Protein AF-A0A9W8K2S2-F1 (afdb_monomer)

Sequence (444 aa):
MDLVSPSMPPPSILFASLLLISHLTARGQARPVTLTHTATDSDLRRSCTFKLNGNQYDLCPLVGSRRVVEVPSVDADEDNRGEGSSLSASRRLYEVALGGLGLSDDRSVMIANSEATVCDDDTWVCMLDMTYARTETAIGVSETQTRGKLFRELRPIPIARKARGEKVTFGLDIDEDDESPAPRVYPLRLFIGGRGIHDRPQAKIDLLCHESDEVAFLGEERGVHSFVWATPHGCPMRPRRAGRWKVAMIDEEGDDKTEPPPDEDDGDGDLLPSNNRRSRRWIAAIIVISVLSVACGSILYSSERARHFTAEHVASAAHALTPLLSMAAIKLRPVAHLVSSVTTKSISRLATPFRVGDSQLVQWAEEDMALDDSEDTMVNGGGAYDPYELDRWRGDGLDEYIPLTISPKYGRGRRARSYGATPDVETFAERGLASGGVGRFFHK

Solvent-accessible surface area (backbone atoms only — not comparable to full-atom values): 28510 Å² total; per-residue (Å²): 136,85,80,79,74,81,80,75,77,65,73,66,59,60,53,51,51,51,54,49,52,52,48,54,61,59,68,75,58,82,65,64,52,62,51,72,50,77,41,42,60,68,41,49,77,76,49,34,56,50,75,58,95,89,36,39,35,51,42,54,76,48,32,53,37,75,47,78,34,82,43,80,57,77,68,90,55,72,92,74,65,71,94,78,75,81,79,68,71,42,37,38,37,37,39,42,14,79,57,14,56,64,59,43,84,66,72,81,76,53,72,78,88,56,99,62,81,67,56,60,46,53,22,30,28,32,34,35,43,34,45,61,56,76,77,75,72,70,89,82,75,80,98,67,88,68,80,75,78,76,54,71,51,65,46,55,43,70,35,14,56,66,54,93,86,40,59,37,38,38,31,37,64,42,66,84,84,64,86,64,91,63,90,76,82,64,45,41,31,36,43,40,38,62,99,62,97,81,86,62,40,23,34,36,39,34,22,31,61,34,89,52,86,48,64,47,80,75,50,72,57,98,54,33,41,32,32,39,32,34,20,57,51,36,32,65,50,71,76,72,67,75,70,82,72,72,68,86,68,72,93,73,92,74,92,78,91,79,85,81,86,85,91,84,83,93,78,94,74,86,94,70,89,78,79,65,73,67,57,56,55,51,51,53,51,51,52,53,51,52,53,50,52,50,52,51,50,52,52,47,70,74,28,75,72,51,43,60,63,40,56,67,56,44,52,59,50,46,64,67,42,48,63,57,51,52,51,47,51,64,69,43,45,71,57,54,58,57,52,59,66,60,56,61,77,65,49,76,81,74,72,75,80,80,63,94,59,56,68,57,56,51,48,52,54,50,57,61,61,70,58,70,85,56,84,82,73,70,90,86,69,91,77,86,81,63,93,85,59,86,81,72,83,76,84,86,73,90,77,76,74,78,81,80,76,79,68,87,86,67,77,86,89,74,84,83,74,59,96,83,67,70,74,82,72,77,62,78,80,75,72,70,84,81,88,80,88,82,91,74,89,85,90,133

Structure (mmCIF, N/CA/C/O backbone):
data_AF-A0A9W8K2S2-F1
#
_entry.id   AF-A0A9W8K2S2-F1
#
loop_
_atom_site.group_PDB
_atom_site.id
_atom_site.type_symbol
_atom_site.label_atom_id
_atom_site.label_alt_id
_atom_site.label_comp_id
_atom_site.label_asym_id
_atom_site.label_entity_id
_atom_site.label_seq_id
_atom_site.pdbx_PDB_ins_code
_atom_site.Cartn_x
_atom_site.Cartn_y
_atom_site.Cartn_z
_atom_site.occupancy
_atom_site.B_iso_or_equiv
_atom_site.auth_seq_id
_atom_site.auth_comp_id
_atom_site.auth_asym_id
_atom_site.auth_atom_id
_atom_site.pdbx_PDB_model_num
ATOM 1 N N . MET A 1 1 ? 39.294 36.107 53.113 1.00 42.28 1 MET A N 1
ATOM 2 C CA . MET A 1 1 ? 38.898 35.083 52.124 1.00 42.28 1 MET A CA 1
ATOM 3 C C . MET A 1 1 ? 37.410 34.894 52.301 1.00 42.28 1 MET A C 1
ATOM 5 O O . MET A 1 1 ? 36.997 34.133 53.166 1.00 42.28 1 MET A O 1
ATOM 9 N N . ASP A 1 2 ? 36.629 35.686 51.575 1.00 40.19 2 ASP A N 1
ATOM 10 C CA . ASP A 1 2 ? 35.177 35.709 51.718 1.00 40.19 2 ASP A CA 1
ATOM 11 C C . ASP A 1 2 ? 34.582 34.529 50.953 1.00 40.19 2 ASP A C 1
ATOM 13 O O . ASP A 1 2 ? 34.620 34.461 49.725 1.00 40.19 2 ASP A O 1
ATOM 17 N N . LEU A 1 3 ? 34.090 33.555 51.717 1.00 45.69 3 LEU A N 1
ATOM 18 C CA . LEU A 1 3 ? 33.340 32.408 51.222 1.00 45.69 3 LEU A CA 1
ATOM 19 C C . LEU A 1 3 ? 31.968 32.901 50.752 1.00 45.69 3 LEU A C 1
ATOM 21 O O . LEU A 1 3 ? 31.019 33.003 51.529 1.00 45.69 3 LEU A O 1
ATOM 25 N N . VAL A 1 4 ? 31.885 33.232 49.464 1.00 49.22 4 VAL A N 1
ATOM 26 C CA . VAL A 1 4 ? 30.629 33.511 48.765 1.00 49.22 4 VAL A CA 1
ATOM 27 C C . VAL A 1 4 ? 29.757 32.260 48.855 1.00 49.22 4 VAL A C 1
ATOM 29 O O . VAL A 1 4 ? 30.035 31.238 48.229 1.00 49.22 4 VAL A O 1
ATOM 32 N N . SER A 1 5 ? 28.716 32.330 49.684 1.00 46.66 5 SER A N 1
ATOM 33 C CA . SER A 1 5 ? 27.704 31.281 49.783 1.00 46.66 5 SER A CA 1
ATOM 34 C C . SER A 1 5 ? 26.912 31.239 48.473 1.00 46.66 5 SER A C 1
ATOM 36 O O . SER A 1 5 ? 26.360 32.270 48.082 1.00 46.66 5 SER A O 1
ATOM 38 N N . PRO A 1 6 ? 26.844 30.094 47.774 1.00 55.88 6 PRO A N 1
ATOM 39 C CA . PRO A 1 6 ? 26.055 29.990 46.557 1.00 55.88 6 PRO A CA 1
ATOM 40 C C . PRO A 1 6 ? 24.576 30.134 46.920 1.00 55.88 6 PRO A C 1
ATOM 42 O O . PRO A 1 6 ? 24.028 29.324 47.672 1.00 55.88 6 PRO A O 1
ATOM 45 N N . SER A 1 7 ? 23.931 31.186 46.413 1.00 54.62 7 SER A N 1
ATOM 46 C CA . SER A 1 7 ? 22.490 31.359 46.554 1.00 54.62 7 SER A CA 1
ATOM 47 C C . SER A 1 7 ? 21.796 30.222 45.807 1.00 54.62 7 SER A C 1
ATOM 49 O O . SER A 1 7 ? 21.911 30.078 44.590 1.00 54.62 7 SER A O 1
ATOM 51 N N . MET A 1 8 ? 21.103 29.358 46.551 1.00 49.03 8 MET A N 1
ATOM 52 C CA . MET A 1 8 ? 20.246 28.360 45.928 1.00 49.03 8 MET A CA 1
ATOM 53 C C . MET A 1 8 ? 19.128 29.088 45.170 1.00 49.03 8 MET A C 1
ATOM 55 O O . MET A 1 8 ? 18.502 29.988 45.740 1.00 49.03 8 MET A O 1
ATOM 59 N N . PRO A 1 9 ? 18.858 28.724 43.904 1.00 53.16 9 PRO A N 1
ATOM 60 C CA . PRO A 1 9 ? 17.729 29.281 43.182 1.00 53.16 9 PRO A CA 1
ATOM 61 C C . PRO A 1 9 ? 16.429 28.941 43.929 1.00 53.16 9 PRO A C 1
ATOM 63 O O . PRO A 1 9 ? 16.317 27.856 44.510 1.00 53.16 9 PRO A O 1
ATOM 66 N N . PRO A 1 10 ? 15.441 29.850 43.939 1.00 61.69 10 PRO A N 1
ATOM 67 C CA . PRO A 1 10 ? 14.187 29.621 44.636 1.00 61.69 10 PRO A CA 1
ATOM 68 C C . PRO A 1 10 ? 13.505 28.346 44.102 1.00 61.69 10 PRO A C 1
ATOM 70 O O . PRO A 1 10 ? 13.494 28.113 42.887 1.00 61.69 10 PRO A O 1
ATOM 73 N N . PRO A 1 11 ? 12.906 27.522 44.983 1.00 63.19 11 PRO A N 1
ATOM 74 C CA . PRO A 1 11 ? 12.348 26.208 44.636 1.00 63.19 11 PRO A CA 1
ATOM 75 C C . PRO A 1 11 ? 11.259 26.255 43.547 1.00 63.19 11 PRO A C 1
ATOM 77 O O . PRO A 1 11 ? 10.963 25.237 42.923 1.00 63.19 11 PRO A O 1
ATOM 80 N N . SER A 1 12 ? 10.699 27.434 43.264 1.00 65.31 12 SER A N 1
ATOM 81 C CA . SER A 1 12 ? 9.701 27.661 42.217 1.00 65.31 12 SER A CA 1
ATOM 82 C C . SER A 1 12 ? 10.226 27.434 40.794 1.00 65.31 12 SER A C 1
ATOM 84 O O . SER A 1 12 ? 9.484 26.933 39.951 1.00 65.31 12 SER A O 1
ATOM 86 N N . ILE A 1 13 ? 11.500 27.735 40.512 1.00 67.31 13 ILE A N 1
ATOM 87 C CA . ILE A 1 13 ? 12.063 27.635 39.150 1.00 67.31 13 ILE A CA 1
ATOM 88 C C . ILE A 1 13 ? 12.315 26.170 38.763 1.00 67.31 13 ILE A C 1
ATOM 90 O O . ILE A 1 13 ? 12.068 25.770 37.622 1.00 67.31 13 ILE A O 1
ATOM 94 N N . LEU A 1 14 ? 12.737 25.341 39.721 1.00 65.38 14 LEU A N 1
ATOM 95 C CA . LEU A 1 14 ? 12.942 23.904 39.503 1.00 65.38 14 LEU A CA 1
ATOM 96 C C . LEU A 1 14 ? 11.614 23.173 39.279 1.00 65.38 14 LEU A C 1
ATOM 98 O O . LEU A 1 14 ? 11.521 22.299 38.421 1.00 65.38 14 LEU A O 1
ATOM 102 N N . PHE A 1 15 ? 10.563 23.574 39.995 1.00 70.56 15 PHE A N 1
ATOM 103 C CA . PHE A 1 15 ? 9.236 22.989 39.820 1.00 70.56 15 PHE A CA 1
ATOM 104 C C . PHE A 1 15 ? 8.613 23.379 38.470 1.00 70.56 15 PHE A C 1
ATOM 106 O O . PHE A 1 15 ? 8.064 22.529 37.771 1.00 70.56 15 PHE A O 1
ATOM 113 N N . ALA A 1 16 ? 8.763 24.644 38.060 1.00 71.56 16 ALA A N 1
ATOM 114 C CA . ALA A 1 16 ? 8.286 25.123 36.765 1.00 71.56 16 ALA A CA 1
ATOM 115 C C . ALA A 1 16 ? 9.005 24.442 35.589 1.00 71.56 16 ALA A C 1
ATOM 117 O O . ALA A 1 16 ? 8.358 24.027 34.633 1.00 71.56 16 ALA A O 1
ATOM 118 N N . SER A 1 17 ? 10.327 24.270 35.669 1.00 68.31 17 SER A N 1
ATOM 119 C CA . SER A 1 17 ? 11.101 23.595 34.617 1.00 68.31 17 SER A CA 1
ATOM 120 C C . SER A 1 17 ? 10.789 22.097 34.522 1.00 68.31 17 SER A C 1
ATOM 122 O O . SER A 1 17 ? 10.653 21.585 33.412 1.00 68.31 17 SER A O 1
ATOM 124 N N . LEU A 1 18 ? 10.558 21.403 35.644 1.00 72.69 18 LEU A N 1
ATOM 125 C CA . LEU A 1 18 ? 10.078 20.012 35.641 1.00 72.69 18 LEU A CA 1
ATOM 126 C C . LEU A 1 18 ? 8.676 19.870 35.030 1.00 72.69 18 LEU A C 1
ATOM 128 O O . LEU A 1 18 ? 8.441 18.941 34.253 1.00 72.69 18 LEU A O 1
ATOM 132 N N . LEU A 1 19 ? 7.754 20.791 35.328 1.00 73.00 19 LEU A N 1
ATOM 133 C CA . LEU A 1 19 ? 6.422 20.813 34.711 1.00 73.00 19 LEU A CA 1
ATOM 134 C C . LEU A 1 19 ? 6.489 21.093 33.205 1.00 73.00 19 LEU A C 1
ATOM 136 O O . LEU A 1 19 ? 5.756 20.489 32.429 1.00 73.00 19 LEU A O 1
ATOM 140 N N . LEU A 1 20 ? 7.401 21.962 32.771 1.00 69.94 20 LEU A N 1
ATOM 141 C CA . LEU A 1 20 ? 7.560 22.302 31.360 1.00 69.94 20 LEU A CA 1
ATOM 142 C C . LEU A 1 20 ? 8.198 21.151 30.568 1.00 69.94 20 LEU A C 1
ATOM 144 O O . LEU A 1 20 ? 7.728 20.827 29.482 1.00 69.94 20 LEU A O 1
ATOM 148 N N . ILE A 1 21 ? 9.201 20.468 31.136 1.00 72.25 21 ILE A N 1
ATOM 149 C CA . ILE A 1 21 ? 9.806 19.269 30.533 1.00 72.25 21 ILE A CA 1
ATOM 150 C C . ILE A 1 21 ? 8.789 18.126 30.464 1.00 72.25 21 ILE A C 1
ATOM 152 O O . ILE A 1 21 ? 8.698 17.466 29.435 1.00 72.25 21 ILE A O 1
ATOM 156 N N . SER A 1 22 ? 7.992 17.907 31.515 1.00 68.25 22 SER A N 1
ATOM 157 C CA . SER A 1 22 ? 6.938 16.880 31.498 1.00 68.25 22 SER A CA 1
ATOM 158 C C . SER A 1 22 ? 5.799 17.208 30.527 1.00 68.25 22 SER A C 1
ATOM 160 O O . SER A 1 22 ? 5.282 16.303 29.880 1.00 68.25 22 SER A O 1
ATOM 162 N N . HIS A 1 23 ? 5.455 18.485 30.332 1.00 62.25 23 HIS A N 1
ATOM 163 C CA . HIS A 1 23 ? 4.505 18.888 29.291 1.00 62.25 23 HIS A CA 1
ATOM 164 C C . HIS A 1 23 ? 5.065 18.738 27.872 1.00 62.25 23 HIS A C 1
ATOM 166 O O . HIS A 1 23 ? 4.338 18.295 26.983 1.00 62.25 23 HIS A O 1
ATOM 172 N N . LEU A 1 24 ? 6.339 19.074 27.649 1.00 60.94 24 LEU A N 1
ATOM 173 C CA . LEU A 1 24 ? 6.990 18.907 26.346 1.00 60.94 24 LEU A CA 1
ATOM 174 C C . LEU A 1 24 ? 7.160 17.427 25.980 1.00 60.94 24 LEU A C 1
ATOM 176 O O . LEU A 1 24 ? 6.975 17.064 24.820 1.00 60.94 24 LEU A O 1
ATOM 180 N N . THR A 1 25 ? 7.434 16.553 26.953 1.00 63.69 25 THR A N 1
ATOM 181 C CA . THR A 1 25 ? 7.480 15.104 26.706 1.00 63.69 25 THR A CA 1
ATOM 182 C C . THR A 1 25 ? 6.092 14.483 26.551 1.00 63.69 25 THR A C 1
ATOM 184 O O . THR A 1 25 ? 5.959 13.526 25.794 1.00 63.69 25 THR A O 1
ATOM 187 N N . ALA A 1 26 ? 5.054 15.035 27.194 1.00 59.72 26 ALA A N 1
ATOM 188 C CA . ALA A 1 26 ? 3.679 14.549 27.060 1.00 59.72 26 ALA A CA 1
ATOM 189 C C . ALA A 1 26 ? 3.007 14.962 25.738 1.00 59.72 26 ALA A C 1
ATOM 191 O O . ALA A 1 26 ? 2.289 14.154 25.158 1.00 59.72 26 ALA A O 1
ATOM 192 N N . ARG A 1 27 ? 3.244 16.184 25.233 1.00 56.25 27 ARG A N 1
ATOM 193 C CA . ARG A 1 27 ? 2.675 16.641 23.946 1.00 56.25 27 ARG A CA 1
ATOM 194 C C . ARG A 1 27 ? 3.404 16.095 22.719 1.00 56.25 27 ARG A C 1
ATOM 196 O O . ARG A 1 27 ? 2.791 15.959 21.673 1.00 56.25 27 ARG A O 1
ATOM 203 N N . GLY A 1 28 ? 4.685 15.749 22.830 1.00 54.75 28 GLY A N 1
ATOM 204 C CA . GLY A 1 28 ? 5.471 15.256 21.692 1.00 54.75 28 GLY A CA 1
ATOM 205 C C . GLY A 1 28 ? 5.221 13.795 21.294 1.00 54.75 28 GLY A C 1
ATOM 206 O O . GLY A 1 28 ? 5.956 13.277 20.457 1.00 54.75 28 GLY A O 1
ATOM 207 N N . GLN A 1 29 ? 4.269 13.090 21.919 1.00 56.00 29 GLN A N 1
ATOM 208 C CA . GLN A 1 29 ? 4.049 11.655 21.689 1.00 56.00 29 GLN A CA 1
ATOM 209 C C . GLN A 1 29 ? 2.573 11.252 21.620 1.00 56.00 29 GLN A C 1
ATOM 211 O O . GLN A 1 29 ? 2.235 10.126 21.998 1.00 56.00 29 GLN A O 1
ATOM 216 N N . ALA A 1 30 ? 1.696 12.115 21.107 1.00 58.62 30 ALA A N 1
ATOM 217 C CA . ALA A 1 30 ? 0.456 11.613 20.531 1.00 58.62 30 ALA A CA 1
ATOM 218 C C . ALA A 1 30 ? 0.845 10.769 19.307 1.00 58.62 30 ALA A C 1
ATOM 220 O O . ALA A 1 30 ? 1.134 11.263 18.221 1.00 58.62 30 ALA A O 1
ATOM 221 N N . ARG A 1 31 ? 1.065 9.473 19.542 1.00 65.19 31 ARG A N 1
ATOM 222 C CA . ARG A 1 31 ? 1.361 8.529 18.472 1.00 65.19 31 ARG A CA 1
ATOM 223 C C . ARG A 1 31 ? 0.034 8.238 17.788 1.00 65.19 31 ARG A C 1
ATOM 225 O O . ARG A 1 31 ? -0.889 7.866 18.516 1.00 65.19 31 ARG A O 1
ATOM 232 N N . PRO A 1 32 ? -0.047 8.335 16.451 1.00 73.38 32 PRO A N 1
ATOM 233 C CA . PRO A 1 32 ? -1.249 7.946 15.733 1.00 73.38 32 PRO A CA 1
ATOM 234 C C . PRO A 1 32 ? -1.650 6.543 16.183 1.00 73.38 32 PRO A C 1
ATOM 236 O O . PRO A 1 32 ? -0.813 5.631 16.274 1.00 73.38 32 PRO A O 1
ATOM 239 N N . VAL A 1 33 ? -2.918 6.387 16.555 1.00 81.31 33 VAL A N 1
ATOM 240 C CA . VAL A 1 33 ? -3.432 5.103 17.013 1.00 81.31 33 VAL A CA 1
ATOM 241 C C . VAL A 1 33 ? -3.707 4.278 15.767 1.00 81.31 33 VAL A C 1
ATOM 243 O O . VAL A 1 33 ? -4.760 4.373 15.141 1.00 81.31 33 VAL A O 1
ATOM 246 N N . THR A 1 34 ? -2.732 3.456 15.382 1.00 84.56 34 THR A N 1
ATOM 247 C CA . THR A 1 34 ? -2.929 2.505 14.290 1.00 84.56 34 THR A CA 1
ATOM 248 C C . THR A 1 34 ? -3.750 1.320 14.793 1.00 84.56 34 THR A C 1
ATOM 250 O O . THR A 1 34 ? -3.248 0.450 15.517 1.00 84.56 34 THR A O 1
ATOM 253 N N . LEU A 1 35 ? -5.016 1.246 14.389 1.00 87.81 35 LEU A N 1
ATOM 254 C CA . LEU A 1 35 ? -5.827 0.048 14.571 1.00 87.81 35 LEU A CA 1
ATOM 255 C C . LEU A 1 35 ? -5.412 -0.978 13.524 1.00 87.81 35 LEU A C 1
ATOM 257 O O . LEU A 1 35 ? -5.583 -0.758 12.327 1.00 87.81 35 LEU A O 1
ATOM 261 N N . THR A 1 36 ? -4.869 -2.106 13.974 1.00 90.06 36 THR A N 1
ATOM 262 C CA . THR A 1 36 ? -4.405 -3.170 13.079 1.00 90.06 36 THR A CA 1
ATOM 263 C C . THR A 1 36 ? -5.329 -4.380 13.129 1.00 90.06 36 THR A C 1
ATOM 265 O O . THR A 1 36 ? -5.743 -4.828 14.198 1.00 90.06 36 THR A O 1
ATOM 268 N N . HIS A 1 37 ? -5.634 -4.932 11.960 1.00 89.06 37 HIS A N 1
ATOM 269 C CA . HIS A 1 37 ? -6.253 -6.236 11.785 1.00 89.06 37 HIS A CA 1
ATOM 270 C C . HIS A 1 37 ? -5.326 -7.105 10.944 1.00 89.06 37 HIS A C 1
ATOM 272 O O . HIS A 1 37 ? -4.847 -6.695 9.893 1.00 89.06 37 HIS A O 1
ATOM 278 N N . THR A 1 38 ? -5.040 -8.313 11.410 1.00 89.56 38 THR A N 1
ATOM 279 C CA . THR A 1 38 ? -4.181 -9.248 10.680 1.00 89.56 38 THR A CA 1
ATOM 280 C C . THR A 1 38 ? -5.026 -10.375 10.130 1.00 89.56 38 THR A C 1
ATOM 282 O O . THR A 1 38 ? -5.659 -11.077 10.918 1.00 89.56 38 THR A O 1
ATOM 285 N N . ALA A 1 39 ? -4.979 -10.580 8.820 1.00 88.31 39 ALA A N 1
ATOM 286 C CA . ALA A 1 39 ? -5.602 -11.720 8.165 1.00 88.31 39 ALA A CA 1
ATOM 287 C C . ALA A 1 39 ? -4.516 -12.604 7.548 1.00 88.31 39 ALA A C 1
ATOM 289 O O . ALA A 1 39 ? -3.452 -12.128 7.143 1.00 88.31 39 ALA A O 1
ATOM 290 N N . THR A 1 40 ? -4.750 -13.908 7.490 1.00 88.44 40 THR A N 1
ATOM 291 C CA . THR A 1 40 ? -3.913 -14.770 6.654 1.00 88.44 40 THR A CA 1
ATOM 292 C C . THR A 1 40 ? -4.340 -14.637 5.197 1.00 88.44 40 THR A C 1
ATOM 294 O O . THR A 1 40 ? -5.476 -14.269 4.901 1.00 88.44 40 THR A O 1
ATOM 297 N N . ASP A 1 41 ? -3.456 -14.974 4.262 1.00 85.38 41 ASP A N 1
ATOM 298 C CA . ASP A 1 41 ? -3.843 -15.063 2.850 1.00 85.38 41 ASP A CA 1
ATOM 299 C C . ASP A 1 41 ? -5.067 -15.983 2.628 1.00 85.38 41 ASP A C 1
ATOM 301 O O . ASP A 1 41 ? -5.961 -15.662 1.843 1.00 85.38 41 ASP A O 1
ATOM 305 N N . SER A 1 42 ? -5.147 -17.108 3.349 1.00 85.81 42 SER A N 1
ATOM 306 C CA . SER A 1 42 ? -6.299 -18.006 3.245 1.00 85.81 42 SER A CA 1
ATOM 307 C C . SER A 1 42 ? -7.592 -17.351 3.714 1.00 85.81 42 SER A C 1
ATOM 309 O O . SER A 1 42 ? -8.649 -17.655 3.160 1.00 85.81 42 SER A O 1
ATOM 311 N N . ASP A 1 43 ? -7.508 -16.450 4.694 1.00 87.12 43 ASP A N 1
ATOM 312 C CA . ASP A 1 43 ? -8.659 -15.676 5.147 1.00 87.12 43 ASP A CA 1
ATOM 313 C C . ASP A 1 43 ? -9.058 -14.672 4.073 1.00 87.12 43 ASP A C 1
ATOM 315 O O . ASP A 1 43 ? -10.235 -14.569 3.780 1.00 87.12 43 ASP A O 1
ATOM 319 N N . LEU A 1 44 ? -8.114 -14.016 3.392 1.00 87.69 44 LEU A N 1
ATOM 320 C CA . LEU A 1 44 ? -8.449 -13.103 2.294 1.00 87.69 44 LEU A CA 1
ATOM 321 C C . LEU A 1 44 ? -9.136 -13.803 1.121 1.00 87.69 44 LEU A C 1
ATOM 323 O O . LEU A 1 44 ? -10.067 -13.252 0.541 1.00 87.69 44 LEU A O 1
ATOM 327 N N . ARG A 1 45 ? -8.725 -15.032 0.795 1.00 87.50 45 ARG A N 1
ATOM 328 C CA . ARG A 1 45 ? -9.350 -15.820 -0.280 1.00 87.50 45 ARG A CA 1
ATOM 329 C C . ARG A 1 45 ? -10.720 -16.388 0.096 1.00 87.50 45 ARG A C 1
ATOM 331 O O . ARG A 1 45 ? -11.555 -16.572 -0.782 1.00 87.50 45 ARG A O 1
ATOM 338 N N . ARG A 1 46 ? -10.948 -16.723 1.372 1.00 91.31 46 ARG A N 1
ATOM 339 C CA . ARG A 1 46 ? -12.209 -17.336 1.844 1.00 91.31 46 ARG A CA 1
ATOM 340 C C . ARG A 1 46 ? -13.217 -16.315 2.365 1.00 91.31 46 ARG A C 1
ATOM 342 O O . ARG A 1 46 ? -14.417 -16.501 2.209 1.00 91.31 46 ARG A O 1
ATOM 349 N N . SER A 1 47 ? -12.719 -15.280 3.023 1.00 92.06 47 SER A N 1
ATOM 350 C CA . SER A 1 47 ? -13.451 -14.240 3.736 1.00 92.06 47 SER A CA 1
ATOM 351 C C . SER A 1 47 ? -12.720 -12.904 3.576 1.00 92.06 47 SER A C 1
ATOM 353 O O . SER A 1 47 ? -12.024 -12.420 4.465 1.00 92.06 47 SER A O 1
ATOM 355 N N . CYS A 1 48 ? -12.902 -12.288 2.418 1.00 93.88 48 CYS A N 1
ATOM 356 C CA . CYS A 1 48 ? -12.388 -10.963 2.066 1.00 93.88 48 CYS A CA 1
ATOM 357 C C . CYS A 1 48 ? -13.165 -9.805 2.724 1.00 93.88 48 CYS A C 1
ATOM 359 O O . CYS A 1 48 ? -12.909 -8.634 2.442 1.00 93.88 48 CYS A O 1
ATOM 361 N N . THR A 1 49 ? -14.087 -10.132 3.634 1.00 95.38 49 THR A N 1
ATOM 362 C CA . THR A 1 49 ? -14.824 -9.180 4.462 1.00 95.38 49 THR A CA 1
ATOM 363 C C . THR A 1 49 ? -14.300 -9.185 5.891 1.00 95.38 49 THR A C 1
ATOM 365 O O . THR A 1 49 ? -14.209 -10.248 6.508 1.00 95.38 49 THR A O 1
ATOM 368 N N . PHE A 1 50 ? -14.051 -8.014 6.467 1.00 94.62 50 PHE A N 1
ATOM 369 C CA . PHE A 1 50 ? -13.609 -7.888 7.858 1.00 94.62 50 PHE A CA 1
ATOM 370 C C . PHE A 1 50 ? -14.192 -6.640 8.521 1.00 94.62 50 PHE A C 1
ATOM 372 O O . PHE A 1 50 ? -14.775 -5.778 7.863 1.00 94.62 50 PHE A O 1
ATOM 379 N N . LYS A 1 51 ? -14.070 -6.558 9.850 1.00 93.44 51 LYS A N 1
ATOM 380 C CA . LYS A 1 51 ? -14.485 -5.386 10.628 1.00 93.44 51 LYS A CA 1
ATOM 381 C C . LYS A 1 51 ? -13.268 -4.684 11.211 1.00 93.44 51 LYS A C 1
ATOM 383 O O . LYS A 1 51 ? -12.449 -5.327 11.863 1.00 93.44 51 LYS A O 1
ATOM 388 N N . LEU A 1 52 ? -13.183 -3.373 11.019 1.00 92.25 52 LEU A N 1
ATOM 389 C CA . LEU A 1 52 ? -12.129 -2.526 11.566 1.00 92.25 52 LEU A CA 1
ATOM 390 C C . LEU A 1 52 ? -12.763 -1.239 12.100 1.00 92.25 52 LEU A C 1
ATOM 392 O O . LEU A 1 52 ? -13.537 -0.588 11.406 1.00 92.25 52 LEU A O 1
ATOM 396 N N . ASN A 1 53 ? -12.491 -0.913 13.365 1.00 90.94 53 ASN A N 1
ATOM 397 C CA . ASN A 1 53 ? -13.119 0.208 14.076 1.00 90.94 53 ASN A CA 1
ATOM 398 C C . ASN A 1 53 ? -14.667 0.216 14.020 1.00 90.94 53 ASN A C 1
ATOM 400 O O . ASN A 1 53 ? -15.291 1.243 13.774 1.00 90.94 53 ASN A O 1
ATOM 404 N N . GLY A 1 54 ? -15.305 -0.953 14.155 1.00 90.38 54 GLY A N 1
ATOM 405 C CA . GLY A 1 54 ? -16.769 -1.089 14.071 1.00 90.38 54 GLY A CA 1
ATOM 406 C C . GLY A 1 54 ? -17.356 -1.014 12.654 1.00 90.38 54 GLY A C 1
ATOM 407 O O . GLY A 1 54 ? -18.496 -1.433 12.453 1.00 90.38 54 GLY A O 1
ATOM 408 N N . ASN A 1 55 ? -16.575 -0.581 11.665 1.00 92.50 55 ASN A N 1
ATOM 409 C CA . ASN A 1 55 ? -16.974 -0.537 10.264 1.00 92.50 55 ASN A CA 1
ATOM 410 C C . ASN A 1 55 ? -16.662 -1.861 9.564 1.00 92.50 55 ASN A C 1
ATOM 412 O O . ASN A 1 55 ? -15.640 -2.490 9.837 1.00 92.50 55 ASN A O 1
ATOM 416 N N . GLN A 1 56 ? -17.541 -2.291 8.661 1.00 94.94 56 GLN A N 1
ATOM 417 C CA . GLN A 1 56 ? -17.334 -3.480 7.837 1.00 94.94 56 GLN A CA 1
ATOM 418 C C . GLN A 1 56 ? -16.730 -3.075 6.491 1.00 94.94 56 GLN A C 1
ATOM 420 O O . GLN A 1 56 ? -17.200 -2.124 5.879 1.00 94.94 56 GLN A O 1
ATOM 425 N N . TYR A 1 57 ? -15.721 -3.803 6.031 1.00 95.75 57 TYR A N 1
ATOM 426 C CA . TYR A 1 57 ? -15.079 -3.619 4.731 1.00 95.75 57 TYR A CA 1
ATOM 427 C C . TYR A 1 57 ? -15.228 -4.899 3.911 1.00 95.75 57 TYR A C 1
ATOM 429 O O . TYR A 1 57 ? -15.236 -5.993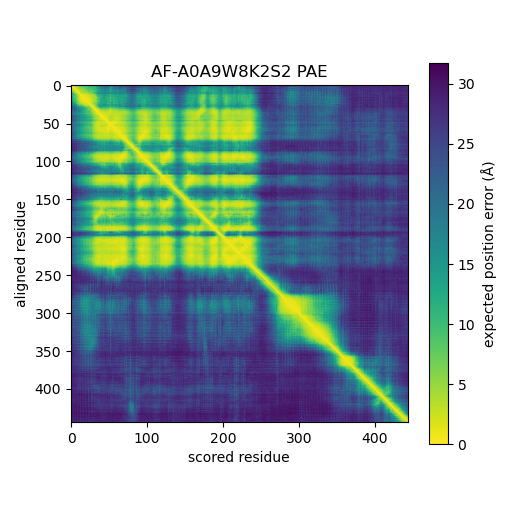 4.482 1.00 95.75 57 TYR A O 1
ATOM 437 N N . ASP A 1 58 ? -15.347 -4.755 2.593 1.00 96.12 58 ASP A N 1
ATOM 438 C CA . ASP A 1 58 ? -15.435 -5.861 1.640 1.00 96.12 58 ASP A CA 1
ATOM 439 C C . ASP A 1 58 ? -14.443 -5.638 0.499 1.00 96.12 58 ASP A C 1
ATOM 441 O O . ASP A 1 58 ? -14.651 -4.790 -0.370 1.00 96.12 58 ASP A O 1
ATOM 445 N N . LEU A 1 59 ? -13.354 -6.408 0.531 1.00 96.31 59 LEU A N 1
ATOM 446 C CA . LEU A 1 59 ? -12.305 -6.385 -0.484 1.00 96.31 59 LEU A CA 1
ATOM 447 C C . LEU A 1 59 ? -12.463 -7.515 -1.507 1.00 96.31 59 LEU A C 1
ATOM 449 O O . LEU A 1 59 ? -11.571 -7.703 -2.332 1.00 96.31 59 LEU A O 1
ATOM 453 N N . CYS A 1 60 ? -13.554 -8.288 -1.473 1.00 95.81 60 CYS A N 1
ATOM 454 C CA . CYS A 1 60 ? -13.732 -9.443 -2.354 1.00 95.81 60 CYS A CA 1
ATOM 455 C C . CYS A 1 60 ? -13.589 -9.108 -3.841 1.00 95.81 60 CYS A C 1
ATOM 457 O O . CYS A 1 60 ? -12.907 -9.858 -4.544 1.00 95.81 60 CYS A O 1
ATOM 459 N N . PRO A 1 61 ? -14.127 -7.976 -4.330 1.00 95.62 61 PRO A N 1
ATOM 460 C CA . PRO A 1 61 ? -13.967 -7.610 -5.735 1.00 95.62 61 PRO A CA 1
ATOM 461 C C . PRO A 1 61 ? -12.511 -7.318 -6.116 1.00 95.62 61 PRO A C 1
ATOM 463 O O . PRO A 1 61 ? -12.112 -7.562 -7.251 1.00 95.62 61 PRO A O 1
ATOM 466 N N . LEU A 1 62 ? -11.687 -6.879 -5.158 1.00 95.12 62 LEU A N 1
ATOM 467 C CA . LEU A 1 62 ? -10.276 -6.589 -5.401 1.00 95.12 62 LEU A CA 1
ATOM 468 C C . LEU A 1 62 ? -9.399 -7.844 -5.446 1.00 95.12 62 LEU A C 1
ATOM 470 O O . LEU A 1 62 ? -8.367 -7.840 -6.115 1.00 95.12 62 LEU A O 1
ATOM 474 N N . VAL A 1 63 ? -9.795 -8.927 -4.769 1.00 93.62 63 VAL A N 1
ATOM 475 C CA . VAL A 1 63 ? -9.023 -10.184 -4.725 1.00 93.62 63 VAL A CA 1
ATOM 476 C C . VAL A 1 63 ? -8.864 -10.798 -6.121 1.00 93.62 63 VAL A C 1
ATOM 478 O O . VAL A 1 63 ? -7.794 -11.317 -6.428 1.00 93.62 63 VAL A O 1
ATOM 481 N N . GLY A 1 64 ? -9.892 -10.710 -6.971 1.00 90.62 64 GLY A N 1
ATOM 482 C CA . GLY A 1 64 ? -9.840 -11.179 -8.363 1.00 90.62 64 GLY A CA 1
ATOM 483 C C . GLY A 1 64 ? -9.311 -10.144 -9.361 1.00 90.62 64 GLY A C 1
ATOM 484 O O . GLY A 1 64 ? -9.049 -10.479 -10.517 1.00 90.62 64 GLY A O 1
ATOM 485 N N . SER A 1 65 ? -9.156 -8.890 -8.932 1.00 91.62 65 SER A N 1
ATOM 486 C CA . SER A 1 65 ? -8.708 -7.805 -9.801 1.00 91.62 65 SER A CA 1
ATOM 487 C C . SER A 1 65 ? -7.186 -7.810 -9.961 1.00 91.62 65 SER A C 1
ATOM 489 O O . SER A 1 65 ? -6.437 -8.012 -9.001 1.00 91.62 65 SER A O 1
ATOM 491 N N . ARG A 1 66 ? -6.732 -7.564 -11.192 1.00 92.69 66 ARG A N 1
ATOM 492 C CA . ARG A 1 66 ? -5.324 -7.350 -11.536 1.00 92.69 66 ARG A CA 1
ATOM 493 C C . ARG A 1 66 ? -5.183 -5.960 -12.133 1.00 92.69 66 ARG A C 1
ATOM 495 O O . ARG A 1 66 ? -5.932 -5.591 -13.037 1.00 92.69 66 ARG A O 1
ATOM 502 N N . ARG A 1 67 ? -4.225 -5.188 -11.631 1.00 93.94 67 ARG A N 1
ATOM 503 C CA . ARG A 1 67 ? -3.956 -3.818 -12.078 1.00 93.94 67 ARG A CA 1
ATOM 504 C C . ARG A 1 67 ? -2.512 -3.700 -12.537 1.00 93.94 67 ARG A C 1
ATOM 506 O O . ARG A 1 67 ? -1.615 -4.233 -11.889 1.00 93.94 67 ARG A O 1
ATOM 513 N N . VAL A 1 68 ? -2.304 -3.024 -13.664 1.00 93.19 68 VAL A N 1
ATOM 514 C CA . VAL A 1 68 ? -0.975 -2.736 -14.214 1.00 93.19 68 VAL A CA 1
ATOM 515 C C . VAL A 1 68 ? -0.728 -1.240 -14.091 1.00 93.19 68 VAL A C 1
ATOM 517 O O . VAL A 1 68 ? -1.567 -0.446 -14.505 1.00 93.19 68 VAL A O 1
ATOM 520 N N . VAL A 1 69 ? 0.409 -0.868 -13.517 1.00 95.12 69 VAL A N 1
ATOM 521 C CA . VAL A 1 69 ? 0.830 0.519 -13.314 1.00 95.12 69 VAL A CA 1
ATOM 522 C C . VAL A 1 69 ? 2.124 0.736 -14.084 1.00 95.12 69 VAL A C 1
ATOM 524 O O . VAL A 1 69 ? 3.131 0.091 -13.792 1.00 95.12 69 VAL A O 1
ATOM 527 N N . GLU A 1 70 ? 2.108 1.629 -15.071 1.00 93.88 70 GLU A N 1
ATOM 528 C CA . GLU A 1 70 ? 3.322 2.053 -15.770 1.00 93.88 70 GLU A CA 1
ATOM 529 C C . GLU A 1 70 ? 3.953 3.229 -15.033 1.00 93.88 70 GLU A C 1
ATOM 531 O O . GLU A 1 70 ? 3.300 4.235 -14.760 1.00 93.88 70 GLU A O 1
ATOM 536 N N . VAL A 1 71 ? 5.231 3.082 -14.697 1.00 93.50 71 VAL A N 1
ATOM 537 C CA . VAL A 1 71 ? 6.019 4.110 -14.030 1.00 93.50 71 VAL A CA 1
ATOM 538 C C . VAL A 1 71 ? 7.134 4.526 -14.985 1.00 93.50 71 VAL A C 1
ATOM 540 O O . VAL A 1 71 ? 8.010 3.704 -15.294 1.00 93.50 71 VAL A O 1
ATOM 543 N N . PRO A 1 72 ? 7.120 5.776 -15.482 1.00 86.38 72 PRO A N 1
ATOM 544 C CA . PRO A 1 72 ? 8.258 6.298 -16.222 1.00 86.38 72 PRO A CA 1
ATOM 545 C C . PRO A 1 72 ? 9.469 6.324 -15.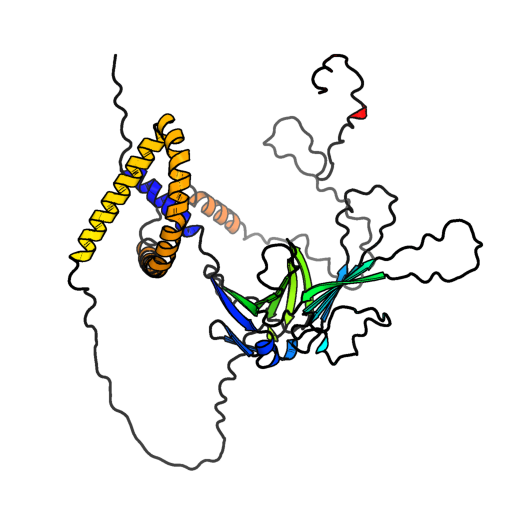283 1.00 86.38 72 PRO A C 1
ATOM 547 O O . PRO A 1 72 ? 9.343 6.765 -14.137 1.00 86.38 72 PRO A O 1
ATOM 550 N N . SER A 1 73 ? 10.635 5.832 -15.723 1.00 81.12 73 SER A N 1
ATOM 551 C CA . SER A 1 73 ? 11.845 6.071 -14.938 1.00 81.12 73 SER A CA 1
ATOM 552 C C . SER A 1 73 ? 12.157 7.556 -15.023 1.00 81.12 73 SER A C 1
ATOM 554 O O . SER A 1 73 ? 12.455 8.086 -16.090 1.00 81.12 73 SER A O 1
ATOM 556 N N . VAL A 1 74 ? 12.017 8.249 -13.898 1.00 73.62 74 VAL A N 1
ATOM 557 C CA . VAL A 1 74 ? 12.639 9.557 -13.743 1.00 73.62 74 VAL A CA 1
ATOM 558 C C . VAL A 1 74 ? 14.098 9.245 -13.474 1.00 73.62 74 VAL A C 1
ATOM 560 O O . VAL A 1 74 ? 14.455 8.814 -12.375 1.00 73.62 74 VAL A O 1
ATOM 563 N N . ASP A 1 75 ? 14.919 9.333 -14.515 1.00 65.75 75 ASP A N 1
ATOM 564 C CA . ASP A 1 75 ? 16.357 9.166 -14.378 1.00 65.75 75 ASP A CA 1
ATOM 565 C C . ASP A 1 75 ? 16.845 10.317 -13.491 1.00 65.75 75 ASP A C 1
ATOM 567 O O . ASP A 1 75 ? 16.965 11.456 -13.929 1.00 65.75 75 ASP A O 1
ATOM 571 N N . ALA A 1 76 ? 17.082 10.024 -12.210 1.00 58.31 76 ALA A N 1
ATOM 572 C CA . ALA A 1 76 ? 17.417 10.996 -11.164 1.00 58.31 76 ALA A CA 1
ATOM 573 C C . ALA A 1 76 ? 18.753 11.747 -11.385 1.00 58.31 76 ALA A C 1
ATOM 575 O O . ALA A 1 76 ? 19.197 12.480 -10.507 1.00 58.31 76 ALA A O 1
ATOM 576 N N . ASP A 1 77 ? 19.380 11.575 -12.551 1.00 58.50 77 ASP A N 1
ATOM 577 C CA . ASP A 1 77 ? 20.663 12.156 -12.940 1.00 58.50 77 ASP A CA 1
ATOM 578 C C . ASP A 1 77 ? 20.535 13.239 -14.034 1.00 58.50 77 ASP A C 1
ATOM 580 O O . ASP A 1 77 ? 21.557 13.635 -14.604 1.00 58.50 77 ASP A O 1
ATOM 584 N N . GLU A 1 78 ? 19.329 13.730 -14.358 1.00 57.03 78 GLU A N 1
ATOM 585 C CA . GLU A 1 78 ? 19.165 14.806 -15.361 1.00 57.03 78 GLU A CA 1
ATOM 586 C C . GLU A 1 78 ? 19.960 16.080 -15.020 1.00 57.03 78 GLU A C 1
ATOM 588 O O . GLU A 1 78 ? 20.419 16.766 -15.931 1.00 57.03 78 GLU A O 1
ATOM 593 N N . ASP A 1 79 ? 20.258 16.338 -13.744 1.00 61.53 79 ASP A N 1
ATOM 594 C CA . ASP A 1 79 ? 21.013 17.530 -13.338 1.00 61.53 79 ASP A CA 1
ATOM 595 C C . ASP A 1 79 ? 22.535 17.442 -13.583 1.00 61.53 79 ASP A C 1
ATOM 597 O O . ASP A 1 79 ? 23.238 18.434 -13.396 1.00 61.53 79 ASP A O 1
ATOM 601 N N . ASN A 1 80 ? 23.084 16.287 -13.993 1.00 57.97 80 ASN A N 1
ATOM 602 C CA . ASN A 1 80 ? 24.544 16.084 -14.022 1.00 57.97 80 ASN A CA 1
ATOM 603 C C . ASN A 1 80 ? 25.136 15.531 -15.327 1.00 57.97 80 ASN A C 1
ATOM 605 O O . ASN A 1 80 ? 26.333 15.224 -15.370 1.00 57.97 80 ASN A O 1
ATOM 609 N N . ARG A 1 81 ? 24.364 15.399 -16.411 1.00 51.78 81 ARG A N 1
ATOM 610 C CA . ARG A 1 81 ? 24.890 14.855 -17.674 1.00 51.78 81 ARG A CA 1
ATOM 611 C C . ARG A 1 81 ? 25.024 15.914 -18.758 1.00 51.78 81 ARG A C 1
ATOM 613 O O . ARG A 1 81 ? 24.061 16.293 -19.412 1.00 51.78 81 ARG A O 1
ATOM 620 N N . GLY A 1 82 ? 26.277 16.302 -18.995 1.00 61.69 82 GLY A N 1
ATOM 621 C CA . GLY A 1 82 ? 26.690 16.960 -20.227 1.00 61.69 82 GLY A CA 1
ATOM 622 C C . GLY A 1 82 ? 26.193 16.208 -21.467 1.00 61.69 82 GLY A C 1
ATOM 623 O O . GLY A 1 82 ? 26.104 14.976 -21.482 1.00 61.69 82 GLY A O 1
ATOM 624 N N . GLU A 1 83 ? 25.849 16.987 -22.488 1.00 58.66 83 GLU A N 1
ATOM 625 C CA . GLU A 1 83 ? 25.342 16.568 -23.793 1.00 58.66 83 GLU A CA 1
ATOM 626 C C . GLU A 1 83 ? 26.114 15.348 -24.337 1.00 58.66 83 GLU A C 1
ATOM 628 O O . GLU A 1 83 ? 27.273 15.461 -24.729 1.00 58.66 83 GLU A O 1
ATOM 633 N N . GLY A 1 84 ? 25.499 14.158 -24.370 1.00 57.34 84 GLY A N 1
ATOM 634 C CA . GLY A 1 84 ? 26.049 13.049 -25.165 1.00 57.34 84 GLY A CA 1
ATOM 635 C C . GLY A 1 84 ? 25.824 11.619 -24.676 1.00 57.34 84 GLY A C 1
ATOM 636 O O . GLY A 1 84 ? 26.056 10.691 -25.448 1.00 57.34 84 GLY A O 1
ATOM 637 N N . SER A 1 85 ? 25.355 11.383 -23.449 1.00 55.12 85 SER A N 1
ATOM 638 C CA . SER A 1 85 ? 25.014 10.014 -23.026 1.00 55.12 85 SER A CA 1
ATOM 639 C C . SER A 1 85 ? 23.583 9.673 -23.428 1.00 55.12 85 SER A C 1
ATOM 641 O O . SER A 1 85 ? 22.632 10.126 -22.801 1.00 55.12 85 SER A O 1
ATOM 643 N N . SER A 1 86 ? 23.445 8.877 -24.490 1.00 56.78 86 SER A N 1
ATOM 644 C CA . SER A 1 86 ? 22.176 8.323 -24.972 1.00 56.78 86 SER A CA 1
ATOM 645 C C . SER A 1 86 ? 21.381 7.699 -23.817 1.00 56.78 86 SER A C 1
ATOM 647 O O . SER A 1 86 ? 21.744 6.636 -23.313 1.00 56.78 86 SER A O 1
ATOM 649 N N . LEU A 1 87 ? 20.311 8.378 -23.404 1.00 57.47 87 LEU A N 1
ATOM 650 C CA . LEU A 1 87 ? 19.395 7.965 -22.343 1.00 57.47 87 LEU A CA 1
ATOM 651 C C . LEU A 1 87 ? 18.823 6.581 -22.666 1.00 57.47 87 LEU A C 1
ATOM 653 O O . LEU A 1 87 ? 18.008 6.415 -23.577 1.00 57.47 87 LEU A O 1
ATOM 657 N N . SER A 1 88 ? 19.272 5.571 -21.928 1.00 63.69 88 SER A N 1
ATOM 658 C CA . SER A 1 88 ? 18.604 4.275 -21.903 1.00 63.69 88 SER A CA 1
ATOM 659 C C . SER A 1 88 ? 17.370 4.441 -21.031 1.00 63.69 88 SER A C 1
ATOM 661 O O . SER A 1 88 ? 17.433 4.171 -19.840 1.00 63.69 88 SER A O 1
ATOM 663 N N . ALA A 1 89 ? 16.278 4.942 -21.616 1.00 72.12 89 ALA A N 1
ATOM 664 C CA . ALA A 1 89 ? 15.024 5.149 -20.903 1.00 72.12 89 ALA A CA 1
ATOM 665 C C . ALA A 1 89 ? 14.529 3.802 -20.362 1.00 72.12 89 ALA A C 1
ATOM 667 O O . ALA A 1 89 ? 13.972 2.995 -21.109 1.00 72.12 89 ALA A O 1
ATOM 668 N N . SER A 1 90 ? 14.782 3.525 -19.086 1.00 82.44 90 SER A N 1
ATOM 669 C CA . SER A 1 90 ? 14.221 2.347 -18.440 1.00 82.44 90 SER A CA 1
ATOM 670 C C . SER A 1 90 ? 12.732 2.588 -18.206 1.00 82.44 90 SER A C 1
ATOM 672 O O . SER A 1 90 ? 12.266 3.712 -18.037 1.00 82.44 90 SER A O 1
ATOM 674 N N . ARG A 1 91 ? 11.922 1.542 -18.259 1.00 89.25 91 ARG A N 1
ATOM 675 C CA . ARG A 1 91 ? 10.509 1.659 -17.895 1.00 89.25 91 ARG A CA 1
ATOM 676 C C . ARG A 1 91 ? 10.198 0.569 -16.901 1.00 89.25 91 ARG A C 1
ATOM 678 O O . ARG A 1 91 ? 10.593 -0.573 -17.109 1.00 89.25 91 ARG A O 1
ATOM 685 N N . ARG A 1 92 ? 9.480 0.914 -15.837 1.00 92.56 92 ARG A N 1
ATOM 686 C CA . ARG A 1 92 ? 9.049 -0.056 -14.833 1.00 92.56 92 ARG A CA 1
ATOM 687 C C . ARG A 1 92 ? 7.551 -0.249 -14.964 1.00 92.56 92 ARG A C 1
ATOM 689 O O . ARG A 1 92 ? 6.794 0.717 -14.970 1.00 92.56 92 ARG A O 1
ATOM 696 N N . LEU A 1 93 ? 7.124 -1.498 -15.077 1.00 93.56 93 LEU A N 1
ATOM 697 C CA . LEU A 1 93 ? 5.714 -1.861 -14.977 1.00 93.56 93 LEU A CA 1
ATOM 698 C C . LEU A 1 93 ? 5.511 -2.589 -13.658 1.00 93.56 93 LEU A C 1
ATOM 700 O O . LEU A 1 93 ? 6.277 -3.488 -13.329 1.00 93.56 93 LEU A O 1
ATOM 704 N N . TYR A 1 94 ? 4.477 -2.228 -12.916 1.00 95.19 94 TYR A N 1
ATOM 705 C CA . TYR A 1 94 ? 4.058 -2.968 -11.736 1.00 95.19 94 TYR A CA 1
ATOM 706 C C . TYR A 1 94 ? 2.748 -3.675 -12.021 1.00 95.19 94 TYR A C 1
ATOM 708 O O . TYR A 1 94 ? 1.814 -3.074 -12.537 1.00 95.19 94 TYR A O 1
ATOM 716 N N . GLU A 1 95 ? 2.663 -4.937 -11.639 1.00 94.19 95 GLU A N 1
ATOM 717 C CA . GLU A 1 95 ? 1.430 -5.703 -11.639 1.00 94.19 95 GLU A CA 1
ATOM 718 C C . GLU A 1 95 ? 1.022 -5.969 -10.194 1.00 94.19 95 GLU A C 1
ATOM 720 O O . GLU A 1 95 ? 1.779 -6.569 -9.430 1.00 94.19 95 GLU A O 1
ATOM 725 N N . VAL A 1 96 ? -0.169 -5.508 -9.820 1.00 95.00 96 VAL A N 1
ATOM 726 C CA . VAL A 1 96 ? -0.714 -5.581 -8.462 1.00 95.00 96 VAL A CA 1
ATOM 727 C C . VAL A 1 96 ? -1.978 -6.440 -8.483 1.00 95.00 96 VAL A C 1
ATOM 729 O O . VAL A 1 96 ? -2.910 -6.159 -9.238 1.00 95.00 96 VAL A O 1
ATOM 732 N N . ALA A 1 97 ? -2.017 -7.484 -7.654 1.00 94.38 97 ALA A N 1
ATOM 733 C CA . ALA A 1 97 ? -3.165 -8.376 -7.491 1.00 94.38 97 ALA A CA 1
ATOM 734 C C . ALA A 1 97 ? -3.274 -8.867 -6.036 1.00 94.38 97 ALA A C 1
ATOM 736 O O . ALA A 1 97 ? -2.426 -9.624 -5.560 1.00 94.38 97 ALA A O 1
ATOM 737 N N . LEU A 1 98 ? -4.338 -8.484 -5.317 1.00 92.75 98 LEU A N 1
ATOM 738 C CA . LEU A 1 98 ? -4.484 -8.819 -3.887 1.00 92.75 98 LEU A CA 1
ATOM 739 C C . LEU A 1 98 ? -4.694 -10.321 -3.633 1.00 92.75 98 LEU A C 1
ATOM 741 O O . LEU A 1 98 ? -4.281 -10.831 -2.593 1.00 92.75 98 LEU A O 1
ATOM 745 N N . GLY A 1 99 ? -5.302 -11.048 -4.575 1.00 90.06 99 GLY A N 1
ATOM 746 C CA . GLY A 1 99 ? -5.451 -12.507 -4.502 1.00 90.06 99 GLY A CA 1
ATOM 747 C C . GLY A 1 99 ? -4.221 -13.303 -4.945 1.00 90.06 99 GLY A C 1
ATOM 748 O O . GLY A 1 99 ? -4.176 -14.522 -4.741 1.00 90.06 99 GLY A O 1
ATOM 749 N N . GLY A 1 100 ? -3.221 -12.625 -5.509 1.00 90.12 100 GLY A N 1
ATOM 750 C CA . GLY A 1 100 ? -2.101 -13.220 -6.235 1.00 90.12 100 GLY A CA 1
ATOM 751 C C . GLY A 1 100 ? -2.344 -13.238 -7.747 1.00 90.12 100 GLY A C 1
ATOM 752 O O . GLY A 1 100 ? -3.488 -13.300 -8.201 1.00 90.12 100 GLY A O 1
ATOM 753 N N . LEU A 1 101 ? -1.263 -13.181 -8.527 1.00 88.31 101 LEU A N 1
ATOM 754 C CA . LEU A 1 101 ? -1.318 -13.080 -9.990 1.00 88.31 101 LEU A CA 1
ATOM 755 C C . LEU A 1 101 ? -1.975 -14.290 -10.673 1.00 88.31 101 LEU A C 1
ATOM 757 O O . LEU A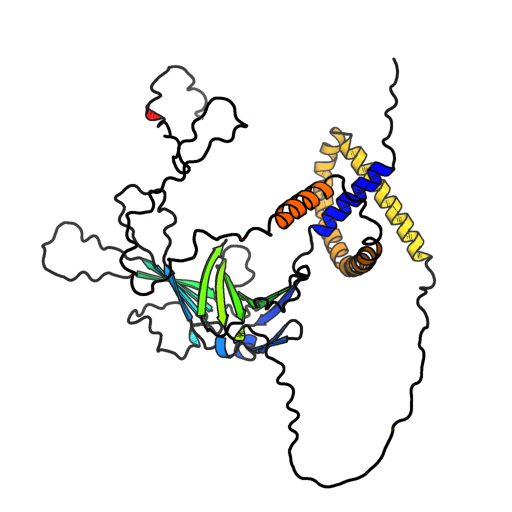 1 101 ? -2.596 -14.119 -11.720 1.00 88.31 101 LEU A O 1
ATOM 761 N N . GLY A 1 102 ? -1.915 -15.482 -10.071 1.00 84.62 102 GLY A N 1
ATOM 762 C CA . GLY A 1 102 ? -2.483 -16.702 -10.662 1.00 84.62 102 GLY A CA 1
ATOM 763 C C . GLY A 1 102 ?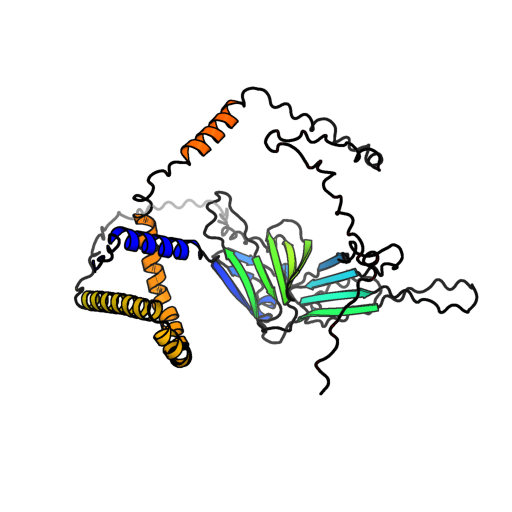 -4.001 -16.860 -10.534 1.00 84.62 102 GLY A C 1
ATOM 764 O O . GLY A 1 102 ? -4.558 -17.798 -11.093 1.00 84.62 102 GLY A O 1
ATOM 765 N N . LEU A 1 103 ? -4.688 -15.990 -9.778 1.00 80.31 103 LEU A N 1
ATOM 766 C CA . LEU A 1 103 ? -6.150 -16.056 -9.612 1.00 80.31 103 LEU A CA 1
ATOM 767 C C . LEU A 1 103 ? -6.931 -15.228 -10.636 1.00 80.31 103 LEU A C 1
ATOM 769 O O . LEU A 1 103 ? -8.157 -15.312 -10.672 1.00 80.31 103 LEU A O 1
ATOM 773 N N . SER A 1 104 ? -6.256 -14.402 -11.434 1.00 70.69 104 SER A N 1
ATOM 774 C CA . SER A 1 104 ? -6.944 -13.566 -12.410 1.00 70.69 104 SER A CA 1
ATOM 775 C C . SER A 1 104 ? -7.281 -14.401 -13.647 1.00 70.69 104 SER A C 1
ATOM 777 O O . SER A 1 104 ? -6.417 -14.677 -14.476 1.00 70.69 104 SER A O 1
ATOM 779 N N . ASP A 1 105 ? -8.552 -14.793 -13.777 1.00 68.19 105 ASP A N 1
ATOM 780 C CA . ASP A 1 105 ? -9.088 -15.440 -14.988 1.00 68.19 105 ASP A CA 1
ATOM 781 C C . ASP A 1 105 ? -9.036 -14.515 -16.215 1.00 68.19 105 ASP A C 1
ATOM 783 O O . ASP A 1 105 ? -9.196 -14.958 -17.359 1.00 68.19 105 ASP A O 1
ATOM 787 N N . ASP A 1 106 ? -8.788 -13.223 -15.991 1.00 65.06 106 ASP A N 1
ATOM 788 C CA . ASP A 1 106 ? -8.798 -12.205 -17.020 1.00 65.06 106 ASP A CA 1
ATOM 789 C C . ASP A 1 106 ? -7.492 -12.228 -17.831 1.00 65.06 106 ASP A C 1
ATOM 791 O O . ASP A 1 106 ? -6.593 -11.395 -17.707 1.00 65.06 106 ASP A O 1
ATOM 795 N N . ARG A 1 107 ? -7.400 -13.219 -18.725 1.00 58.91 107 ARG A N 1
ATOM 796 C CA . ARG A 1 107 ? -6.372 -13.316 -19.776 1.00 58.91 107 ARG A CA 1
ATOM 797 C C . ARG A 1 107 ? -6.386 -12.127 -20.748 1.00 58.91 107 ARG A C 1
ATOM 799 O O . ARG A 1 107 ? -5.556 -12.091 -21.652 1.00 58.91 107 ARG A O 1
ATOM 806 N N . SER A 1 108 ? -7.327 -11.190 -20.612 1.00 52.03 108 SER A N 1
ATOM 807 C CA . SER A 1 108 ? -7.509 -10.060 -21.525 1.00 52.03 108 SER A CA 1
ATOM 808 C C . SER A 1 108 ? -6.454 -8.963 -21.354 1.00 52.03 108 SER A C 1
ATOM 810 O O . SER A 1 108 ? -6.125 -8.294 -22.332 1.00 52.03 108 SER A O 1
ATOM 812 N N . VAL A 1 109 ? -5.823 -8.845 -20.178 1.00 55.56 109 VAL A N 1
ATOM 813 C CA . VAL A 1 109 ? -4.644 -7.984 -19.981 1.00 55.56 109 VAL A CA 1
ATOM 814 C C . VAL A 1 109 ? -3.384 -8.777 -20.329 1.00 55.56 109 VAL A C 1
ATOM 816 O O . VAL A 1 109 ? -2.463 -8.946 -19.533 1.00 55.56 109 VAL A O 1
ATOM 819 N N . MET A 1 110 ? -3.339 -9.311 -21.553 1.00 51.66 110 MET A N 1
ATOM 820 C CA . MET A 1 110 ? -2.058 -9.658 -22.145 1.00 51.66 110 MET A CA 1
ATOM 821 C C . MET A 1 110 ? -1.335 -8.338 -22.369 1.00 51.66 110 MET A C 1
ATOM 823 O O . MET A 1 110 ? -1.688 -7.587 -23.278 1.00 51.66 110 MET A O 1
ATOM 827 N N . ILE A 1 111 ? -0.318 -8.052 -21.555 1.00 57.12 111 ILE A N 1
ATOM 828 C CA . ILE A 1 111 ? 0.779 -7.182 -21.978 1.00 57.12 111 ILE A CA 1
ATOM 829 C C . ILE A 1 111 ? 1.273 -7.803 -23.287 1.00 57.12 111 ILE A C 1
ATOM 831 O O . ILE A 1 111 ? 1.922 -8.850 -23.302 1.00 57.12 111 ILE A O 1
ATOM 835 N N . ALA A 1 112 ? 0.762 -7.252 -24.385 1.00 46.88 112 ALA A N 1
ATOM 836 C CA . ALA A 1 112 ? 0.533 -8.002 -25.602 1.00 46.88 112 ALA A CA 1
ATOM 837 C C . ALA A 1 112 ? 1.858 -8.536 -26.153 1.00 46.88 112 ALA A C 1
ATOM 839 O O . ALA A 1 112 ? 2.759 -7.771 -26.495 1.00 46.88 112 ALA A O 1
ATOM 840 N N . ASN A 1 113 ? 1.934 -9.862 -26.270 1.00 52.88 113 ASN A N 1
ATOM 841 C CA . ASN A 1 113 ? 2.926 -10.621 -27.037 1.00 52.88 113 ASN A CA 1
ATOM 842 C C . ASN A 1 113 ? 4.303 -10.886 -26.408 1.00 52.88 113 ASN A C 1
ATOM 844 O O . ASN A 1 113 ? 5.168 -11.404 -27.113 1.00 52.88 113 ASN A O 1
ATOM 848 N N . SER A 1 114 ? 4.538 -10.612 -25.123 1.00 54.38 114 SER A N 1
ATOM 849 C CA . SER A 1 114 ? 5.743 -11.130 -24.457 1.00 54.38 114 SER A CA 1
ATOM 850 C C . SER A 1 114 ? 5.393 -12.336 -23.591 1.00 54.38 114 SER A C 1
ATOM 852 O O . SER A 1 114 ? 4.762 -12.175 -22.550 1.00 54.38 114 SER A O 1
ATOM 854 N N . GLU A 1 115 ? 5.869 -13.525 -23.968 1.00 60.75 115 GLU A N 1
ATOM 855 C CA . GLU A 1 115 ? 5.837 -14.781 -23.185 1.00 60.75 115 GLU A CA 1
ATOM 856 C C . GLU A 1 115 ? 6.551 -14.683 -21.809 1.00 60.75 115 GLU A C 1
ATOM 858 O O . GLU A 1 115 ? 6.786 -15.686 -21.146 1.00 60.75 115 GLU A O 1
ATOM 863 N N . ALA A 1 116 ? 6.915 -13.476 -21.368 1.00 56.38 116 ALA A N 1
ATOM 864 C CA . ALA A 1 116 ? 7.839 -13.196 -20.280 1.00 56.38 116 ALA A CA 1
ATOM 865 C C . ALA A 1 116 ? 7.193 -12.453 -19.093 1.00 56.38 116 ALA A C 1
ATOM 867 O O . ALA A 1 116 ? 7.852 -11.649 -18.436 1.00 56.38 116 ALA A O 1
ATOM 868 N N . THR A 1 117 ? 5.923 -12.713 -18.772 1.00 58.22 117 THR A N 1
ATOM 869 C CA . THR A 1 117 ? 5.391 -12.357 -17.442 1.00 58.22 117 THR A CA 1
ATOM 870 C C . THR A 1 117 ? 5.719 -13.494 -16.467 1.00 58.22 117 THR A C 1
ATOM 872 O O . THR A 1 117 ? 4.918 -14.389 -16.235 1.00 58.22 117 THR A O 1
ATOM 875 N N . VAL A 1 118 ? 6.957 -13.506 -15.952 1.00 71.31 118 VAL A N 1
ATOM 876 C CA . VAL A 1 118 ? 7.515 -14.592 -15.111 1.00 71.31 118 VAL A CA 1
ATOM 877 C C . VAL A 1 118 ? 7.603 -14.168 -13.641 1.00 71.31 118 VAL A C 1
ATOM 879 O O . VAL A 1 118 ? 8.659 -14.231 -13.017 1.00 71.31 118 VAL A O 1
ATOM 882 N N . CYS A 1 119 ? 6.505 -13.677 -13.075 1.00 87.62 119 CYS A N 1
ATOM 883 C CA . CYS A 1 119 ? 6.343 -13.721 -11.624 1.00 87.62 119 CYS A CA 1
ATOM 884 C C . CYS A 1 119 ? 5.459 -14.916 -11.283 1.00 87.62 119 CYS A C 1
ATOM 886 O O . CYS A 1 119 ? 4.501 -15.198 -11.996 1.00 87.62 119 CYS A O 1
ATOM 888 N N . ASP A 1 120 ? 5.798 -15.621 -10.205 1.00 89.81 120 ASP A N 1
ATOM 889 C CA . ASP A 1 120 ? 5.043 -16.794 -9.769 1.00 89.81 120 ASP A CA 1
ATOM 890 C C . ASP A 1 120 ? 3.588 -16.408 -9.454 1.00 89.81 120 ASP A C 1
ATOM 892 O O . ASP A 1 120 ? 3.337 -15.310 -8.949 1.00 89.81 120 ASP A O 1
ATOM 896 N N . ASP A 1 121 ? 2.649 -17.333 -9.664 1.00 89.62 121 ASP A N 1
ATOM 897 C CA . ASP A 1 121 ? 1.210 -17.166 -9.392 1.00 89.62 121 ASP A CA 1
ATOM 898 C C . ASP A 1 121 ? 0.899 -16.698 -7.957 1.00 89.62 121 ASP A C 1
ATOM 900 O O . ASP A 1 121 ? -0.113 -16.039 -7.698 1.00 89.62 121 ASP A O 1
ATOM 904 N N . ASP A 1 122 ? 1.799 -17.013 -7.026 1.00 89.56 122 ASP A N 1
ATOM 905 C CA . ASP A 1 122 ? 1.759 -16.630 -5.615 1.00 89.56 122 ASP A CA 1
ATOM 906 C C . ASP A 1 122 ? 2.405 -15.253 -5.343 1.00 89.56 122 ASP A C 1
ATOM 908 O O . ASP A 1 122 ? 2.757 -14.922 -4.212 1.00 89.56 122 ASP A O 1
ATOM 912 N N . THR A 1 123 ? 2.588 -14.418 -6.360 1.00 92.19 123 THR A N 1
ATOM 913 C CA . THR A 1 123 ? 3.092 -13.047 -6.200 1.00 92.19 123 THR A CA 1
ATOM 914 C C . THR A 1 123 ? 1.916 -12.074 -6.125 1.00 92.19 123 THR A C 1
ATOM 916 O O . THR A 1 123 ? 1.011 -12.133 -6.949 1.00 92.19 123 THR A O 1
ATOM 919 N N . TRP A 1 124 ? 1.913 -11.180 -5.137 1.00 93.50 124 TRP A N 1
ATOM 920 C CA . TRP A 1 124 ? 0.921 -10.108 -4.992 1.00 93.50 124 TRP A CA 1
ATOM 921 C C . TRP A 1 124 ? 1.297 -8.857 -5.781 1.00 93.50 124 TRP A C 1
ATOM 923 O O . TRP A 1 124 ? 0.437 -8.216 -6.378 1.00 93.50 124 TRP A O 1
ATOM 933 N N . VAL A 1 125 ? 2.585 -8.506 -5.766 1.00 95.06 125 VAL A N 1
ATOM 934 C CA . VAL A 1 125 ? 3.130 -7.373 -6.519 1.00 95.06 125 VAL A CA 1
ATOM 935 C C . VAL A 1 125 ? 4.362 -7.831 -7.281 1.00 95.06 125 VAL A C 1
ATOM 937 O O . VAL A 1 125 ? 5.343 -8.268 -6.672 1.00 95.06 125 VAL A O 1
ATOM 940 N N . CYS A 1 126 ? 4.309 -7.733 -8.603 1.00 94.88 126 CYS A N 1
ATOM 941 C CA . CYS A 1 126 ? 5.421 -8.019 -9.500 1.00 94.88 126 CYS A CA 1
ATOM 942 C C . CYS A 1 126 ? 5.885 -6.725 -10.157 1.00 94.88 126 CYS A C 1
ATOM 944 O O . CYS A 1 126 ? 5.068 -5.969 -10.671 1.00 94.88 126 CYS A O 1
ATOM 946 N N . MET A 1 127 ? 7.188 -6.473 -10.156 1.00 94.50 127 MET A N 1
ATOM 947 C CA . MET A 1 127 ? 7.794 -5.405 -10.938 1.00 94.50 127 MET A CA 1
ATOM 948 C C . MET A 1 127 ? 8.450 -6.016 -12.174 1.00 94.50 127 MET A C 1
ATOM 950 O O . MET A 1 127 ? 9.198 -6.981 -12.066 1.00 94.50 127 MET A O 1
ATOM 954 N N . LEU A 1 128 ? 8.195 -5.453 -13.345 1.00 91.81 128 LEU A N 1
ATOM 955 C CA . LEU A 1 128 ? 8.862 -5.782 -14.596 1.00 91.81 128 LEU A CA 1
ATOM 956 C C . LEU A 1 128 ? 9.763 -4.604 -14.942 1.00 91.81 128 LEU A C 1
ATOM 958 O O . LEU A 1 128 ? 9.279 -3.525 -15.295 1.00 91.81 128 LEU A O 1
ATOM 962 N N . ASP A 1 129 ? 11.068 -4.813 -14.810 1.00 90.44 129 ASP A N 1
ATOM 963 C CA . ASP A 1 129 ? 12.057 -3.836 -15.245 1.00 90.44 129 ASP A CA 1
ATOM 964 C C . ASP A 1 129 ? 12.348 -4.044 -16.732 1.00 90.44 129 ASP A C 1
ATOM 966 O O . ASP A 1 129 ? 12.591 -5.173 -17.178 1.00 90.44 129 ASP A O 1
ATOM 970 N N . MET A 1 130 ? 12.251 -2.966 -17.504 1.00 86.50 130 MET A N 1
ATOM 971 C CA . MET A 1 130 ? 12.357 -2.991 -18.956 1.00 86.50 130 MET A CA 1
ATOM 972 C C . MET A 1 130 ? 13.544 -2.155 -19.376 1.00 86.50 130 MET A C 1
ATOM 974 O O . MET A 1 130 ? 13.507 -0.922 -19.346 1.00 86.50 130 MET A O 1
ATOM 978 N N . THR A 1 131 ? 14.589 -2.845 -19.809 1.00 82.88 131 THR A N 1
ATOM 979 C CA . THR A 1 131 ? 15.791 -2.222 -20.342 1.00 82.88 131 THR A CA 1
ATOM 980 C C . THR A 1 131 ? 15.759 -2.325 -21.862 1.00 82.88 131 THR A C 1
ATOM 982 O O . THR A 1 131 ? 15.700 -3.406 -22.454 1.00 82.88 131 THR A O 1
ATOM 985 N N . TYR A 1 132 ? 15.772 -1.173 -22.530 1.00 79.69 132 TYR A N 1
ATOM 986 C CA . TYR A 1 132 ? 15.957 -1.130 -23.975 1.00 79.69 132 TYR A CA 1
ATOM 987 C C . TYR A 1 132 ? 17.452 -1.225 -24.255 1.00 79.69 132 TYR A C 1
ATOM 989 O O . TYR A 1 132 ? 18.147 -0.216 -24.356 1.00 79.69 132 TYR A O 1
ATOM 997 N N . ALA A 1 133 ? 17.960 -2.453 -24.366 1.00 68.31 133 ALA A N 1
ATOM 998 C CA . ALA A 1 133 ? 19.305 -2.664 -24.868 1.00 68.31 133 ALA A CA 1
ATOM 999 C C . ALA A 1 133 ? 19.325 -2.245 -26.342 1.00 68.31 133 ALA A C 1
ATOM 1001 O O . ALA A 1 133 ? 18.823 -2.948 -27.225 1.00 68.31 133 ALA A O 1
ATOM 1002 N N . ARG A 1 134 ? 19.897 -1.072 -26.629 1.00 64.94 134 ARG A N 1
ATOM 1003 C CA . ARG A 1 134 ? 20.276 -0.737 -27.996 1.00 64.94 134 ARG A CA 1
ATOM 1004 C C . ARG A 1 134 ? 21.390 -1.711 -28.347 1.00 64.94 134 ARG A C 1
ATOM 1006 O O . ARG A 1 134 ? 22.508 -1.567 -27.866 1.00 64.94 134 ARG A O 1
ATOM 1013 N N . THR A 1 135 ? 21.083 -2.735 -29.139 1.00 60.88 135 THR A N 1
ATOM 1014 C CA . THR A 1 135 ? 22.128 -3.531 -29.777 1.00 60.88 135 THR A CA 1
ATOM 1015 C C . THR A 1 135 ? 22.894 -2.569 -30.669 1.00 60.88 135 THR A C 1
ATOM 1017 O O . THR A 1 135 ? 22.453 -2.265 -31.779 1.00 60.88 135 THR A O 1
ATOM 1020 N N . GLU A 1 136 ? 23.994 -2.025 -30.155 1.00 61.75 136 GLU A N 1
ATOM 1021 C CA . GLU A 1 136 ? 25.028 -1.414 -30.968 1.00 61.75 136 GLU A CA 1
ATOM 1022 C C . GLU A 1 136 ? 25.535 -2.535 -31.863 1.00 61.75 136 GLU A C 1
ATOM 1024 O O . GLU A 1 136 ? 26.373 -3.350 -31.482 1.00 61.75 136 GLU A O 1
ATOM 1029 N N . THR A 1 137 ? 24.916 -2.668 -33.035 1.00 56.81 137 THR A N 1
ATOM 1030 C CA . THR A 1 137 ? 25.427 -3.521 -34.094 1.00 56.81 137 THR A CA 1
ATOM 1031 C C . THR A 1 137 ? 26.841 -3.046 -34.345 1.00 56.81 137 THR A C 1
ATOM 1033 O O . THR A 1 137 ? 27.037 -1.945 -34.863 1.00 56.81 137 THR A O 1
ATOM 1036 N N . ALA A 1 138 ? 27.798 -3.852 -33.885 1.00 54.16 138 ALA A N 1
ATOM 1037 C CA . ALA A 1 138 ? 29.214 -3.610 -34.033 1.00 54.16 138 ALA A CA 1
ATOM 1038 C C . ALA A 1 138 ? 29.482 -3.160 -35.470 1.00 54.16 138 ALA A C 1
ATOM 1040 O O . ALA A 1 138 ? 29.115 -3.830 -36.438 1.00 54.16 138 ALA A O 1
ATOM 1041 N N . ILE A 1 139 ? 30.052 -1.965 -35.563 1.00 59.34 139 ILE A N 1
ATOM 1042 C CA . ILE A 1 139 ? 30.461 -1.277 -36.779 1.00 59.34 139 ILE A CA 1
ATOM 1043 C C . ILE A 1 139 ? 31.193 -2.285 -37.673 1.00 59.34 139 ILE A C 1
ATOM 1045 O O . ILE A 1 139 ? 32.291 -2.721 -37.330 1.00 59.34 139 ILE A O 1
ATOM 1049 N N . GLY A 1 140 ? 30.590 -2.684 -38.798 1.00 58.91 140 GLY A N 1
ATOM 1050 C CA . GLY A 1 140 ? 31.319 -3.507 -39.765 1.00 58.91 140 GLY A CA 1
ATOM 1051 C C . GLY A 1 140 ? 30.562 -4.274 -40.844 1.00 58.91 140 GLY A C 1
ATOM 1052 O O . GLY A 1 140 ? 31.238 -4.786 -41.730 1.00 58.91 140 GLY A O 1
ATOM 1053 N N . VAL A 1 141 ? 29.225 -4.387 -40.846 1.00 53.12 141 VAL A N 1
ATOM 1054 C CA . VAL A 1 141 ? 28.545 -5.191 -41.888 1.00 53.12 141 VAL A CA 1
ATOM 1055 C C . VAL A 1 141 ? 27.316 -4.490 -42.470 1.00 53.12 141 VAL A C 1
ATOM 1057 O O . VAL A 1 141 ? 26.253 -4.442 -41.865 1.00 53.12 141 VAL A O 1
ATOM 1060 N N . SER A 1 142 ? 27.538 -3.946 -43.671 1.00 52.28 142 SER A N 1
ATOM 1061 C CA . SER A 1 142 ? 26.615 -3.673 -44.782 1.00 52.28 142 SER A CA 1
ATOM 1062 C C . SER A 1 142 ? 25.124 -3.481 -44.457 1.00 52.28 142 SER A C 1
ATOM 1064 O O . SER A 1 142 ? 24.349 -4.429 -44.356 1.00 52.28 142 SER A O 1
ATOM 1066 N N . GLU A 1 143 ? 24.767 -2.198 -44.378 1.00 55.75 143 GLU A N 1
ATOM 1067 C CA . GLU A 1 143 ? 23.565 -1.470 -44.825 1.00 55.75 143 GLU A CA 1
ATOM 1068 C C . GLU A 1 143 ? 22.514 -2.229 -45.674 1.00 55.75 143 GLU A C 1
ATOM 1070 O O . GLU A 1 143 ? 22.109 -1.794 -46.747 1.00 55.75 143 GLU A O 1
ATOM 1075 N N . THR A 1 144 ? 22.012 -3.366 -45.196 1.00 57.62 144 THR A N 1
ATOM 1076 C CA . THR A 1 144 ? 20.869 -4.065 -45.799 1.00 57.62 144 THR A CA 1
ATOM 1077 C C . THR A 1 144 ? 19.799 -4.326 -44.747 1.00 57.62 144 THR A C 1
ATOM 1079 O O . THR A 1 144 ? 19.628 -5.422 -44.238 1.00 57.62 144 THR A O 1
ATOM 1082 N N . GLN A 1 145 ? 19.076 -3.255 -44.414 1.00 53.41 145 GLN A N 1
ATOM 1083 C CA . GLN A 1 145 ? 17.624 -3.228 -44.187 1.00 53.41 145 GLN A CA 1
ATOM 1084 C C . GLN A 1 145 ? 16.971 -4.325 -43.313 1.00 53.41 145 GLN A C 1
ATOM 1086 O O . GLN A 1 145 ? 15.775 -4.583 -43.439 1.00 53.41 145 GLN A O 1
ATOM 1091 N N . THR A 1 146 ? 17.672 -4.938 -42.363 1.00 54.75 146 THR A N 1
ATOM 1092 C CA . THR A 1 146 ? 17.011 -5.687 -41.291 1.00 54.75 146 THR A CA 1
ATOM 1093 C C . THR A 1 146 ? 16.521 -4.691 -40.257 1.00 54.75 146 THR A C 1
ATOM 1095 O O . THR A 1 146 ? 17.295 -4.193 -39.443 1.00 54.75 146 THR A O 1
ATOM 1098 N N . ARG A 1 147 ? 15.223 -4.379 -40.328 1.00 54.19 147 ARG A N 1
ATOM 1099 C CA . ARG A 1 147 ? 14.441 -3.649 -39.322 1.00 54.19 147 ARG A CA 1
ATOM 1100 C C . ARG A 1 147 ? 14.787 -4.223 -37.943 1.00 54.19 147 ARG A C 1
ATOM 1102 O O . ARG A 1 147 ? 14.307 -5.298 -37.587 1.00 54.19 147 ARG A O 1
ATOM 1109 N N . GLY A 1 148 ? 15.708 -3.560 -37.242 1.00 53.28 148 GLY A N 1
ATOM 1110 C CA . GLY A 1 148 ? 16.329 -4.071 -36.026 1.00 53.28 148 GLY A CA 1
ATOM 1111 C C . GLY A 1 148 ? 15.256 -4.442 -35.017 1.00 53.28 148 GLY A C 1
ATOM 1112 O O . GLY A 1 148 ? 14.476 -3.592 -34.587 1.00 53.28 148 GLY A O 1
ATOM 1113 N N . LYS A 1 149 ? 15.179 -5.729 -34.684 1.00 58.75 149 LYS A N 1
ATOM 1114 C CA . LYS A 1 149 ? 14.309 -6.230 -33.627 1.00 58.75 149 LYS A CA 1
ATOM 1115 C C . LYS A 1 149 ? 14.900 -5.694 -32.323 1.00 58.75 149 LYS A C 1
ATOM 1117 O O . LYS A 1 149 ? 15.910 -6.205 -31.857 1.00 58.75 149 LYS A O 1
ATOM 1122 N N . LEU A 1 150 ? 14.330 -4.612 -31.795 1.00 61.41 150 LEU A N 1
ATOM 1123 C CA . LEU A 1 150 ? 14.632 -4.134 -30.448 1.00 61.41 150 LEU A CA 1
ATOM 1124 C C . LEU A 1 150 ? 14.333 -5.288 -29.488 1.00 61.41 150 LEU A C 1
ATOM 1126 O O . LEU A 1 150 ? 13.173 -5.657 -29.297 1.00 61.41 150 LEU A O 1
ATOM 1130 N N . PHE A 1 151 ? 15.383 -5.904 -28.951 1.00 56.84 151 PHE A N 1
ATOM 1131 C CA . PHE A 1 151 ? 15.232 -6.909 -27.913 1.00 56.84 151 PHE A CA 1
ATOM 1132 C C . PHE A 1 151 ? 14.884 -6.174 -26.622 1.00 56.84 151 PHE A C 1
ATOM 1134 O O . PHE A 1 151 ? 15.688 -5.424 -26.076 1.00 56.84 151 PHE A O 1
ATOM 1141 N N . ARG A 1 152 ? 13.640 -6.350 -26.181 1.00 71.00 152 ARG A N 1
ATOM 1142 C CA . ARG A 1 152 ? 13.163 -5.901 -24.876 1.00 71.00 152 ARG A CA 1
ATOM 1143 C C . ARG A 1 152 ? 13.473 -7.018 -23.896 1.00 71.00 152 ARG A C 1
ATOM 1145 O O . ARG A 1 152 ? 12.800 -8.047 -23.916 1.00 71.00 152 ARG A O 1
ATOM 1152 N N . GLU A 1 153 ? 14.514 -6.841 -23.094 1.00 82.06 153 GLU A N 1
ATOM 1153 C CA . GLU A 1 153 ? 14.739 -7.728 -21.960 1.00 82.06 153 GLU A CA 1
ATOM 1154 C C . GLU A 1 153 ? 13.773 -7.306 -20.848 1.00 82.06 153 GLU A C 1
ATOM 1156 O O . GLU A 1 153 ? 13.726 -6.141 -20.450 1.00 82.06 153 GLU A O 1
ATOM 1161 N N . LEU A 1 154 ? 12.927 -8.242 -20.424 1.00 85.25 154 LEU A N 1
ATOM 1162 C CA . LEU A 1 154 ? 12.002 -8.060 -19.312 1.00 85.25 154 LEU A CA 1
ATOM 1163 C C . LEU A 1 154 ? 12.554 -8.834 -18.128 1.00 85.25 154 LEU A C 1
ATOM 1165 O O . LEU A 1 154 ? 12.685 -10.057 -18.200 1.00 85.25 154 LEU A O 1
ATOM 1169 N N . ARG A 1 155 ? 12.854 -8.132 -17.036 1.00 89.88 155 ARG A N 1
ATOM 1170 C CA . ARG A 1 155 ? 13.303 -8.763 -15.797 1.00 89.88 155 ARG A CA 1
ATOM 1171 C C . ARG A 1 155 ? 12.187 -8.701 -14.750 1.00 89.88 155 ARG A C 1
ATOM 1173 O O . ARG A 1 155 ? 11.972 -7.636 -14.170 1.00 89.88 155 ARG A O 1
ATOM 1180 N N . PRO A 1 156 ? 11.483 -9.817 -14.487 1.00 92.00 156 PRO A N 1
ATOM 1181 C CA . PRO A 1 156 ? 10.499 -9.878 -13.418 1.00 92.00 156 PRO A CA 1
ATOM 1182 C C . PRO A 1 156 ? 11.193 -9.927 -12.060 1.00 92.00 156 PRO A C 1
ATOM 1184 O O . PRO A 1 156 ? 12.110 -10.716 -11.824 1.00 92.00 156 PRO A O 1
ATOM 1187 N N . ILE A 1 157 ? 10.745 -9.061 -11.162 1.00 92.88 157 ILE A N 1
ATOM 1188 C CA . ILE A 1 157 ? 11.243 -8.896 -9.805 1.00 92.88 157 ILE A CA 1
ATOM 1189 C C . ILE A 1 157 ? 10.024 -8.971 -8.876 1.00 92.88 157 ILE A C 1
ATOM 1191 O O . ILE A 1 157 ? 9.196 -8.057 -8.853 1.00 92.88 157 ILE A O 1
ATOM 1195 N N . PRO A 1 158 ? 9.869 -10.063 -8.114 1.00 93.44 158 PRO A N 1
ATOM 1196 C CA . PRO A 1 158 ? 8.738 -10.226 -7.217 1.00 93.44 158 PRO A CA 1
ATOM 1197 C C . PRO A 1 158 ? 8.943 -9.352 -5.975 1.00 93.44 158 PRO A C 1
ATOM 1199 O O . PRO A 1 158 ? 9.845 -9.596 -5.174 1.00 93.44 158 PRO A O 1
ATOM 1202 N N . ILE A 1 159 ? 8.096 -8.337 -5.821 1.00 93.62 159 ILE A N 1
ATOM 1203 C CA . ILE A 1 159 ? 8.160 -7.374 -4.717 1.00 93.62 159 ILE A CA 1
ATOM 1204 C C . ILE A 1 159 ? 7.500 -7.948 -3.473 1.00 93.62 159 ILE A C 1
ATOM 1206 O O . ILE A 1 159 ? 8.058 -7.887 -2.389 1.00 93.62 159 ILE A O 1
ATOM 1210 N N . ALA A 1 160 ? 6.323 -8.544 -3.623 1.00 92.38 160 ALA A N 1
ATOM 1211 C CA . ALA A 1 160 ? 5.593 -9.130 -2.512 1.00 92.38 160 ALA A CA 1
ATOM 1212 C C . ALA A 1 160 ? 5.151 -10.537 -2.895 1.00 92.38 160 ALA A C 1
ATOM 1214 O O . ALA A 1 160 ? 4.249 -10.710 -3.713 1.00 92.38 160 ALA A O 1
ATOM 1215 N N . ARG A 1 161 ? 5.807 -11.547 -2.320 1.00 90.12 161 ARG A N 1
ATOM 1216 C CA . ARG A 1 161 ? 5.436 -12.956 -2.492 1.00 90.12 161 ARG A CA 1
ATOM 1217 C C . ARG A 1 161 ? 4.572 -13.408 -1.335 1.00 90.12 161 ARG A C 1
ATOM 1219 O O . ARG A 1 161 ? 4.786 -12.999 -0.203 1.00 90.12 161 ARG A O 1
ATOM 1226 N N . LYS A 1 162 ? 3.663 -14.319 -1.626 1.00 85.69 162 LYS A N 1
ATOM 1227 C CA . LYS A 1 162 ? 2.873 -15.032 -0.643 1.00 85.69 162 LYS A CA 1
ATOM 1228 C C . LYS A 1 162 ? 3.676 -16.223 -0.131 1.00 85.69 162 LYS A C 1
ATOM 1230 O O . LYS A 1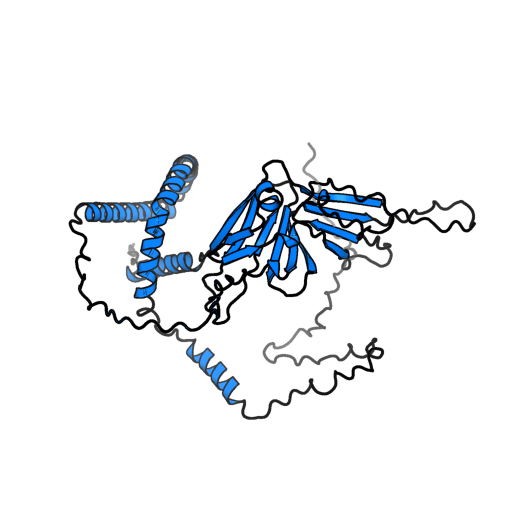 162 ? 3.726 -17.281 -0.757 1.00 85.69 162 LYS A O 1
ATOM 1235 N N . ALA A 1 163 ? 4.314 -16.088 1.023 1.00 81.75 163 ALA A N 1
ATOM 1236 C CA . ALA A 1 163 ? 4.815 -17.256 1.728 1.00 81.75 163 ALA A CA 1
ATOM 1237 C C . ALA A 1 163 ? 3.650 -18.011 2.385 1.00 81.75 163 ALA A C 1
ATOM 1239 O O . ALA A 1 163 ? 2.648 -17.444 2.832 1.00 81.75 163 ALA A O 1
ATOM 1240 N N . ARG A 1 164 ? 3.770 -19.337 2.467 1.00 79.50 164 ARG A N 1
ATOM 1241 C CA . ARG A 1 164 ? 2.761 -20.174 3.121 1.00 79.50 164 ARG A CA 1
ATOM 1242 C C . ARG A 1 164 ? 2.632 -19.773 4.597 1.00 79.50 164 ARG A C 1
ATOM 1244 O O . ARG A 1 164 ? 3.588 -19.898 5.355 1.00 79.50 164 ARG A O 1
ATOM 1251 N N . GLY A 1 165 ? 1.444 -19.317 4.998 1.00 76.62 165 GLY A N 1
ATOM 1252 C CA . GLY A 1 165 ? 1.177 -18.833 6.360 1.00 76.62 165 GLY A CA 1
ATOM 1253 C C . GLY A 1 165 ? 1.598 -17.383 6.615 1.00 76.62 165 GLY A C 1
ATOM 1254 O O . GLY A 1 165 ? 1.592 -16.942 7.766 1.00 76.62 165 GLY A O 1
ATOM 1255 N N . GLU A 1 166 ? 1.959 -16.639 5.570 1.00 79.88 166 GLU A N 1
ATOM 1256 C CA . GLU A 1 166 ? 2.238 -15.215 5.682 1.00 79.88 166 GLU A CA 1
ATOM 1257 C C . GLU A 1 166 ? 0.979 -14.437 6.066 1.00 79.88 166 GLU A C 1
ATOM 1259 O O . GLU A 1 166 ? -0.136 -14.721 5.617 1.00 79.88 166 GLU A O 1
ATOM 1264 N N . LYS A 1 167 ? 1.171 -13.473 6.966 1.00 83.06 167 LYS A N 1
ATOM 1265 C CA . LYS A 1 167 ? 0.100 -12.631 7.483 1.00 83.06 167 LYS A CA 1
ATOM 1266 C C . LYS A 1 167 ? 0.100 -11.322 6.723 1.00 83.06 167 LYS A C 1
ATOM 1268 O O . LYS A 1 167 ? 1.116 -10.632 6.679 1.00 83.06 167 LYS A O 1
ATOM 1273 N N . VAL A 1 168 ? -1.059 -10.973 6.199 1.00 81.56 168 VAL A N 1
ATOM 1274 C CA . VAL A 1 168 ? -1.339 -9.665 5.630 1.00 81.56 168 VAL A CA 1
ATOM 1275 C C . VAL A 1 168 ? -1.865 -8.777 6.754 1.00 81.56 168 VAL A C 1
ATOM 1277 O O . VAL A 1 168 ? -2.745 -9.179 7.521 1.00 81.56 168 VAL A O 1
ATOM 1280 N N . THR A 1 169 ? -1.283 -7.588 6.910 1.00 83.38 169 THR A N 1
ATOM 1281 C CA . THR A 1 169 ? -1.678 -6.657 7.977 1.00 83.38 169 THR A CA 1
ATOM 1282 C C . THR A 1 169 ? -2.430 -5.485 7.365 1.00 83.38 169 THR A C 1
ATOM 1284 O O . THR A 1 169 ? -1.877 -4.741 6.558 1.00 83.38 169 THR A O 1
ATOM 1287 N N . PHE A 1 170 ? -3.679 -5.326 7.784 1.00 83.06 170 PHE A N 1
ATOM 1288 C CA . PHE A 1 170 ? -4.530 -4.174 7.532 1.00 83.06 170 PHE A CA 1
ATOM 1289 C C . PHE A 1 170 ? -4.356 -3.191 8.685 1.00 83.06 170 PHE A C 1
ATOM 1291 O O . PHE A 1 170 ? -4.391 -3.589 9.850 1.00 83.06 170 PHE A O 1
ATOM 1298 N N . GLY A 1 171 ? -4.157 -1.918 8.380 1.00 81.75 171 GLY A N 1
ATOM 1299 C CA . GLY A 1 171 ? -4.041 -0.839 9.349 1.00 81.75 171 GLY A CA 1
ATOM 1300 C C . GLY A 1 171 ? -4.959 0.316 8.976 1.00 81.75 171 GLY A C 1
ATOM 1301 O O . GLY A 1 171 ? -5.035 0.696 7.813 1.00 81.75 171 GLY A O 1
ATOM 1302 N N . LEU A 1 172 ? -5.636 0.885 9.966 1.00 83.56 172 LEU A N 1
ATOM 1303 C CA . LEU A 1 172 ? -6.193 2.232 9.890 1.00 83.56 172 LEU A CA 1
ATOM 1304 C C . LEU A 1 172 ? -5.348 3.109 10.803 1.00 83.56 172 LEU A C 1
ATOM 1306 O O . LEU A 1 172 ? -5.313 2.871 12.011 1.00 83.56 172 LEU A O 1
ATOM 1310 N N . ASP A 1 173 ? -4.670 4.094 10.226 1.00 81.56 173 ASP A N 1
ATOM 1311 C CA . ASP A 1 173 ? -4.043 5.157 11.004 1.00 81.56 173 ASP A CA 1
ATOM 1312 C C . ASP A 1 173 ? -5.126 6.174 11.345 1.00 81.56 173 ASP A C 1
ATOM 1314 O O . ASP A 1 173 ? -5.563 6.934 10.481 1.00 81.56 173 ASP A O 1
ATOM 1318 N N . ILE A 1 174 ? -5.596 6.138 12.590 1.00 78.75 174 ILE A N 1
ATOM 1319 C CA . ILE A 1 174 ? -6.510 7.147 13.110 1.00 78.75 174 ILE A CA 1
ATOM 1320 C C . ILE A 1 174 ? -5.648 8.217 13.762 1.00 78.75 174 ILE A C 1
ATOM 1322 O O . ILE A 1 174 ? -4.944 7.958 14.743 1.00 78.75 174 ILE A O 1
ATOM 1326 N N . ASP A 1 175 ? -5.687 9.406 13.175 1.00 73.75 175 ASP A N 1
ATOM 1327 C CA . ASP A 1 175 ? -5.133 10.596 13.799 1.00 73.75 175 ASP A CA 1
ATOM 1328 C C . ASP A 1 175 ? -6.171 11.130 14.792 1.00 73.75 175 ASP A C 1
ATOM 1330 O O . ASP A 1 175 ? -7.240 11.586 14.379 1.00 73.75 175 ASP A O 1
ATOM 1334 N N . GLU A 1 176 ? -5.912 10.960 16.092 1.00 69.81 176 GLU A N 1
ATOM 1335 C CA . GLU A 1 176 ? -6.829 11.381 17.163 1.00 69.81 176 GLU A CA 1
ATOM 1336 C C . GLU A 1 176 ? -6.810 12.902 17.378 1.00 69.81 176 GLU A C 1
ATOM 1338 O O . GLU A 1 176 ? -7.757 13.438 17.950 1.00 69.81 176 GLU A O 1
ATOM 1343 N N . ASP A 1 177 ? -5.765 13.595 16.912 1.00 68.06 177 ASP A N 1
ATOM 1344 C CA . ASP A 1 177 ? -5.543 15.017 17.202 1.00 68.06 177 ASP A CA 1
ATOM 1345 C C . ASP A 1 177 ? -6.216 15.964 16.198 1.00 68.06 177 ASP A C 1
ATOM 1347 O O . ASP A 1 177 ? -6.176 17.186 16.367 1.00 68.06 177 ASP A O 1
ATOM 1351 N N . ASP A 1 178 ? -6.852 15.431 15.155 1.00 65.19 178 ASP A N 1
ATOM 1352 C CA . ASP A 1 178 ? -7.465 16.257 14.124 1.00 65.19 178 ASP A CA 1
ATOM 1353 C C . ASP A 1 178 ? -8.939 16.552 14.448 1.00 65.19 178 ASP A C 1
ATOM 1355 O O . ASP A 1 178 ? -9.851 15.835 14.039 1.00 65.19 178 ASP A O 1
ATOM 1359 N N . GLU A 1 179 ? -9.182 17.644 15.183 1.00 75.62 179 GLU A N 1
ATOM 1360 C CA . GLU A 1 179 ? -10.520 18.181 15.516 1.00 75.62 179 GLU A CA 1
ATOM 1361 C C . GLU A 1 179 ? -11.309 18.708 14.293 1.00 75.62 179 GLU A C 1
ATOM 1363 O O . GLU A 1 179 ? -12.285 19.449 14.432 1.00 75.62 179 GLU A O 1
ATOM 1368 N N . SER A 1 180 ? -10.916 18.353 13.068 1.00 76.06 180 SER A N 1
ATOM 1369 C CA . SER A 1 180 ? -11.610 18.800 11.867 1.00 76.06 180 SER A CA 1
ATOM 1370 C C . SER A 1 180 ? -13.068 18.304 11.852 1.00 76.06 180 SER A C 1
ATOM 1372 O O . SER A 1 180 ? -13.316 17.100 11.938 1.00 76.06 180 SER A O 1
ATOM 1374 N N . PRO A 1 181 ? -14.061 19.199 11.686 1.00 77.31 181 PRO A N 1
ATOM 1375 C CA . PRO A 1 181 ? -15.483 18.846 11.742 1.00 77.31 181 PRO A CA 1
ATOM 1376 C C . PRO A 1 181 ? -15.981 18.048 10.524 1.00 77.31 181 PRO A C 1
ATOM 1378 O O . PRO A 1 181 ? -17.137 17.621 10.500 1.00 77.31 181 PRO A O 1
ATOM 1381 N N . ALA A 1 182 ? -15.149 17.850 9.496 1.00 77.38 182 ALA A N 1
ATOM 1382 C CA . ALA A 1 182 ? -15.512 17.069 8.321 1.00 77.38 182 ALA A CA 1
ATOM 1383 C C . ALA A 1 182 ? -15.255 15.568 8.561 1.00 77.38 182 ALA A C 1
ATOM 1385 O O . ALA A 1 182 ? -14.192 15.210 9.071 1.00 77.38 182 ALA A O 1
ATOM 1386 N N . PRO A 1 183 ? -16.171 14.665 8.159 1.00 72.12 183 PRO A N 1
ATOM 1387 C CA . PRO A 1 183 ? -15.936 13.228 8.234 1.00 72.12 183 PRO A CA 1
ATOM 1388 C C . PRO A 1 183 ? -14.779 12.855 7.302 1.00 72.12 183 PRO A C 1
ATOM 1390 O O . PRO A 1 183 ? -14.954 12.717 6.092 1.00 72.12 183 PRO A O 1
ATOM 1393 N N . ARG A 1 184 ? -13.576 12.716 7.861 1.00 73.94 184 ARG A N 1
ATOM 1394 C CA . ARG A 1 184 ? -12.401 12.293 7.104 1.00 73.94 184 ARG A CA 1
ATOM 1395 C C . ARG A 1 184 ? -12.483 10.806 6.818 1.00 73.94 184 ARG A C 1
ATOM 1397 O O . ARG A 1 184 ? -12.734 9.993 7.708 1.00 73.94 184 ARG A O 1
ATOM 1404 N N . VAL A 1 185 ? -12.250 10.450 5.562 1.00 79.75 185 VAL A N 1
ATOM 1405 C CA . VAL A 1 185 ? -12.094 9.054 5.175 1.00 79.75 185 VAL A CA 1
ATOM 1406 C C . VAL A 1 185 ? -10.616 8.713 5.266 1.00 79.75 185 VAL A C 1
ATOM 1408 O O . VAL A 1 185 ? -9.815 9.161 4.450 1.00 79.75 185 VAL A O 1
ATOM 1411 N N . TYR A 1 186 ? -10.250 7.955 6.295 1.00 89.06 186 TYR A N 1
ATOM 1412 C CA . TYR A 1 186 ? -8.879 7.485 6.464 1.00 89.06 186 TYR A CA 1
ATOM 1413 C C . TYR A 1 186 ? -8.585 6.367 5.452 1.00 89.06 186 TYR A C 1
ATOM 1415 O O . TYR A 1 186 ? -9.415 5.461 5.306 1.00 89.06 186 TYR A O 1
ATOM 1423 N N . PRO A 1 187 ? -7.428 6.397 4.764 1.00 92.50 187 PRO A N 1
ATOM 1424 C CA . PRO A 1 187 ? -7.030 5.315 3.876 1.00 92.50 187 PRO A CA 1
ATOM 1425 C C . PRO A 1 187 ? -6.894 4.011 4.658 1.00 92.50 187 PRO A C 1
ATOM 1427 O O . PRO A 1 187 ? -6.271 3.967 5.723 1.00 92.50 187 PRO A O 1
ATOM 1430 N N . LEU A 1 188 ? -7.431 2.930 4.101 1.00 94.25 188 LEU A N 1
ATOM 1431 C CA . LEU A 1 188 ? -7.179 1.593 4.616 1.00 94.25 188 LEU A CA 1
ATOM 1432 C C . LEU A 1 188 ? -5.803 1.147 4.114 1.00 94.25 188 LEU A C 1
ATOM 1434 O O . LEU A 1 188 ? -5.612 0.880 2.930 1.00 94.25 188 LEU A O 1
ATOM 1438 N N . ARG A 1 189 ? -4.831 1.068 5.018 1.00 95.00 189 ARG A N 1
ATOM 1439 C CA . ARG A 1 189 ? -3.453 0.727 4.680 1.00 95.00 189 ARG A CA 1
ATOM 1440 C C . ARG A 1 189 ? -3.233 -0.773 4.719 1.00 95.00 189 ARG A C 1
ATOM 1442 O O . ARG A 1 189 ? -3.493 -1.432 5.724 1.00 95.00 189 ARG A O 1
ATOM 1449 N N . LEU A 1 190 ? -2.680 -1.298 3.641 1.00 94.06 190 LEU A N 1
ATOM 1450 C CA . LEU A 1 190 ? -2.353 -2.699 3.479 1.00 94.06 190 LEU A CA 1
ATOM 1451 C C . LEU A 1 190 ? -0.840 -2.877 3.403 1.00 94.06 190 LEU A C 1
ATOM 1453 O O . LEU A 1 190 ? -0.188 -2.318 2.526 1.00 94.06 190 LEU A O 1
ATOM 1457 N N . PHE A 1 191 ? -0.284 -3.677 4.309 1.00 92.94 191 PHE A N 1
ATOM 1458 C CA . PHE A 1 191 ? 1.126 -4.061 4.278 1.00 92.94 191 PHE A CA 1
ATOM 1459 C C . PHE A 1 191 ? 1.278 -5.524 3.880 1.00 92.94 191 PHE A C 1
ATOM 1461 O O . PHE A 1 191 ? 0.707 -6.424 4.509 1.00 92.94 191 PHE A O 1
ATOM 1468 N N . ILE A 1 192 ? 2.088 -5.740 2.847 1.00 91.50 192 ILE A N 1
ATOM 1469 C CA . ILE A 1 192 ? 2.282 -7.011 2.163 1.00 91.50 192 ILE A CA 1
ATOM 1470 C C . ILE A 1 192 ? 3.794 -7.289 2.043 1.00 91.50 192 ILE A C 1
ATOM 1472 O O . ILE A 1 192 ? 4.559 -6.382 1.726 1.00 91.50 192 ILE A O 1
ATOM 1476 N N . GLY A 1 193 ? 4.244 -8.531 2.271 1.00 80.50 193 GLY A N 1
ATOM 1477 C CA . GLY A 1 193 ? 5.660 -8.926 2.108 1.00 80.50 193 GLY A CA 1
ATOM 1478 C C . GLY A 1 193 ? 6.432 -9.225 3.402 1.00 80.50 193 GLY A C 1
ATOM 1479 O O . GLY A 1 193 ? 7.656 -9.346 3.382 1.00 80.50 193 GLY A O 1
ATOM 1480 N N . GLY A 1 194 ? 5.723 -9.398 4.519 1.00 63.12 194 GLY A N 1
ATOM 1481 C CA . GLY A 1 194 ? 6.250 -10.103 5.683 1.00 63.12 194 GLY A CA 1
ATOM 1482 C C . GLY A 1 194 ? 7.146 -9.250 6.575 1.00 63.12 194 GLY A C 1
ATOM 1483 O O . GLY A 1 194 ? 7.913 -8.396 6.148 1.00 63.12 194 GLY A O 1
ATOM 1484 N N . ARG A 1 195 ? 7.064 -9.501 7.882 1.00 53.81 195 ARG A N 1
ATOM 1485 C CA . ARG A 1 195 ? 7.801 -8.773 8.927 1.00 53.81 195 ARG A CA 1
ATOM 1486 C C . ARG A 1 195 ? 9.249 -9.285 9.037 1.00 53.81 195 ARG A C 1
ATOM 1488 O O . ARG A 1 195 ? 9.672 -9.755 10.088 1.00 53.81 195 ARG A O 1
ATOM 1495 N N . GLY A 1 196 ? 9.976 -9.287 7.923 1.00 55.12 196 GLY A N 1
ATOM 1496 C CA . GLY A 1 196 ? 11.382 -9.680 7.847 1.00 55.12 196 GLY A CA 1
ATOM 1497 C C . GLY A 1 196 ? 12.285 -8.459 7.950 1.00 55.12 196 GLY A C 1
ATOM 1498 O O . GLY A 1 196 ? 12.215 -7.560 7.120 1.00 55.12 196 GLY A O 1
ATOM 1499 N N . ILE A 1 197 ? 13.117 -8.421 8.984 1.00 54.38 197 ILE A N 1
ATOM 1500 C CA . ILE A 1 197 ? 14.063 -7.342 9.256 1.00 54.38 197 ILE A CA 1
ATOM 1501 C C . ILE A 1 197 ? 15.214 -7.444 8.228 1.00 54.38 197 ILE A C 1
ATOM 1503 O O . ILE A 1 197 ? 16.111 -8.262 8.389 1.00 54.38 197 ILE A O 1
ATOM 1507 N N . HIS A 1 198 ? 15.104 -6.640 7.161 1.00 60.53 198 HIS A N 1
ATOM 1508 C CA . HIS A 1 198 ? 16.160 -6.021 6.330 1.00 60.53 198 HIS A CA 1
ATOM 1509 C C . HIS A 1 198 ? 16.342 -6.344 4.837 1.00 60.53 198 HIS A C 1
ATOM 1511 O O . HIS A 1 198 ? 16.747 -5.417 4.152 1.00 60.53 198 HIS A O 1
ATOM 1517 N N . ASP A 1 199 ? 15.957 -7.493 4.273 1.00 68.81 199 ASP A N 1
ATOM 1518 C CA . ASP A 1 199 ? 16.382 -7.784 2.877 1.00 68.81 199 ASP A CA 1
ATOM 1519 C C . ASP A 1 199 ? 15.273 -8.176 1.894 1.00 68.81 199 ASP A C 1
ATOM 1521 O O . ASP A 1 199 ? 15.560 -8.598 0.773 1.00 68.81 199 ASP A O 1
ATOM 1525 N N . ARG A 1 200 ? 13.997 -8.080 2.282 1.00 81.06 200 ARG A N 1
ATOM 1526 C CA . ARG A 1 200 ? 12.900 -8.403 1.360 1.00 81.06 200 ARG A CA 1
ATOM 1527 C C . ARG A 1 200 ? 12.163 -7.144 0.937 1.00 81.06 200 ARG A C 1
ATOM 1529 O O . ARG A 1 200 ? 11.780 -6.380 1.826 1.00 81.06 200 ARG A O 1
ATOM 1536 N N . PRO A 1 201 ? 11.944 -6.951 -0.376 1.00 87.69 201 PRO A N 1
ATOM 1537 C CA . PRO A 1 201 ? 11.050 -5.906 -0.826 1.00 87.69 201 PRO A CA 1
ATOM 1538 C C . PRO A 1 201 ? 9.672 -6.123 -0.190 1.00 87.69 201 PRO A C 1
ATOM 1540 O O . PRO A 1 201 ? 9.254 -7.253 0.077 1.00 87.69 201 PRO A O 1
ATOM 1543 N N . GLN A 1 202 ? 9.008 -5.024 0.135 1.00 92.50 202 GLN A N 1
ATOM 1544 C CA . GLN A 1 202 ? 7.663 -5.016 0.697 1.00 92.50 202 GLN A CA 1
ATOM 1545 C C . GLN A 1 202 ? 6.786 -4.112 -0.152 1.00 92.50 202 GLN A C 1
ATOM 1547 O O . GLN A 1 202 ? 7.273 -3.195 -0.811 1.00 92.50 202 GLN A O 1
ATOM 1552 N N . ALA A 1 203 ? 5.482 -4.352 -0.109 1.00 95.50 203 ALA A N 1
ATOM 1553 C CA . ALA A 1 203 ? 4.506 -3.475 -0.726 1.00 95.50 203 ALA A CA 1
ATOM 1554 C C . ALA A 1 203 ? 3.598 -2.871 0.346 1.00 95.50 203 ALA A C 1
ATOM 1556 O O . ALA A 1 203 ? 3.055 -3.572 1.206 1.00 95.50 203 ALA A O 1
ATOM 1557 N N . LYS A 1 204 ? 3.430 -1.555 0.270 1.00 95.62 204 LYS A N 1
ATOM 1558 C CA . LYS A 1 204 ? 2.449 -0.792 1.032 1.00 95.62 204 LYS A CA 1
ATOM 1559 C C . LYS A 1 204 ? 1.397 -0.291 0.046 1.00 95.62 204 LYS A C 1
ATOM 1561 O O . LYS A 1 204 ? 1.743 0.414 -0.892 1.00 95.62 204 LYS A O 1
ATOM 1566 N N . ILE A 1 205 ? 0.133 -0.635 0.257 1.00 97.25 205 ILE A N 1
ATOM 1567 C CA . ILE A 1 205 ? -0.980 -0.193 -0.590 1.00 97.25 205 ILE A CA 1
ATOM 1568 C C . ILE A 1 205 ? -1.962 0.588 0.280 1.00 97.25 205 ILE A C 1
ATOM 1570 O O . ILE A 1 205 ? -2.565 0.024 1.190 1.00 97.25 205 ILE A O 1
ATOM 1574 N N . ASP A 1 206 ? -2.115 1.880 0.019 1.00 97.00 206 ASP A N 1
ATOM 1575 C CA . ASP A 1 206 ? -3.112 2.728 0.671 1.00 97.00 206 ASP A CA 1
ATOM 1576 C C . ASP A 1 206 ? -4.407 2.708 -0.165 1.00 97.00 206 ASP A C 1
ATOM 1578 O O . ASP A 1 206 ? -4.453 3.240 -1.275 1.00 97.00 206 ASP A O 1
ATOM 1582 N N . LEU A 1 207 ? -5.458 2.060 0.348 1.00 97.31 207 LEU A N 1
ATOM 1583 C CA . LEU A 1 207 ? -6.776 1.992 -0.290 1.00 97.31 207 LEU A CA 1
ATOM 1584 C C . LEU A 1 207 ? -7.565 3.264 0.046 1.00 97.31 207 LEU A C 1
ATOM 1586 O O . LEU A 1 207 ? -7.974 3.466 1.194 1.00 97.31 207 LEU A O 1
ATOM 1590 N N . LEU A 1 208 ? -7.776 4.118 -0.954 1.00 96.56 208 LEU A N 1
ATOM 1591 C CA . LEU A 1 208 ? -8.560 5.345 -0.831 1.00 96.56 208 LEU A CA 1
ATOM 1592 C C . LEU A 1 208 ? -10.008 5.082 -1.236 1.00 96.56 208 LEU A C 1
ATOM 1594 O O . LEU A 1 208 ? -10.268 4.554 -2.313 1.00 96.56 208 LEU A O 1
ATOM 1598 N N . CYS A 1 209 ? -10.948 5.494 -0.387 1.00 96.69 209 CYS A N 1
ATOM 1599 C CA . CYS A 1 209 ? -12.371 5.482 -0.710 1.00 96.69 209 CYS A CA 1
ATOM 1600 C C . CYS A 1 209 ? -12.654 6.499 -1.822 1.00 96.69 209 CYS A C 1
ATOM 1602 O O . CYS A 1 209 ? -12.672 7.706 -1.581 1.00 96.69 209 CYS A O 1
ATOM 1604 N N . HIS A 1 210 ? -12.846 5.999 -3.037 1.00 97.12 210 HIS A N 1
ATOM 1605 C CA . HIS A 1 210 ? -13.099 6.797 -4.231 1.00 97.12 210 HIS A CA 1
ATOM 1606 C C . HIS A 1 210 ? -13.982 6.003 -5.204 1.00 97.12 210 HIS A C 1
ATOM 1608 O O . HIS A 1 210 ? -14.078 4.788 -5.083 1.00 97.12 210 HIS A O 1
ATOM 1614 N N . GLU A 1 211 ? -14.651 6.659 -6.151 1.00 96.50 211 GLU A N 1
ATOM 1615 C CA . GLU A 1 211 ? -15.522 5.963 -7.116 1.00 96.50 211 GLU A CA 1
ATOM 1616 C C . GLU A 1 211 ? -14.747 5.309 -8.269 1.00 96.50 211 GLU A C 1
ATOM 1618 O O . GLU A 1 211 ? -15.215 4.327 -8.846 1.00 96.50 211 GLU A O 1
ATOM 1623 N N . SER A 1 212 ? -13.564 5.837 -8.600 1.00 96.88 212 SER A N 1
ATOM 1624 C CA . SER A 1 212 ? -12.659 5.224 -9.583 1.00 96.88 212 SER A CA 1
ATOM 1625 C C . SER A 1 212 ? -12.044 3.934 -9.040 1.00 96.88 212 SER A C 1
ATOM 1627 O O . SER A 1 212 ? -12.050 3.712 -7.834 1.00 96.88 212 SER A O 1
ATOM 1629 N N . ASP A 1 213 ? -11.522 3.087 -9.932 1.00 96.31 213 ASP A N 1
ATOM 1630 C CA . ASP A 1 213 ? -10.781 1.871 -9.574 1.00 96.31 213 ASP A CA 1
ATOM 1631 C C . ASP A 1 213 ? -9.384 1.897 -10.214 1.00 96.31 213 ASP A C 1
ATOM 1633 O O . ASP A 1 213 ? -9.067 1.143 -11.139 1.00 96.31 213 ASP A O 1
ATOM 1637 N N . GLU A 1 214 ? -8.576 2.853 -9.757 1.00 96.94 214 GLU A N 1
ATOM 1638 C CA . GLU A 1 214 ? -7.272 3.207 -10.320 1.00 96.94 214 GLU A CA 1
ATOM 1639 C C . GLU A 1 214 ? -6.151 2.988 -9.303 1.00 96.94 214 GLU A C 1
ATOM 1641 O O . GLU A 1 214 ? -6.299 3.264 -8.110 1.00 96.94 214 GLU A O 1
ATOM 1646 N N . VAL A 1 215 ? -5.003 2.509 -9.790 1.00 97.00 215 VAL A N 1
ATOM 1647 C CA . VAL A 1 215 ? -3.805 2.278 -8.976 1.00 97.00 215 VAL A CA 1
ATOM 1648 C C . VAL A 1 215 ? -2.684 3.173 -9.472 1.00 97.00 215 VAL A C 1
ATOM 1650 O O . VAL A 1 215 ? -2.370 3.181 -10.660 1.00 97.00 215 VAL A O 1
ATOM 1653 N N . ALA A 1 216 ? -2.049 3.882 -8.546 1.00 97.12 216 ALA A N 1
ATOM 1654 C CA . ALA A 1 216 ? -0.888 4.717 -8.798 1.00 97.12 216 ALA A CA 1
ATOM 1655 C C . ALA A 1 216 ? 0.293 4.263 -7.935 1.00 97.12 216 ALA A C 1
ATOM 1657 O O . ALA A 1 216 ? 0.133 3.874 -6.775 1.00 97.12 216 ALA A O 1
ATOM 1658 N N . PHE A 1 217 ? 1.496 4.330 -8.499 1.00 96.75 217 PHE A N 1
ATOM 1659 C CA . PHE A 1 217 ? 2.738 4.136 -7.758 1.00 96.75 217 PHE A CA 1
ATOM 1660 C C . PHE A 1 217 ? 3.175 5.471 -7.158 1.00 96.75 217 PHE A C 1
ATOM 1662 O O . PHE A 1 217 ? 3.262 6.467 -7.871 1.00 96.75 217 PHE A O 1
ATOM 1669 N N . LEU A 1 218 ? 3.448 5.490 -5.855 1.00 96.31 218 LEU A N 1
ATOM 1670 C CA . LEU A 1 218 ? 3.900 6.693 -5.155 1.00 96.31 218 LEU A CA 1
ATOM 1671 C C . LEU A 1 218 ? 5.424 6.805 -5.097 1.00 96.31 218 LEU A C 1
ATOM 1673 O O . LEU A 1 218 ? 5.957 7.909 -5.112 1.00 96.31 218 LEU A O 1
ATOM 1677 N N . GLY A 1 219 ? 6.125 5.679 -4.979 1.00 95.19 219 GLY A N 1
ATOM 1678 C CA . GLY A 1 219 ? 7.570 5.677 -4.787 1.00 95.19 219 GLY A CA 1
ATOM 1679 C C . GLY A 1 219 ? 8.073 4.448 -4.045 1.00 95.19 219 GLY A C 1
ATOM 1680 O O . GLY A 1 219 ? 7.305 3.600 -3.585 1.00 95.19 219 GLY A O 1
ATOM 1681 N N . GLU A 1 220 ? 9.391 4.365 -3.927 1.00 94.56 220 GLU A N 1
ATOM 1682 C CA . GLU A 1 220 ? 10.092 3.322 -3.188 1.00 94.56 220 GLU A CA 1
ATOM 1683 C C . GLU A 1 220 ? 10.927 3.973 -2.084 1.00 94.56 220 GLU A C 1
ATOM 1685 O O . GLU A 1 220 ? 11.772 4.823 -2.357 1.00 94.56 220 GLU A O 1
ATOM 1690 N N . GLU A 1 221 ? 10.709 3.565 -0.835 1.00 93.00 221 GLU A N 1
ATOM 1691 C CA . GLU A 1 221 ? 11.511 4.027 0.297 1.00 93.00 221 GLU A CA 1
ATOM 1692 C C . GLU A 1 221 ? 11.997 2.823 1.105 1.00 93.00 221 GLU A C 1
ATOM 1694 O O . GLU A 1 221 ? 11.198 2.041 1.621 1.00 93.00 221 GLU A O 1
ATOM 1699 N N . ARG A 1 222 ? 13.324 2.664 1.231 1.00 90.50 222 ARG A N 1
ATOM 1700 C CA . ARG A 1 222 ? 13.958 1.587 2.022 1.00 90.50 222 ARG A CA 1
ATOM 1701 C C . ARG A 1 222 ? 13.450 0.179 1.650 1.00 90.50 222 ARG A C 1
ATOM 1703 O O . ARG A 1 222 ? 13.242 -0.653 2.530 1.00 90.50 222 ARG A O 1
ATOM 1710 N N . GLY A 1 223 ? 13.231 -0.074 0.356 1.00 90.25 223 GLY A N 1
ATOM 1711 C CA . GLY A 1 223 ? 12.712 -1.345 -0.166 1.00 90.25 223 GLY A CA 1
ATOM 1712 C C . GLY A 1 223 ? 11.199 -1.545 0.005 1.00 90.25 223 GLY A C 1
ATOM 1713 O O . GLY A 1 223 ? 10.690 -2.630 -0.275 1.00 90.25 223 GLY A O 1
ATOM 1714 N N . VAL A 1 224 ? 10.465 -0.528 0.469 1.00 93.81 224 VAL A N 1
ATOM 1715 C CA . VAL A 1 224 ? 9.000 -0.537 0.526 1.00 93.81 224 VAL A CA 1
ATOM 1716 C C . VAL A 1 224 ? 8.449 0.199 -0.691 1.00 93.81 224 VAL A C 1
ATOM 1718 O O . VAL A 1 224 ? 8.556 1.421 -0.794 1.00 93.81 224 VAL A O 1
ATOM 1721 N N . HIS A 1 225 ? 7.822 -0.545 -1.595 1.00 95.69 225 HIS A N 1
ATOM 1722 C CA . HIS A 1 225 ? 7.121 -0.005 -2.755 1.00 95.69 225 HIS A CA 1
ATOM 1723 C C . HIS A 1 225 ? 5.730 0.454 -2.322 1.00 95.69 225 HIS A C 1
ATOM 1725 O O . HIS A 1 225 ? 4.914 -0.349 -1.862 1.00 95.69 225 HIS A O 1
ATOM 1731 N N . SER A 1 226 ? 5.473 1.752 -2.436 1.00 96.94 226 SER A N 1
ATOM 1732 C CA . SER A 1 226 ? 4.230 2.373 -1.990 1.00 96.94 226 SER A CA 1
ATOM 1733 C C . SER A 1 226 ? 3.294 2.619 -3.167 1.00 96.94 226 SER A C 1
ATOM 1735 O O . SER A 1 226 ? 3.684 3.200 -4.179 1.00 96.94 226 SER A O 1
ATOM 1737 N N . PHE A 1 227 ? 2.043 2.206 -3.010 1.00 97.94 227 PHE A N 1
ATOM 1738 C CA . PHE A 1 227 ? 0.972 2.365 -3.983 1.00 97.94 227 PHE A CA 1
ATOM 1739 C C . PHE A 1 227 ? -0.232 3.023 -3.324 1.00 97.94 227 PHE A C 1
ATOM 1741 O O . PHE A 1 227 ? -0.493 2.828 -2.135 1.00 97.94 227 PHE A O 1
ATOM 1748 N N . VAL A 1 228 ? -0.997 3.748 -4.126 1.00 97.56 228 VAL A N 1
ATOM 1749 C CA . VAL A 1 228 ? -2.336 4.216 -3.780 1.00 97.56 228 VAL A CA 1
ATOM 1750 C C . VAL A 1 228 ? -3.315 3.546 -4.718 1.00 97.56 228 VAL A C 1
ATOM 1752 O O . VAL A 1 228 ? -3.103 3.530 -5.927 1.00 97.56 228 VAL A O 1
ATOM 1755 N N . TRP A 1 229 ? -4.379 2.991 -4.156 1.00 98.06 229 TRP A N 1
ATOM 1756 C CA . TRP A 1 229 ? -5.448 2.367 -4.917 1.00 98.06 229 TRP A CA 1
ATOM 1757 C C . TRP A 1 229 ? -6.759 3.064 -4.567 1.00 98.06 229 TRP A C 1
ATOM 1759 O O . TRP A 1 229 ? -7.349 2.831 -3.512 1.00 98.06 229 TRP A O 1
ATOM 1769 N N . ALA A 1 230 ? -7.175 3.969 -5.447 1.00 97.69 230 ALA A N 1
ATOM 1770 C CA . ALA A 1 230 ? -8.471 4.624 -5.386 1.00 97.69 230 ALA A CA 1
ATOM 1771 C C . ALA A 1 230 ? -9.525 3.599 -5.804 1.00 97.69 230 ALA A C 1
ATOM 1773 O O . ALA A 1 230 ? -9.448 3.087 -6.915 1.00 97.69 230 ALA A O 1
ATOM 1774 N N . THR A 1 231 ? -10.420 3.226 -4.888 1.00 97.81 231 THR A N 1
ATOM 1775 C CA . THR A 1 231 ? -11.399 2.155 -5.109 1.00 97.81 231 THR A CA 1
ATOM 1776 C C . THR A 1 231 ? -12.616 2.294 -4.189 1.00 97.81 231 THR A C 1
ATOM 1778 O O . THR A 1 231 ? -12.462 2.642 -3.009 1.00 97.81 231 THR A O 1
ATOM 1781 N N . PRO A 1 232 ? -13.840 1.960 -4.649 1.00 96.88 232 PRO A N 1
ATOM 1782 C CA . PRO A 1 232 ? -15.034 2.030 -3.802 1.00 96.88 232 PRO A CA 1
ATOM 1783 C C . PRO A 1 232 ? -14.974 1.033 -2.638 1.00 96.88 232 PRO A C 1
ATOM 1785 O O . PRO A 1 232 ? -15.635 1.212 -1.615 1.00 96.88 232 PRO A O 1
ATOM 1788 N N . HIS A 1 233 ? -14.137 0.001 -2.757 1.00 96.75 233 HIS A N 1
ATOM 1789 C CA . HIS A 1 233 ? -13.910 -1.017 -1.729 1.00 96.75 233 HIS A CA 1
ATOM 1790 C C . HIS A 1 233 ? -13.028 -0.530 -0.567 1.00 96.75 233 HIS A C 1
ATOM 1792 O O . HIS A 1 233 ? -12.969 -1.181 0.475 1.00 96.75 233 HIS A O 1
ATOM 1798 N N . GLY A 1 234 ? -12.383 0.635 -0.708 1.00 96.00 234 GLY A N 1
ATOM 1799 C CA . GLY A 1 234 ? -11.721 1.334 0.396 1.00 96.00 234 GLY A CA 1
ATOM 1800 C C . GLY A 1 234 ? -12.714 2.016 1.345 1.00 96.00 234 GLY A C 1
ATOM 1801 O O . GLY A 1 234 ? -12.347 2.406 2.453 1.00 96.00 234 GLY A O 1
ATOM 1802 N N . CYS A 1 235 ? -13.980 2.155 0.938 1.00 95.81 235 CYS A N 1
ATOM 1803 C CA . CYS A 1 235 ? -15.029 2.746 1.755 1.00 95.81 235 CYS A CA 1
ATOM 1804 C C . CYS A 1 235 ? -15.601 1.729 2.758 1.00 95.81 235 CYS A C 1
ATOM 1806 O O . CYS A 1 235 ? -15.799 0.560 2.414 1.00 95.81 235 CYS A O 1
ATOM 1808 N N . PRO A 1 236 ? -15.956 2.155 3.985 1.00 94.75 236 PRO A N 1
ATOM 1809 C CA . PRO A 1 236 ? -16.710 1.300 4.887 1.00 94.75 236 PRO A CA 1
ATOM 1810 C C . PRO A 1 236 ? -18.074 0.983 4.262 1.00 94.75 236 PRO A C 1
ATOM 1812 O O . PRO A 1 236 ? -18.807 1.881 3.834 1.00 94.75 236 PRO A O 1
ATOM 1815 N N . MET A 1 237 ? -18.444 -0.296 4.235 1.00 94.75 237 MET A N 1
ATOM 1816 C CA . MET A 1 237 ? -19.783 -0.711 3.849 1.00 94.75 237 MET A CA 1
ATOM 1817 C C . MET A 1 237 ? -20.769 -0.031 4.786 1.00 94.75 237 MET A C 1
ATOM 1819 O O . MET A 1 237 ? -20.733 -0.229 6.005 1.00 94.75 237 MET A O 1
ATOM 1823 N N . ARG A 1 238 ? -21.696 0.744 4.218 1.00 89.50 238 ARG A N 1
ATOM 1824 C CA . ARG A 1 238 ? -22.846 1.202 4.992 1.00 89.50 238 ARG A CA 1
ATOM 1825 C C . ARG A 1 238 ? -23.530 -0.058 5.508 1.00 89.50 238 ARG A C 1
ATOM 1827 O O . ARG A 1 238 ? -23.860 -0.910 4.674 1.00 89.50 238 ARG A O 1
ATOM 1834 N N . PRO A 1 239 ? -23.743 -0.213 6.832 1.00 81.31 239 PRO A N 1
ATOM 1835 C CA . PRO A 1 239 ? -24.568 -1.299 7.320 1.00 81.31 239 PRO A CA 1
ATOM 1836 C C . PRO A 1 239 ? -25.865 -1.155 6.549 1.00 81.31 239 PRO A C 1
ATOM 1838 O O . PRO A 1 239 ? -26.502 -0.099 6.613 1.00 81.31 239 PRO A O 1
ATOM 1841 N N . ARG A 1 240 ? -26.162 -2.145 5.701 1.00 79.94 240 ARG A N 1
ATOM 1842 C CA . ARG A 1 240 ? -27.361 -2.162 4.875 1.00 79.94 240 ARG A CA 1
ATOM 1843 C C . ARG A 1 240 ? -28.473 -2.101 5.896 1.00 79.94 240 ARG A C 1
ATOM 1845 O O . ARG A 1 240 ? -28.722 -3.132 6.510 1.00 79.94 240 ARG A O 1
ATOM 1852 N N . ARG A 1 241 ? -28.979 -0.885 6.190 1.00 73.44 241 ARG A N 1
ATOM 1853 C CA . ARG A 1 241 ? -29.918 -0.609 7.288 1.00 73.44 241 ARG A CA 1
ATOM 1854 C C . ARG A 1 241 ? -30.932 -1.697 7.137 1.00 73.44 241 ARG A C 1
ATOM 1856 O O . ARG A 1 241 ? -31.583 -1.671 6.092 1.00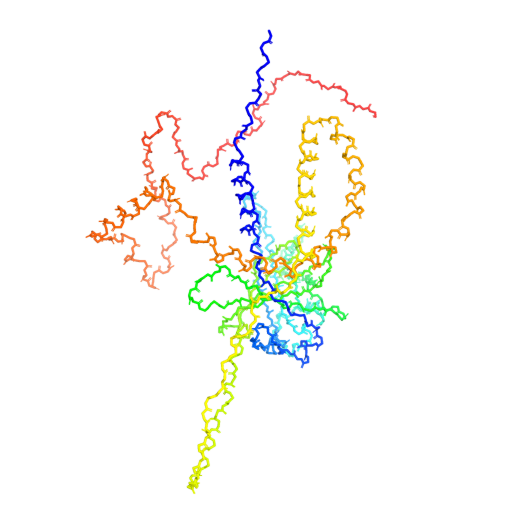 73.44 241 ARG A O 1
ATOM 1863 N N . ALA A 1 242 ? -30.888 -2.685 8.044 1.00 65.56 242 ALA A N 1
ATOM 1864 C CA . ALA A 1 242 ? -31.558 -3.961 7.853 1.00 65.56 242 ALA A CA 1
ATOM 1865 C C . ALA A 1 242 ? -32.950 -3.558 7.460 1.00 65.56 242 ALA A C 1
ATOM 1867 O O . ALA A 1 242 ? -33.604 -2.865 8.246 1.00 65.56 242 ALA A O 1
ATOM 1868 N N . GLY A 1 243 ? -33.244 -3.742 6.168 1.00 57.41 243 GLY A N 1
ATOM 1869 C CA . GLY A 1 243 ? -34.337 -3.025 5.558 1.00 57.41 243 GLY A CA 1
ATOM 1870 C C . GLY A 1 243 ? -35.488 -3.353 6.461 1.00 57.41 243 GLY A C 1
ATOM 1871 O O . GLY A 1 243 ? -35.756 -4.534 6.684 1.00 57.41 243 GLY A O 1
ATOM 1872 N N . ARG A 1 244 ? -36.111 -2.331 7.046 1.00 51.31 244 ARG A N 1
ATOM 1873 C CA . ARG A 1 244 ? -37.474 -2.477 7.503 1.00 51.31 244 ARG A CA 1
ATOM 1874 C C . ARG A 1 244 ? -38.207 -2.759 6.201 1.00 51.31 244 ARG A C 1
ATOM 1876 O O . ARG A 1 244 ? -38.735 -1.851 5.570 1.00 51.31 244 ARG A O 1
ATOM 1883 N N . TRP A 1 245 ? -38.128 -4.004 5.734 1.00 54.66 245 TRP A N 1
ATOM 1884 C CA . TRP A 1 245 ? -39.087 -4.626 4.869 1.00 54.66 245 TRP A CA 1
ATOM 1885 C C . TRP A 1 245 ? -40.330 -4.559 5.741 1.00 54.66 245 TRP A C 1
ATOM 1887 O O . TRP A 1 245 ? -40.677 -5.491 6.457 1.00 54.66 245 TRP A O 1
ATOM 1897 N N . LYS A 1 246 ? -40.963 -3.379 5.746 1.00 49.81 246 LYS A N 1
ATOM 1898 C CA . LYS A 1 246 ? -42.402 -3.292 5.805 1.00 49.81 246 LYS A CA 1
ATOM 1899 C C . LYS A 1 246 ? -42.813 -4.073 4.577 1.00 49.81 246 LYS A C 1
ATOM 1901 O O . LYS A 1 246 ? -42.907 -3.544 3.476 1.00 49.81 246 LYS A O 1
ATOM 1906 N N . VAL A 1 247 ? -42.886 -5.379 4.783 1.00 54.09 247 VAL A N 1
ATOM 1907 C CA . VAL A 1 247 ? -43.777 -6.255 4.077 1.00 54.09 247 VAL A CA 1
ATOM 1908 C C . VAL A 1 247 ? -45.097 -5.502 4.132 1.00 54.09 247 VAL A C 1
ATOM 1910 O O . VAL A 1 247 ? -45.764 -5.467 5.160 1.00 54.09 247 VAL A O 1
ATOM 1913 N N . ALA A 1 248 ? -45.398 -4.773 3.062 1.00 51.53 248 ALA A N 1
ATOM 1914 C CA . ALA A 1 248 ? -46.742 -4.339 2.760 1.00 51.53 248 ALA A CA 1
ATOM 1915 C C . ALA A 1 248 ? -47.502 -5.610 2.363 1.00 51.53 248 ALA A C 1
ATOM 1917 O O . ALA A 1 248 ? -47.822 -5.827 1.203 1.00 51.53 248 ALA A O 1
ATOM 1918 N N . MET A 1 249 ? -47.679 -6.514 3.325 1.00 50.25 249 MET A N 1
ATOM 1919 C CA . MET A 1 249 ? -48.763 -7.472 3.308 1.00 50.25 249 MET A CA 1
ATOM 1920 C C . MET A 1 249 ? -49.785 -6.849 4.239 1.00 50.25 249 MET A C 1
ATOM 1922 O O . MET A 1 249 ? -49.598 -6.857 5.449 1.00 50.25 249 MET A O 1
ATOM 1926 N N . ILE A 1 250 ? -50.753 -6.205 3.593 1.00 52.22 250 ILE A N 1
ATOM 1927 C CA . ILE A 1 250 ? -52.177 -6.363 3.868 1.00 52.22 250 ILE A CA 1
ATOM 1928 C C . ILE A 1 250 ? -52.586 -6.025 5.306 1.00 52.22 250 ILE A C 1
ATOM 1930 O O . ILE A 1 250 ? -52.298 -6.752 6.251 1.00 52.22 250 ILE A O 1
ATOM 1934 N N . ASP A 1 251 ? -53.312 -4.911 5.408 1.00 53.47 251 ASP A N 1
ATOM 1935 C CA . ASP A 1 251 ? -54.245 -4.609 6.488 1.00 53.47 251 ASP A CA 1
ATOM 1936 C C . ASP A 1 251 ? -54.991 -5.868 6.953 1.00 53.47 251 ASP A C 1
ATOM 1938 O O . ASP A 1 251 ? -55.840 -6.383 6.232 1.00 53.47 251 ASP A O 1
ATOM 1942 N N . GLU A 1 252 ? -54.724 -6.309 8.178 1.00 53.03 252 GLU A N 1
ATOM 1943 C CA . GLU A 1 252 ? -55.777 -6.794 9.067 1.00 53.03 252 GLU A CA 1
ATOM 1944 C C . GLU A 1 252 ? -55.577 -6.140 10.437 1.00 53.03 252 GLU A C 1
ATOM 1946 O O . GLU A 1 252 ? -54.753 -6.527 11.264 1.00 53.03 252 GLU A O 1
ATOM 1951 N N . GLU A 1 253 ? -56.292 -5.028 10.571 1.00 57.53 253 GLU A N 1
ATOM 1952 C CA . GLU A 1 253 ? -57.021 -4.565 11.748 1.00 57.53 253 GLU A CA 1
ATOM 1953 C C . GLU A 1 253 ? -57.029 -5.565 12.923 1.00 57.53 253 GLU A C 1
ATOM 1955 O O . GLU A 1 253 ? -57.731 -6.574 12.920 1.00 57.53 253 GLU A O 1
ATOM 1960 N N . GLY A 1 254 ? -56.232 -5.261 13.946 1.00 50.91 254 GLY A N 1
ATOM 1961 C CA . GLY A 1 254 ? -56.118 -6.044 15.173 1.00 50.91 254 GLY A CA 1
ATOM 1962 C C . GLY A 1 254 ? -55.719 -5.142 16.332 1.00 50.91 254 GLY A C 1
ATOM 1963 O O . GLY A 1 254 ? -54.548 -5.044 16.685 1.00 50.91 254 GLY A O 1
ATOM 1964 N N . ASP A 1 255 ? -56.721 -4.438 16.847 1.00 58.38 255 ASP A N 1
ATOM 1965 C CA . ASP A 1 255 ? -56.749 -3.690 18.103 1.00 58.38 255 ASP A CA 1
ATOM 1966 C C . ASP A 1 255 ? -56.304 -4.587 19.273 1.00 58.38 255 ASP A C 1
ATOM 1968 O O . ASP A 1 255 ? -56.990 -5.557 19.586 1.00 58.38 255 ASP A O 1
ATOM 1972 N N . ASP A 1 256 ? -55.179 -4.278 19.927 1.00 53.75 256 ASP A N 1
ATOM 1973 C CA . ASP A 1 256 ? -55.073 -4.536 21.363 1.00 53.75 256 ASP A CA 1
ATOM 1974 C C . ASP A 1 256 ? -54.077 -3.597 22.054 1.00 53.75 256 ASP A C 1
ATOM 1976 O O . ASP A 1 256 ? -52.935 -3.383 21.634 1.00 53.75 256 ASP A O 1
ATOM 1980 N N . LYS A 1 257 ? -54.571 -3.010 23.138 1.00 56.84 257 LYS A N 1
ATOM 1981 C CA . LYS A 1 257 ? -53.908 -2.047 24.005 1.00 56.84 257 LYS A CA 1
ATOM 1982 C C . LYS A 1 257 ? -53.082 -2.809 25.026 1.00 56.84 257 LYS A C 1
ATOM 1984 O O . LYS A 1 257 ? -53.634 -3.563 25.824 1.00 56.84 257 LYS A O 1
ATOM 1989 N N . THR A 1 258 ? -51.788 -2.530 25.128 1.00 53.91 258 THR A N 1
ATOM 1990 C CA . THR A 1 258 ? -51.076 -2.806 26.383 1.00 53.91 258 THR A CA 1
ATOM 1991 C C . THR A 1 258 ? -49.954 -1.797 26.605 1.00 53.91 258 THR A C 1
ATOM 1993 O O . THR A 1 258 ? -48.910 -1.836 25.959 1.00 53.91 258 THR A O 1
ATOM 1996 N N . GLU A 1 259 ? -50.211 -0.867 27.524 1.00 61.94 259 GLU A N 1
ATOM 1997 C CA . GLU A 1 259 ? -49.215 -0.012 28.174 1.00 61.94 259 GLU A CA 1
ATOM 1998 C C . GLU A 1 259 ? -48.282 -0.855 29.062 1.00 61.94 259 GLU A C 1
ATOM 2000 O O . GLU A 1 259 ? -48.764 -1.756 29.755 1.00 61.94 259 GLU A O 1
ATOM 2005 N N . PRO A 1 260 ? -46.978 -0.536 29.140 1.00 68.69 260 PRO A N 1
ATOM 2006 C CA . PRO A 1 260 ? -46.159 -0.892 30.288 1.00 68.69 260 PRO A CA 1
ATOM 2007 C C . PRO A 1 260 ? -45.974 0.305 31.257 1.00 68.69 260 PRO A C 1
ATOM 2009 O O . PRO A 1 260 ? -45.938 1.454 30.811 1.00 68.69 260 PRO A O 1
ATOM 2012 N N . PRO A 1 261 ? -45.873 0.039 32.576 1.00 71.19 261 PRO A N 1
ATOM 2013 C CA . PRO A 1 261 ? -45.851 1.034 33.658 1.00 71.19 261 PRO A CA 1
ATOM 2014 C C . PRO A 1 261 ? -44.432 1.617 33.917 1.00 71.19 261 PRO A C 1
ATOM 2016 O O . PRO A 1 261 ? -43.491 1.226 33.223 1.00 71.19 261 PRO A O 1
ATOM 2019 N N . PRO A 1 262 ? -44.285 2.583 34.856 1.00 63.56 262 PRO A N 1
ATOM 2020 C CA . PRO A 1 262 ? -43.259 3.626 34.827 1.00 63.56 262 PRO A CA 1
ATOM 2021 C C . PRO A 1 262 ? -41.968 3.300 35.596 1.00 63.56 262 PRO A C 1
ATOM 2023 O O . PRO A 1 262 ? -41.852 2.279 36.268 1.00 63.56 262 PRO A O 1
ATOM 2026 N N . ASP A 1 263 ? -41.033 4.240 35.452 1.00 61.91 263 ASP A N 1
ATOM 2027 C CA . ASP A 1 263 ? -39.681 4.348 36.002 1.00 61.91 263 ASP A CA 1
ATOM 2028 C C . ASP A 1 263 ? -39.533 4.041 37.504 1.00 61.91 263 ASP A C 1
ATOM 2030 O O . ASP A 1 263 ? -40.210 4.644 38.335 1.00 61.91 263 ASP A O 1
ATOM 2034 N N . GLU A 1 264 ? -38.535 3.216 37.840 1.00 50.97 264 GLU A N 1
ATOM 2035 C CA . GLU A 1 264 ? -37.828 3.197 39.129 1.00 50.97 264 GLU A CA 1
ATOM 2036 C C . GLU A 1 264 ? -36.356 2.818 38.854 1.00 50.97 264 GLU A C 1
ATOM 2038 O O . GLU A 1 264 ? -36.078 1.764 38.281 1.00 50.97 264 GLU A O 1
ATOM 2043 N N . ASP A 1 265 ? -35.388 3.676 39.176 1.00 47.44 265 ASP A N 1
ATOM 2044 C CA . ASP A 1 265 ? -34.729 3.671 40.493 1.00 47.44 265 ASP A CA 1
ATOM 2045 C C . ASP A 1 265 ? -33.354 4.367 40.421 1.00 47.44 265 ASP A C 1
ATOM 2047 O O . ASP A 1 265 ? -32.495 4.059 39.586 1.00 47.44 265 ASP A O 1
ATOM 2051 N N . ASP A 1 266 ? -33.176 5.330 41.321 1.00 55.16 266 ASP A N 1
ATOM 2052 C CA . ASP A 1 266 ? -31.980 6.138 41.516 1.00 55.16 266 ASP A CA 1
ATOM 2053 C C . ASP A 1 266 ? -30.852 5.283 42.117 1.00 55.16 266 ASP A C 1
ATOM 2055 O O . ASP A 1 266 ? -30.957 4.740 43.216 1.00 55.16 266 ASP A O 1
ATOM 2059 N N . GLY A 1 267 ? -29.728 5.196 41.403 1.00 48.38 267 GLY A N 1
ATOM 2060 C CA . GLY A 1 267 ? -28.556 4.405 41.782 1.00 48.38 267 GLY A CA 1
ATOM 2061 C C . GLY A 1 267 ? -27.295 5.233 42.029 1.00 48.38 267 GLY A C 1
ATOM 2062 O O . GLY A 1 267 ? -26.207 4.805 41.646 1.00 48.38 267 GLY A O 1
ATOM 2063 N N . ASP A 1 268 ? -27.415 6.409 42.647 1.00 56.12 268 ASP A N 1
ATOM 2064 C CA . ASP A 1 268 ? -26.277 7.229 43.081 1.00 56.12 268 ASP A CA 1
ATOM 2065 C C . ASP A 1 268 ? -25.677 6.665 44.382 1.00 56.12 268 ASP A C 1
ATOM 2067 O O . ASP A 1 268 ? -25.894 7.176 45.481 1.00 56.12 268 ASP A O 1
ATOM 2071 N N . GLY A 1 269 ? -24.922 5.571 44.271 1.00 53.97 269 GLY A N 1
ATOM 2072 C CA . GLY A 1 269 ? -24.293 4.902 45.410 1.00 53.97 269 GLY A CA 1
ATOM 2073 C C . GLY A 1 269 ? -22.842 4.512 45.143 1.00 53.97 269 GLY A C 1
ATOM 2074 O O . GLY A 1 269 ? -22.569 3.638 44.329 1.00 53.97 269 GLY A O 1
ATOM 2075 N N . ASP A 1 270 ? -21.932 5.118 45.910 1.00 55.03 270 ASP A N 1
ATOM 2076 C CA . ASP A 1 270 ? -20.552 4.679 46.178 1.00 55.03 270 ASP A CA 1
ATOM 2077 C C . ASP A 1 270 ? -19.436 5.027 45.170 1.00 55.03 270 ASP A C 1
ATOM 2079 O O . ASP A 1 270 ? -18.780 4.172 44.575 1.00 55.03 270 ASP A O 1
ATOM 2083 N N . LEU A 1 271 ? -19.070 6.317 45.130 1.00 49.75 271 LEU A N 1
ATOM 2084 C CA . LEU A 1 271 ? -17.780 6.806 44.606 1.00 49.75 271 LEU A CA 1
ATOM 2085 C C . LEU A 1 271 ? -16.804 7.266 45.706 1.00 49.75 271 LEU A C 1
ATOM 2087 O O . LEU A 1 271 ? -16.133 8.289 45.566 1.00 49.75 271 LEU A O 1
ATOM 2091 N N . LEU A 1 272 ? -16.663 6.513 46.802 1.00 51.88 272 LEU A N 1
ATOM 2092 C CA . LEU A 1 272 ? -15.549 6.721 47.737 1.00 51.88 272 LEU A CA 1
ATOM 2093 C C . LEU A 1 272 ? -14.777 5.415 47.970 1.00 51.88 272 LEU A C 1
ATOM 2095 O O . LEU A 1 272 ? -15.249 4.544 48.702 1.00 51.88 272 LEU A O 1
ATOM 2099 N N . PRO A 1 273 ? -13.566 5.256 47.395 1.00 50.56 273 PRO A N 1
ATOM 2100 C CA . PRO A 1 273 ? -12.756 4.076 47.651 1.00 50.56 273 PRO A CA 1
ATOM 2101 C C . PRO A 1 273 ? -12.321 4.045 49.120 1.00 50.56 273 PRO A C 1
ATOM 2103 O O . PRO A 1 273 ? -11.575 4.899 49.611 1.00 50.56 273 PRO A O 1
ATOM 2106 N N . SER A 1 274 ? -12.798 3.019 49.818 1.00 51.38 274 SER A N 1
ATOM 2107 C CA . SER A 1 274 ? -12.447 2.719 51.196 1.00 51.38 274 SER A CA 1
ATOM 2108 C C . SER A 1 274 ? -10.991 2.230 51.316 1.00 51.38 274 SER A C 1
ATOM 2110 O O . SER A 1 274 ? -10.459 1.497 50.486 1.00 51.38 274 SER A O 1
ATOM 2112 N N . ASN A 1 275 ? -10.342 2.650 52.408 1.00 53.78 275 ASN A N 1
ATOM 2113 C CA . ASN A 1 275 ? -9.093 2.114 52.968 1.00 53.78 275 ASN A CA 1
ATOM 2114 C C . ASN A 1 275 ? -7.779 2.289 52.161 1.00 53.78 275 ASN A C 1
ATOM 2116 O O . ASN A 1 275 ? -7.148 1.349 51.677 1.00 53.78 275 ASN A O 1
ATOM 2120 N N . ASN A 1 276 ? -7.260 3.520 52.182 1.00 54.81 276 ASN A N 1
ATOM 2121 C CA . ASN A 1 276 ? -6.003 3.944 51.550 1.00 54.81 276 ASN A CA 1
ATOM 2122 C C . ASN A 1 276 ? -4.725 3.776 52.420 1.00 54.81 276 ASN A C 1
ATOM 2124 O O . ASN A 1 276 ? -3.755 4.525 52.276 1.00 54.81 276 ASN A O 1
ATOM 2128 N N . ARG A 1 277 ? -4.653 2.802 53.345 1.00 62.78 277 ARG A N 1
ATOM 2129 C CA . ARG A 1 277 ? -3.404 2.577 54.118 1.00 62.78 277 ARG A CA 1
ATOM 2130 C C . ARG A 1 277 ? -2.264 2.005 53.266 1.00 62.78 277 ARG A C 1
ATOM 2132 O O . ARG A 1 277 ? -1.096 2.267 53.553 1.00 62.78 277 ARG A O 1
ATOM 2139 N N . ARG A 1 278 ? -2.586 1.249 52.209 1.00 64.94 278 ARG A N 1
ATOM 2140 C CA . ARG A 1 278 ? -1.589 0.645 51.309 1.00 64.94 278 ARG A CA 1
ATOM 2141 C C . ARG A 1 278 ? -1.033 1.662 50.305 1.00 64.94 278 ARG A C 1
ATOM 2143 O O . ARG A 1 278 ? 0.171 1.665 50.075 1.00 64.94 278 ARG A O 1
ATOM 2150 N N . SER A 1 279 ? -1.862 2.570 49.787 1.00 64.50 279 SER A N 1
ATOM 2151 C CA . SER A 1 279 ? -1.447 3.610 48.829 1.00 64.50 279 SER A CA 1
ATOM 2152 C C . SER A 1 279 ? -0.553 4.682 49.457 1.00 64.50 279 SER A C 1
ATOM 2154 O O . SER A 1 279 ? 0.432 5.078 48.842 1.00 64.50 279 SER A O 1
ATOM 2156 N N . ARG A 1 280 ? -0.791 5.079 50.717 1.00 70.88 280 ARG A N 1
ATOM 2157 C CA . ARG A 1 280 ? 0.087 6.032 51.427 1.00 70.88 280 ARG A CA 1
ATOM 2158 C C . ARG A 1 280 ? 1.530 5.530 51.573 1.00 70.88 280 ARG A C 1
ATOM 2160 O O . ARG A 1 280 ? 2.458 6.329 51.491 1.00 70.88 280 ARG A O 1
ATOM 2167 N N . ARG A 1 281 ? 1.733 4.215 51.736 1.00 76.44 281 ARG A N 1
ATOM 2168 C CA . ARG A 1 281 ? 3.081 3.613 51.785 1.00 76.44 281 ARG A CA 1
ATOM 2169 C C . ARG A 1 281 ? 3.780 3.651 50.424 1.00 76.44 281 ARG A C 1
ATOM 2171 O O . ARG A 1 281 ? 4.976 3.918 50.375 1.00 76.44 281 ARG A O 1
ATOM 2178 N N . TRP A 1 282 ? 3.039 3.446 49.335 1.00 74.94 282 TRP A N 1
ATOM 2179 C CA . TRP A 1 282 ? 3.581 3.558 47.977 1.00 74.94 282 TRP A CA 1
ATOM 2180 C C . TRP A 1 282 ? 3.943 4.998 47.614 1.00 74.94 282 TRP A C 1
ATOM 2182 O O . TRP A 1 282 ? 4.999 5.214 47.033 1.00 74.94 282 TRP A O 1
ATOM 2192 N N . ILE A 1 283 ? 3.141 5.984 48.027 1.00 72.62 283 ILE A N 1
ATOM 2193 C CA . ILE A 1 283 ? 3.448 7.405 47.796 1.00 72.62 283 ILE A CA 1
ATOM 2194 C C . ILE A 1 283 ? 4.759 7.799 48.494 1.00 72.62 283 ILE A C 1
ATOM 2196 O O . ILE A 1 283 ? 5.628 8.395 47.864 1.00 72.62 283 ILE A O 1
ATOM 2200 N N . ALA A 1 284 ? 4.951 7.408 49.759 1.00 76.25 284 ALA A N 1
ATOM 2201 C CA . ALA A 1 284 ? 6.201 7.676 50.474 1.00 76.25 284 ALA A CA 1
ATOM 2202 C C . ALA A 1 284 ? 7.412 6.995 49.807 1.00 76.25 284 ALA A C 1
ATOM 2204 O O . ALA A 1 284 ? 8.459 7.621 49.658 1.00 76.25 284 ALA A O 1
ATOM 2205 N N . ALA A 1 285 ? 7.262 5.746 49.350 1.00 77.25 285 ALA A N 1
ATOM 2206 C CA . ALA A 1 285 ? 8.321 5.036 48.635 1.00 77.25 285 ALA A CA 1
ATOM 2207 C C . ALA A 1 285 ? 8.684 5.720 47.305 1.00 77.25 285 ALA A C 1
ATOM 2209 O O . ALA A 1 285 ? 9.865 5.891 47.016 1.00 77.25 285 ALA A O 1
ATOM 2210 N N . ILE A 1 286 ? 7.689 6.167 46.529 1.00 76.38 286 ILE A N 1
ATOM 2211 C CA . ILE A 1 286 ? 7.908 6.887 45.266 1.00 76.38 286 ILE A CA 1
ATOM 2212 C C . ILE A 1 286 ? 8.654 8.202 45.518 1.00 76.38 286 ILE A C 1
ATOM 2214 O O . ILE A 1 286 ? 9.624 8.481 44.819 1.00 76.38 286 ILE A O 1
ATOM 2218 N N . ILE A 1 287 ? 8.267 8.969 46.546 1.00 79.38 287 ILE A N 1
ATOM 2219 C CA . ILE A 1 287 ? 8.935 10.232 46.899 1.00 79.38 287 ILE A CA 1
ATOM 2220 C C . ILE A 1 287 ? 10.401 9.982 47.278 1.00 79.38 287 ILE A C 1
ATOM 2222 O O . ILE A 1 287 ? 11.291 10.666 46.771 1.00 79.38 287 ILE A O 1
ATOM 2226 N N . VAL A 1 288 ? 10.675 8.969 48.107 1.00 85.88 288 VAL A N 1
ATOM 2227 C CA . VAL A 1 288 ? 12.047 8.608 48.499 1.00 85.88 288 VAL A CA 1
ATOM 2228 C C . VAL A 1 288 ? 12.874 8.192 47.281 1.00 85.88 288 VAL A C 1
ATOM 2230 O O . VAL A 1 288 ? 13.990 8.679 47.123 1.00 85.88 288 VAL A O 1
ATOM 2233 N N . ILE A 1 289 ? 12.324 7.363 46.386 1.00 82.31 289 ILE A N 1
ATOM 2234 C CA . ILE A 1 289 ? 13.006 6.944 45.152 1.00 82.31 289 ILE A CA 1
ATOM 2235 C C . ILE A 1 289 ? 13.282 8.149 44.247 1.00 82.31 289 ILE A C 1
ATOM 2237 O O . ILE A 1 289 ? 14.391 8.273 43.729 1.00 82.31 289 ILE A O 1
ATOM 2241 N N . SER A 1 290 ? 12.325 9.072 44.094 1.00 79.06 290 SER A N 1
ATOM 2242 C CA . SER A 1 290 ? 12.531 10.273 43.281 1.00 79.06 290 SER A CA 1
ATOM 2243 C C . SER A 1 290 ? 13.625 11.175 43.856 1.00 79.06 290 SER A C 1
ATOM 2245 O O . SER A 1 290 ? 14.523 11.573 43.118 1.00 79.06 290 SER A O 1
ATOM 2247 N N . VAL A 1 291 ? 13.636 11.417 45.173 1.00 86.19 291 VAL A N 1
ATOM 2248 C CA . VAL A 1 291 ? 14.670 12.236 45.827 1.00 86.19 291 VAL A CA 1
ATOM 2249 C C . VAL A 1 291 ? 16.041 11.571 45.710 1.00 86.19 291 VAL A C 1
ATOM 2251 O O . VAL A 1 291 ? 17.020 12.245 45.394 1.00 86.19 291 VAL A O 1
ATOM 2254 N N . LEU A 1 292 ? 16.114 10.248 45.888 1.00 87.44 292 LEU A N 1
ATOM 2255 C CA . LEU A 1 292 ? 17.355 9.491 45.734 1.00 87.44 292 LEU A CA 1
ATOM 2256 C C . LEU A 1 292 ? 17.871 9.544 44.289 1.00 87.44 292 LEU A C 1
ATOM 2258 O O . LEU A 1 292 ? 19.062 9.743 44.076 1.00 87.44 292 LEU A O 1
ATOM 2262 N N . SER A 1 293 ? 16.983 9.422 43.295 1.00 80.81 293 SER A N 1
ATOM 2263 C CA . SER A 1 293 ? 17.352 9.482 41.875 1.00 80.81 293 SER A CA 1
ATOM 2264 C C . SER A 1 293 ? 17.901 10.852 41.475 1.00 80.81 293 SER A C 1
ATOM 2266 O O . SER A 1 293 ? 18.908 10.926 40.770 1.00 80.81 293 SER A O 1
ATOM 2268 N N . VAL A 1 294 ? 17.308 11.933 41.996 1.00 85.75 294 VAL A N 1
ATOM 2269 C CA . VAL A 1 294 ? 17.793 13.301 41.781 1.00 85.75 294 VAL A CA 1
ATOM 2270 C C . VAL A 1 294 ? 19.134 13.501 42.480 1.00 85.75 294 VAL A C 1
ATOM 2272 O O . VAL A 1 294 ? 20.067 13.978 41.846 1.00 85.75 294 VAL A O 1
ATOM 2275 N N . ALA A 1 295 ? 19.278 13.072 43.738 1.00 86.00 295 ALA A N 1
ATOM 2276 C CA . ALA A 1 295 ? 20.539 13.181 44.472 1.00 86.00 295 ALA A CA 1
ATOM 2277 C C . ALA A 1 295 ? 21.676 12.402 43.786 1.00 86.00 295 ALA A C 1
ATOM 2279 O O . ALA A 1 295 ? 22.762 12.946 43.584 1.00 86.00 295 ALA A O 1
ATOM 2280 N N . CYS A 1 296 ? 21.422 11.161 43.358 1.00 81.56 296 CYS A N 1
ATOM 2281 C CA . CYS A 1 296 ? 22.375 10.373 42.577 1.00 81.56 296 CYS A CA 1
ATOM 2282 C C . CYS A 1 296 ? 22.710 11.058 41.246 1.00 81.56 296 CYS A C 1
ATOM 2284 O O . CYS A 1 296 ? 23.886 11.177 40.911 1.00 81.56 296 CYS A O 1
ATOM 2286 N N . GLY A 1 297 ? 21.711 11.570 40.520 1.00 82.12 297 GLY A N 1
ATOM 2287 C CA . GLY A 1 297 ? 21.922 12.329 39.287 1.00 82.12 297 GLY A CA 1
ATOM 2288 C C . GLY A 1 297 ? 22.783 13.577 39.500 1.00 82.12 297 GLY A C 1
ATOM 2289 O O . GLY A 1 297 ? 23.701 13.826 38.725 1.00 82.12 297 GLY A O 1
ATOM 2290 N N . SER A 1 298 ? 22.562 14.323 40.585 1.00 80.81 298 SER A N 1
ATOM 2291 C CA . SER A 1 298 ? 23.355 15.506 40.938 1.00 80.81 298 SER A CA 1
ATOM 2292 C C . SER A 1 298 ? 24.802 15.167 41.308 1.00 80.81 298 SER A C 1
ATOM 2294 O O . SER A 1 298 ? 25.710 15.903 40.926 1.00 80.81 298 SER A O 1
ATOM 2296 N N . ILE A 1 299 ? 25.041 14.051 42.005 1.00 80.62 299 ILE A N 1
ATOM 2297 C CA . ILE A 1 299 ? 26.396 13.568 42.331 1.00 80.62 299 ILE A CA 1
ATOM 2298 C C . ILE A 1 299 ? 27.135 13.119 41.060 1.00 80.62 299 ILE A C 1
ATOM 2300 O O . ILE A 1 299 ? 28.311 13.431 40.878 1.00 80.62 299 ILE A O 1
ATOM 2304 N N . LEU A 1 300 ? 26.444 12.428 40.148 1.00 78.00 300 LEU A N 1
ATOM 2305 C CA . LEU A 1 300 ? 27.001 12.023 38.853 1.00 78.00 300 LEU A CA 1
ATOM 2306 C C . LEU A 1 300 ? 27.260 13.221 37.936 1.00 78.00 300 LEU A C 1
ATOM 2308 O O . LEU A 1 300 ? 28.215 13.228 37.158 1.00 78.00 300 LEU A O 1
ATOM 2312 N N . TYR A 1 301 ? 26.430 14.257 38.033 1.00 83.06 301 TYR A N 1
ATOM 2313 C CA . TYR A 1 301 ? 26.626 15.476 37.270 1.00 83.06 301 TYR A CA 1
ATOM 2314 C C . TYR A 1 301 ? 27.825 16.284 37.783 1.00 83.06 301 TYR A C 1
ATOM 2316 O O . TYR A 1 301 ? 28.571 16.815 36.968 1.00 83.06 301 TYR A O 1
ATOM 2324 N N . SER A 1 302 ? 28.052 16.350 39.096 1.00 85.06 302 SER A N 1
ATOM 2325 C CA . SER A 1 302 ? 29.103 17.195 39.679 1.00 85.06 302 SER A CA 1
ATOM 2326 C C . SER A 1 302 ? 30.503 16.568 39.707 1.00 85.06 302 SER A C 1
ATOM 2328 O O . SER A 1 302 ? 31.478 17.303 39.844 1.00 85.06 302 SER A O 1
ATOM 2330 N N . SER A 1 303 ? 30.639 15.244 39.554 1.00 86.56 303 SER A N 1
ATOM 2331 C CA . SER A 1 303 ? 31.932 14.549 39.661 1.00 86.56 303 SER A CA 1
ATOM 2332 C C . SER A 1 303 ? 32.338 13.836 38.370 1.00 86.56 303 SER A C 1
ATOM 2334 O O . SER A 1 303 ? 31.817 12.773 38.035 1.00 86.56 303 SER A O 1
ATOM 2336 N N . GLU A 1 304 ? 33.345 14.367 37.672 1.00 80.62 304 GLU A N 1
ATOM 2337 C CA . GLU A 1 304 ? 33.920 13.727 36.476 1.00 80.62 304 GLU A CA 1
ATOM 2338 C C . GLU A 1 304 ? 34.518 12.341 36.772 1.00 80.62 304 GLU A C 1
ATOM 2340 O O . GLU A 1 304 ? 34.379 11.418 35.970 1.00 80.62 304 GLU A O 1
ATOM 2345 N N . ARG A 1 305 ? 35.109 12.144 37.960 1.00 79.06 305 ARG A N 1
ATOM 2346 C CA . ARG A 1 305 ? 35.630 10.830 38.380 1.00 79.06 305 ARG A CA 1
ATOM 2347 C C . ARG A 1 305 ? 34.517 9.805 38.603 1.00 79.06 305 ARG A C 1
ATOM 2349 O O . ARG A 1 305 ? 34.703 8.633 38.289 1.00 79.06 305 ARG A O 1
ATOM 2356 N N . ALA A 1 306 ? 33.355 10.233 39.104 1.00 72.38 306 ALA A N 1
ATOM 2357 C CA . ALA A 1 306 ? 32.211 9.342 39.287 1.00 72.38 306 ALA A CA 1
ATOM 2358 C C . ALA A 1 306 ? 31.603 8.905 37.944 1.00 72.38 306 ALA A C 1
ATOM 2360 O O . ALA A 1 306 ? 31.146 7.769 37.825 1.00 72.38 306 ALA A O 1
ATOM 2361 N N . ARG A 1 307 ? 31.646 9.760 36.912 1.00 73.81 307 ARG A N 1
ATOM 2362 C CA . ARG A 1 307 ? 31.146 9.428 35.565 1.00 73.81 307 ARG A CA 1
ATOM 2363 C C . ARG A 1 307 ? 31.919 8.278 34.924 1.00 73.81 307 ARG A C 1
ATOM 2365 O O . ARG A 1 307 ? 31.298 7.373 34.379 1.00 73.81 307 ARG A O 1
ATOM 2372 N N . HIS A 1 308 ? 33.247 8.266 35.044 1.00 75.75 308 HIS A N 1
ATOM 2373 C CA . HIS A 1 308 ? 34.057 7.180 34.484 1.00 75.75 308 HIS A CA 1
ATOM 2374 C C . HIS A 1 308 ? 33.826 5.844 35.196 1.00 75.75 308 HIS A C 1
ATOM 2376 O O . HIS A 1 308 ? 33.645 4.829 34.533 1.00 75.75 308 HIS A O 1
ATOM 2382 N N . PHE A 1 309 ? 33.742 5.846 36.530 1.00 76.88 309 PHE A N 1
ATOM 2383 C CA . PHE A 1 309 ? 33.494 4.617 37.294 1.00 76.88 309 PHE A CA 1
ATOM 2384 C C . PHE A 1 309 ? 32.076 4.061 37.074 1.00 76.88 309 PHE A C 1
ATOM 2386 O O . PHE A 1 309 ? 31.853 2.851 37.081 1.00 76.88 309 PHE A O 1
ATOM 2393 N N . THR A 1 310 ? 31.095 4.943 36.862 1.00 67.31 310 THR A N 1
ATOM 2394 C CA . THR A 1 310 ? 29.710 4.529 36.613 1.00 67.31 310 THR A CA 1
ATOM 2395 C C . THR A 1 310 ? 29.452 4.123 35.174 1.00 67.31 310 THR A C 1
ATOM 2397 O O . THR A 1 310 ? 28.686 3.193 34.983 1.00 67.31 310 THR A O 1
ATOM 2400 N N . ALA A 1 311 ? 30.097 4.706 34.164 1.00 75.25 311 ALA A N 1
ATOM 2401 C CA . ALA A 1 311 ? 29.871 4.301 32.774 1.00 75.25 311 ALA A CA 1
ATOM 2402 C C . ALA A 1 311 ? 30.164 2.804 32.539 1.00 75.25 311 ALA A C 1
ATOM 2404 O O . ALA A 1 311 ? 29.397 2.125 31.858 1.00 75.25 311 ALA A O 1
ATOM 2405 N N . GLU A 1 312 ? 31.214 2.269 33.165 1.00 75.94 312 GLU A N 1
ATOM 2406 C CA . GLU A 1 312 ? 31.637 0.876 32.979 1.00 75.94 312 GLU A CA 1
ATOM 2407 C C . GLU A 1 312 ? 30.736 -0.122 33.737 1.00 75.94 312 GLU A C 1
ATOM 2409 O O . GLU A 1 312 ? 30.316 -1.149 33.197 1.00 75.94 312 GLU A O 1
ATOM 2414 N N . HIS A 1 313 ? 30.330 0.209 34.968 1.00 75.44 313 HIS A N 1
ATOM 2415 C CA . HIS A 1 313 ? 29.469 -0.661 35.780 1.00 75.44 313 HIS A CA 1
ATOM 2416 C C . HIS A 1 313 ? 27.964 -0.472 35.527 1.00 75.44 313 HIS A C 1
ATOM 2418 O O . HIS A 1 313 ? 27.194 -1.425 35.635 1.00 75.44 313 HIS A O 1
ATOM 2424 N N . VAL A 1 314 ? 27.519 0.728 35.149 1.00 72.50 314 VAL A N 1
ATOM 2425 C CA . VAL A 1 314 ? 26.108 1.012 34.847 1.00 72.50 314 VAL A CA 1
ATOM 2426 C C . VAL A 1 314 ? 25.728 0.467 33.482 1.00 72.50 314 VAL A C 1
ATOM 2428 O O . VAL A 1 314 ? 24.594 0.035 33.344 1.00 72.50 314 VAL A O 1
ATOM 2431 N N . ALA A 1 315 ? 26.635 0.387 32.503 1.00 74.56 315 ALA A N 1
ATOM 2432 C CA . ALA A 1 315 ? 26.319 -0.262 31.230 1.00 74.56 315 ALA A CA 1
ATOM 2433 C C . ALA A 1 315 ? 25.911 -1.733 31.437 1.00 74.56 315 ALA A C 1
ATOM 2435 O O . ALA A 1 315 ? 24.847 -2.159 30.986 1.00 74.56 315 ALA A O 1
ATOM 2436 N N . SER A 1 316 ? 26.692 -2.494 32.214 1.00 75.12 316 SER A N 1
ATOM 2437 C CA . SER A 1 316 ? 26.372 -3.898 32.519 1.00 75.12 316 SER A CA 1
ATOM 2438 C C . SER A 1 316 ? 25.095 -4.049 33.360 1.00 75.12 316 SER A C 1
ATOM 2440 O O . SER A 1 316 ? 24.248 -4.890 33.049 1.00 75.12 316 SER A O 1
ATOM 2442 N N . ALA A 1 317 ? 24.890 -3.191 34.366 1.00 76.25 317 ALA A N 1
ATOM 2443 C CA . ALA A 1 317 ? 23.669 -3.200 35.173 1.00 76.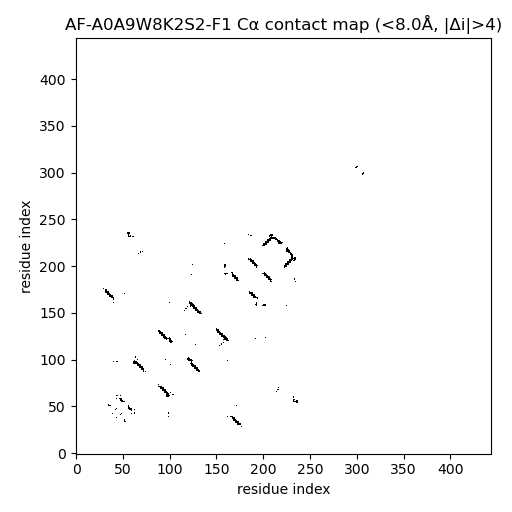25 317 ALA A CA 1
ATOM 2444 C C . ALA A 1 317 ? 22.423 -2.740 34.388 1.00 76.25 317 ALA A C 1
ATOM 2446 O O . ALA A 1 317 ? 21.342 -3.301 34.556 1.00 76.25 317 ALA A O 1
ATOM 2447 N N . ALA A 1 318 ? 22.555 -1.757 33.494 1.00 74.81 318 ALA A N 1
ATOM 2448 C CA . ALA A 1 318 ? 21.471 -1.259 32.653 1.00 74.81 318 ALA A CA 1
ATOM 2449 C C . ALA A 1 318 ? 21.005 -2.336 31.672 1.00 74.81 318 ALA A C 1
ATOM 2451 O O . ALA A 1 318 ? 19.799 -2.537 31.520 1.00 74.81 318 ALA A O 1
ATOM 2452 N N . HIS A 1 319 ? 21.928 -3.103 31.084 1.00 76.62 319 HIS A N 1
ATOM 2453 C CA . HIS A 1 319 ? 21.568 -4.251 30.252 1.00 76.62 319 HIS A CA 1
ATOM 2454 C C . HIS A 1 319 ? 20.822 -5.337 31.043 1.00 76.62 319 HIS A C 1
ATOM 2456 O O . HIS A 1 319 ? 19.858 -5.902 30.527 1.00 76.62 319 HIS A O 1
ATOM 2462 N N . ALA A 1 320 ? 21.173 -5.564 32.314 1.00 79.00 320 ALA A N 1
ATOM 2463 C CA . ALA A 1 320 ? 20.444 -6.491 33.183 1.00 79.00 320 ALA A CA 1
ATOM 2464 C C . ALA A 1 320 ? 19.053 -5.971 33.611 1.00 79.00 320 ALA A C 1
ATOM 2466 O O . ALA A 1 320 ? 18.121 -6.758 33.778 1.00 79.00 320 ALA A O 1
ATOM 2467 N N . LEU A 1 321 ? 18.882 -4.652 33.764 1.00 73.75 321 LEU A N 1
ATOM 2468 C CA . LEU A 1 321 ? 17.618 -4.027 34.183 1.00 73.75 321 LEU A CA 1
ATOM 2469 C C . LEU A 1 321 ? 16.654 -3.733 33.026 1.00 73.75 321 LEU A C 1
ATOM 2471 O O . LEU A 1 321 ? 15.449 -3.622 33.252 1.00 73.75 321 LEU A O 1
ATOM 2475 N N . THR A 1 322 ? 17.148 -3.649 31.790 1.00 74.25 322 THR A N 1
ATOM 2476 C CA . THR A 1 322 ? 16.334 -3.416 30.585 1.00 74.25 322 THR A CA 1
ATOM 2477 C C . THR A 1 322 ? 15.139 -4.382 30.461 1.00 74.25 322 THR A C 1
ATOM 2479 O O . THR A 1 322 ? 14.019 -3.897 30.268 1.00 74.25 322 THR A O 1
ATOM 2482 N N . PRO A 1 323 ? 15.284 -5.716 30.632 1.00 78.31 323 PRO A N 1
ATOM 2483 C CA . PRO A 1 323 ? 14.133 -6.619 30.567 1.00 78.31 323 PRO A CA 1
ATOM 2484 C C . PRO A 1 323 ? 13.121 -6.366 31.694 1.00 78.31 323 PRO A C 1
ATOM 2486 O O . PRO A 1 323 ? 11.916 -6.392 31.442 1.00 78.31 323 PRO A O 1
ATOM 2489 N N . LEU A 1 324 ? 13.574 -6.033 32.907 1.00 72.62 324 LEU A N 1
ATOM 2490 C CA . LEU A 1 324 ? 12.685 -5.727 34.034 1.00 72.62 324 LEU A CA 1
ATOM 2491 C C . LEU A 1 324 ? 11.908 -4.423 33.816 1.00 72.62 324 LEU A C 1
ATOM 2493 O O . LEU A 1 324 ? 10.703 -4.384 34.062 1.00 72.62 324 LEU A O 1
ATOM 2497 N N . LEU A 1 325 ? 12.563 -3.382 33.292 1.00 71.06 325 LEU A N 1
ATOM 2498 C CA . LEU A 1 325 ? 11.911 -2.122 32.926 1.00 71.06 325 LEU A CA 1
ATOM 2499 C C . LEU A 1 325 ? 10.914 -2.316 31.780 1.00 71.06 325 LEU A C 1
ATOM 2501 O O . LEU A 1 325 ? 9.827 -1.746 31.824 1.00 71.06 325 LEU A O 1
ATOM 2505 N N . SER A 1 326 ? 11.228 -3.171 30.802 1.00 72.50 326 SER A N 1
ATOM 2506 C CA . SER A 1 326 ? 10.293 -3.500 29.721 1.00 72.50 326 SER A CA 1
ATOM 2507 C C . SER A 1 326 ? 9.043 -4.225 30.242 1.00 72.50 326 SER A C 1
ATOM 2509 O O . SER A 1 326 ? 7.924 -3.871 29.871 1.00 72.50 326 SER A O 1
ATOM 2511 N N . MET A 1 327 ? 9.199 -5.165 31.185 1.00 77.62 327 MET A N 1
ATOM 2512 C CA . MET A 1 327 ? 8.072 -5.847 31.828 1.00 77.62 327 MET A CA 1
ATOM 2513 C C . MET A 1 327 ? 7.249 -4.899 32.707 1.00 77.62 327 MET A C 1
ATOM 2515 O O . MET A 1 327 ? 6.017 -4.943 32.671 1.00 77.62 327 MET A O 1
ATOM 2519 N N . ALA A 1 328 ? 7.907 -4.018 33.464 1.00 70.94 328 ALA A N 1
ATOM 2520 C CA . ALA A 1 328 ? 7.239 -3.009 34.276 1.00 70.94 328 ALA A CA 1
ATOM 2521 C C . ALA A 1 328 ? 6.459 -2.012 33.405 1.00 70.94 328 ALA A C 1
ATOM 2523 O O . ALA A 1 328 ? 5.310 -1.711 33.715 1.00 70.94 328 ALA A O 1
ATOM 2524 N N . ALA A 1 329 ? 7.028 -1.568 32.280 1.00 72.69 329 ALA A N 1
ATOM 2525 C CA . ALA A 1 329 ? 6.359 -0.685 31.327 1.00 72.69 329 ALA A CA 1
ATOM 2526 C C . ALA A 1 329 ? 5.102 -1.336 30.726 1.00 72.69 329 ALA A C 1
ATOM 2528 O O . ALA A 1 329 ? 4.053 -0.697 30.651 1.00 72.69 329 ALA A O 1
ATOM 2529 N N . ILE A 1 330 ? 5.162 -2.627 30.377 1.00 74.75 330 ILE A N 1
ATOM 2530 C CA . ILE A 1 330 ? 3.993 -3.377 29.887 1.00 74.75 330 ILE A CA 1
ATOM 2531 C C . ILE A 1 330 ? 2.909 -3.477 30.973 1.00 74.75 330 ILE A C 1
ATOM 2533 O O . ILE A 1 330 ? 1.727 -3.309 30.678 1.00 74.75 330 ILE A O 1
ATOM 2537 N N . LYS A 1 331 ? 3.292 -3.714 32.235 1.00 73.94 331 LYS A N 1
ATOM 2538 C CA . LYS A 1 331 ? 2.349 -3.850 33.360 1.00 73.94 331 LYS A CA 1
ATOM 2539 C C . LYS A 1 331 ? 1.769 -2.521 33.850 1.00 73.94 331 LYS A C 1
ATOM 2541 O O . LYS A 1 331 ? 0.648 -2.514 34.349 1.00 73.94 331 LYS A O 1
ATOM 2546 N N . LEU A 1 332 ? 2.497 -1.414 33.702 1.00 71.25 332 LEU A N 1
ATOM 2547 C CA . LEU A 1 332 ? 2.059 -0.071 34.105 1.00 71.25 332 LEU A CA 1
ATOM 2548 C C . LEU A 1 332 ? 1.293 0.675 33.005 1.00 71.25 332 LEU A C 1
ATOM 2550 O O . LEU A 1 332 ? 0.636 1.671 33.302 1.00 71.25 332 LEU A O 1
ATOM 2554 N N . ARG A 1 333 ? 1.303 0.172 31.764 1.00 67.12 333 ARG A N 1
ATOM 2555 C CA . ARG A 1 333 ? 0.538 0.719 30.633 1.00 67.12 333 ARG A CA 1
ATOM 2556 C C . ARG A 1 333 ? -0.937 1.040 30.954 1.00 67.12 333 ARG A C 1
ATOM 2558 O O . ARG A 1 333 ? -1.346 2.157 30.656 1.00 67.12 333 ARG A O 1
ATOM 2565 N N . PRO A 1 334 ? -1.734 0.165 31.605 1.00 68.75 334 PRO A N 1
ATOM 2566 C CA . PRO A 1 334 ? -3.127 0.492 31.935 1.00 68.75 334 PRO A CA 1
ATOM 2567 C C . PRO A 1 334 ? -3.271 1.618 32.972 1.00 68.75 334 PRO A C 1
ATOM 2569 O O . PRO A 1 334 ? -4.245 2.362 32.931 1.00 68.75 334 PRO A O 1
ATOM 2572 N N . VAL A 1 335 ? -2.300 1.793 33.875 1.00 61.50 335 VAL A N 1
ATOM 2573 C CA . VAL A 1 335 ? -2.319 2.881 34.870 1.00 61.50 335 VAL A CA 1
ATOM 2574 C C . VAL A 1 335 ? -1.926 4.211 34.230 1.00 61.50 335 VAL A C 1
ATOM 2576 O O . VAL A 1 335 ? -2.507 5.240 34.559 1.00 61.50 335 VAL A O 1
ATOM 2579 N N . ALA A 1 336 ? -0.997 4.193 33.271 1.00 60.50 336 ALA A N 1
ATOM 2580 C CA . ALA A 1 336 ? -0.636 5.381 32.502 1.00 60.50 336 ALA A CA 1
ATOM 2581 C C . ALA A 1 336 ? -1.848 5.963 31.748 1.00 60.50 336 ALA A C 1
ATOM 2583 O O . ALA A 1 336 ? -2.055 7.173 31.799 1.00 60.50 336 ALA A O 1
ATOM 2584 N N . HIS A 1 337 ? -2.695 5.104 31.162 1.00 62.47 337 HIS A N 1
ATOM 2585 C CA . HIS A 1 337 ? -3.944 5.519 30.506 1.00 62.47 337 HIS A CA 1
ATOM 2586 C C . HIS A 1 337 ? -4.962 6.161 31.470 1.00 62.47 337 HIS A C 1
ATOM 2588 O O . HIS A 1 337 ? -5.689 7.069 31.076 1.00 62.47 337 HIS A O 1
ATOM 2594 N N . LEU A 1 338 ? -4.999 5.730 32.737 1.00 58.75 338 LEU A N 1
ATOM 2595 C CA . LEU A 1 338 ? -5.891 6.298 33.758 1.00 58.75 338 LEU A CA 1
ATOM 2596 C C . LEU A 1 338 ? -5.396 7.648 34.296 1.00 58.75 338 LEU A C 1
ATOM 2598 O O . LEU A 1 338 ? -6.194 8.503 34.669 1.00 58.75 338 LEU A O 1
ATOM 2602 N N . VAL A 1 339 ? -4.079 7.862 34.346 1.00 56.91 339 VAL A N 1
ATOM 2603 C CA . VAL A 1 339 ? -3.506 9.143 34.790 1.00 56.91 339 VAL A CA 1
ATOM 2604 C C . VAL A 1 339 ? -3.623 10.199 33.688 1.00 56.91 339 VAL A C 1
ATOM 2606 O O . VAL A 1 339 ? -3.952 11.346 33.989 1.00 56.91 339 VAL A O 1
ATOM 2609 N N . SER A 1 340 ? -3.443 9.822 32.417 1.00 54.03 340 SER A N 1
ATOM 2610 C CA . SER A 1 340 ? -3.594 10.744 31.282 1.00 54.03 340 SER A CA 1
ATOM 2611 C C . SER A 1 340 ? -5.032 11.242 31.088 1.00 54.03 340 SER A C 1
ATOM 2613 O O . SER A 1 340 ? -5.232 12.365 30.625 1.00 54.03 340 SER A O 1
ATOM 2615 N N . SER A 1 341 ? -6.046 10.460 31.480 1.00 53.25 341 SER A N 1
ATOM 2616 C CA . SER A 1 341 ? -7.452 10.883 31.387 1.00 53.25 341 SER A CA 1
ATOM 2617 C C . SER A 1 341 ? -7.877 11.876 32.477 1.00 53.25 341 SER A C 1
ATOM 2619 O O . SER A 1 341 ? -8.854 12.599 32.295 1.00 53.25 341 SER A O 1
ATOM 2621 N N . VAL A 1 342 ? -7.169 11.929 33.613 1.00 52.19 342 VAL A N 1
ATOM 2622 C CA . VAL A 1 342 ? -7.542 12.771 34.769 1.00 52.19 342 VAL A CA 1
ATOM 2623 C C . VAL A 1 342 ? -6.841 14.138 34.748 1.00 52.19 342 VAL A C 1
ATOM 2625 O O . VAL A 1 342 ? -7.405 15.137 35.200 1.00 52.19 342 VAL A O 1
ATOM 2628 N N . THR A 1 343 ? -5.631 14.225 34.195 1.00 49.06 343 THR A N 1
ATOM 2629 C CA . THR A 1 343 ? -4.832 15.466 34.201 1.00 49.06 343 THR A CA 1
ATOM 2630 C C . THR A 1 343 ? -5.156 16.422 33.050 1.00 49.06 343 THR A C 1
ATOM 2632 O O . THR A 1 343 ? -4.958 17.628 33.181 1.00 49.06 343 THR A O 1
ATOM 2635 N N . THR A 1 344 ? -5.708 15.926 31.942 1.00 50.78 344 THR A N 1
ATOM 2636 C CA . THR A 1 344 ? -5.979 16.723 30.730 1.00 50.78 344 THR A CA 1
ATOM 2637 C C . THR A 1 344 ? -7.196 17.643 30.859 1.00 50.78 344 THR A C 1
ATOM 2639 O O . THR A 1 344 ? -7.167 18.765 30.357 1.00 50.78 344 THR A O 1
ATOM 2642 N N . LYS A 1 345 ? -8.246 17.233 31.586 1.00 46.94 345 LYS A N 1
ATOM 2643 C CA . LYS A 1 345 ? -9.480 18.036 31.733 1.00 46.94 345 LYS A CA 1
ATOM 2644 C C . LYS A 1 345 ? -9.432 19.092 32.844 1.00 46.94 345 LYS A C 1
ATOM 2646 O O . LYS A 1 345 ? -10.238 20.017 32.830 1.00 46.94 345 LYS A O 1
ATOM 2651 N N . SER A 1 346 ? -8.523 18.964 33.810 1.00 44.34 346 SER A N 1
ATOM 2652 C CA . SER A 1 346 ? -8.480 19.836 34.996 1.00 44.34 346 SER A CA 1
ATOM 2653 C C . SER A 1 346 ? -7.478 20.993 34.883 1.00 44.34 346 SER A C 1
ATOM 2655 O O . SER A 1 346 ? -7.682 22.033 35.504 1.00 44.34 346 SER A O 1
ATOM 2657 N N . ILE A 1 347 ? -6.430 20.858 34.063 1.00 50.09 347 ILE A N 1
ATOM 2658 C CA . ILE A 1 347 ? -5.333 21.841 33.982 1.00 50.09 347 ILE A CA 1
ATOM 2659 C C . ILE A 1 347 ? -5.533 22.858 32.843 1.00 50.09 347 ILE A C 1
ATOM 2661 O O . ILE A 1 347 ? -5.041 23.983 32.930 1.00 50.09 347 ILE A O 1
ATOM 2665 N N . SER A 1 348 ? -6.341 22.537 31.827 1.00 52.16 348 SER A N 1
ATOM 2666 C CA . SER A 1 348 ? -6.673 23.444 30.715 1.00 52.16 348 SER A CA 1
ATOM 2667 C C . SER A 1 348 ? -7.455 24.699 31.132 1.00 52.16 348 SER A C 1
ATOM 2669 O O . SER A 1 348 ? -7.489 25.665 30.379 1.00 52.16 348 SER A O 1
ATOM 2671 N N . ARG A 1 349 ? -8.034 24.736 32.342 1.00 50.03 349 ARG A N 1
ATOM 2672 C CA . ARG A 1 349 ? -8.744 25.919 32.870 1.00 50.03 349 ARG A CA 1
ATOM 2673 C C . ARG A 1 349 ? -7.894 26.849 33.741 1.00 50.03 349 ARG A C 1
ATOM 2675 O O . ARG A 1 349 ? -8.379 27.911 34.109 1.00 50.03 349 ARG A O 1
ATOM 2682 N N . LEU A 1 350 ? -6.657 26.481 34.087 1.00 46.62 350 LEU A N 1
ATOM 2683 C CA . LEU A 1 350 ? -5.850 27.231 35.067 1.00 46.62 350 LEU A CA 1
ATOM 2684 C C . LEU A 1 350 ? -4.536 27.805 34.521 1.00 46.62 350 LEU A C 1
ATOM 2686 O O . LEU A 1 350 ? -3.819 28.465 35.269 1.00 46.62 350 LEU A O 1
ATOM 2690 N N . ALA A 1 351 ? -4.202 27.593 33.246 1.00 48.78 351 ALA A N 1
ATOM 2691 C CA . ALA A 1 351 ? -2.881 27.945 32.731 1.00 48.78 351 ALA A CA 1
ATOM 2692 C C . ALA A 1 351 ? -2.893 28.555 31.324 1.00 48.78 351 ALA A C 1
ATOM 2694 O O . ALA A 1 351 ? -2.378 27.946 30.395 1.00 48.78 351 ALA A O 1
ATOM 2695 N N . THR A 1 352 ? -3.362 29.799 31.196 1.00 44.28 352 THR A N 1
ATOM 2696 C CA . THR A 1 352 ? -2.792 30.743 30.216 1.00 44.28 352 THR A CA 1
ATOM 2697 C C . THR A 1 352 ? -2.882 32.185 30.730 1.00 44.28 352 THR A C 1
ATOM 2699 O O . THR A 1 352 ? -3.877 32.865 30.483 1.00 44.28 352 THR A O 1
ATOM 2702 N N . PRO A 1 353 ? -1.856 32.714 31.422 1.00 50.59 353 PRO A N 1
ATOM 2703 C CA . PRO A 1 353 ? -1.569 34.136 31.312 1.00 50.59 353 PRO A CA 1
ATOM 2704 C C . PRO A 1 353 ? -1.076 34.399 29.881 1.00 50.59 353 PRO A C 1
ATOM 2706 O O . PRO A 1 353 ? -0.111 33.777 29.430 1.00 50.59 353 PRO A O 1
ATOM 2709 N N . PHE A 1 354 ? -1.777 35.282 29.167 1.00 49.12 354 PHE A N 1
ATOM 2710 C CA . PHE A 1 354 ? -1.401 35.772 27.841 1.00 49.12 354 PHE A CA 1
ATOM 2711 C C . PHE A 1 354 ? 0.080 36.173 27.821 1.00 49.12 354 PHE A C 1
ATOM 2713 O O . PHE A 1 354 ? 0.531 36.970 28.649 1.00 49.12 354 PHE A O 1
ATOM 2720 N N . ARG A 1 355 ? 0.852 35.606 26.888 1.00 56.81 355 ARG A N 1
ATOM 2721 C CA . ARG A 1 355 ? 2.237 36.021 26.668 1.00 56.81 355 ARG A CA 1
ATOM 2722 C C . ARG A 1 355 ? 2.225 37.386 25.987 1.00 56.81 355 ARG A C 1
ATOM 2724 O O . ARG A 1 355 ? 1.594 37.574 24.952 1.00 56.81 355 ARG A O 1
ATOM 2731 N N . VAL A 1 356 ? 2.940 38.332 26.588 1.00 51.06 356 VAL A N 1
ATOM 2732 C CA . VAL A 1 356 ? 3.237 39.654 26.023 1.00 51.06 356 VAL A CA 1
ATOM 2733 C C . VAL A 1 356 ? 3.950 39.437 24.683 1.00 51.06 356 VAL A C 1
ATOM 2735 O O . VAL A 1 356 ? 5.113 39.041 24.662 1.00 51.06 356 VAL A O 1
ATOM 2738 N N . GLY A 1 357 ? 3.215 39.595 23.582 1.00 55.91 357 GLY A N 1
ATOM 2739 C CA . GLY A 1 357 ? 3.663 39.301 22.216 1.00 55.91 357 GLY A CA 1
ATOM 2740 C C . GLY A 1 357 ? 2.524 38.841 21.303 1.00 55.91 357 GLY A C 1
ATOM 2741 O O . GLY A 1 357 ? 2.447 39.286 20.162 1.00 55.91 357 GLY A O 1
ATOM 2742 N N . ASP A 1 358 ? 1.573 38.058 21.824 1.00 58.25 358 ASP A N 1
ATOM 2743 C CA . ASP A 1 358 ? 0.441 37.569 21.019 1.00 58.25 358 ASP A CA 1
ATOM 2744 C C . ASP A 1 358 ? -0.549 38.693 20.681 1.00 58.25 358 ASP A C 1
ATOM 2746 O O . ASP A 1 358 ? -1.153 38.686 19.615 1.00 58.25 358 ASP A O 1
ATOM 2750 N N . SER A 1 359 ? -0.647 39.729 21.523 1.00 69.62 359 SER A N 1
ATOM 2751 C CA . SER A 1 359 ? -1.447 40.923 21.215 1.00 69.62 359 SER A CA 1
ATOM 2752 C C . SER A 1 359 ? -0.922 41.694 20.001 1.00 69.62 359 SER A C 1
ATOM 2754 O O . SER A 1 359 ? -1.696 42.369 19.340 1.00 69.62 359 SER A O 1
ATOM 2756 N N . GLN A 1 360 ? 0.376 41.590 19.695 1.00 73.75 360 GLN A N 1
ATOM 2757 C CA . GLN A 1 360 ? 0.972 42.234 18.523 1.00 73.75 360 GLN A CA 1
ATOM 2758 C C . GLN A 1 360 ? 0.674 41.453 17.239 1.00 73.75 360 GLN A C 1
ATOM 2760 O O . GLN A 1 360 ? 0.424 42.059 16.206 1.00 73.75 360 GLN A O 1
ATOM 2765 N N . LEU A 1 361 ? 0.638 40.118 17.318 1.00 73.00 361 LEU A N 1
ATOM 2766 C CA . LEU A 1 361 ? 0.224 39.266 16.199 1.00 73.00 361 LEU A CA 1
ATOM 2767 C C . LEU A 1 361 ? -1.271 39.406 15.901 1.00 73.00 361 LEU A C 1
ATOM 2769 O O . LEU A 1 361 ? -1.651 39.469 14.737 1.00 73.00 361 LEU A O 1
ATOM 2773 N N . VAL A 1 362 ? -2.106 39.501 16.942 1.00 79.06 362 VAL A N 1
ATOM 2774 C CA . VAL A 1 362 ? -3.542 39.768 16.779 1.00 79.06 362 VAL A CA 1
ATOM 2775 C C . VAL A 1 362 ? -3.769 41.164 16.198 1.00 79.06 362 VAL A C 1
ATOM 2777 O O . VAL A 1 362 ? -4.567 41.292 15.282 1.00 79.06 362 VAL A O 1
ATOM 2780 N N . GLN A 1 363 ? -3.018 42.180 16.641 1.00 81.25 363 GLN A N 1
ATOM 2781 C CA . GLN A 1 363 ? -3.114 43.525 16.071 1.00 81.25 363 GLN A CA 1
ATOM 2782 C C . GLN A 1 363 ? -2.694 43.568 14.592 1.00 81.25 363 GLN A C 1
ATOM 2784 O O . GLN A 1 363 ? -3.359 44.228 13.806 1.00 81.25 363 GLN A O 1
ATOM 2789 N N . TRP A 1 364 ? -1.639 42.853 14.185 1.00 83.31 364 TRP A N 1
ATOM 2790 C CA . TRP A 1 364 ? -1.259 42.775 12.766 1.00 83.31 364 TRP A CA 1
ATOM 2791 C C . TRP A 1 364 ? -2.304 42.058 11.917 1.00 83.31 364 TRP A C 1
ATOM 2793 O O . TRP A 1 364 ? -2.585 42.506 10.814 1.00 83.31 364 TRP A O 1
ATOM 2803 N N . ALA A 1 365 ? -2.906 40.984 12.432 1.00 80.56 365 ALA A N 1
ATOM 2804 C CA . ALA A 1 365 ? -3.989 40.295 11.734 1.00 80.56 365 ALA A CA 1
ATOM 2805 C C . ALA A 1 365 ? -5.260 41.160 11.638 1.00 80.56 365 ALA A C 1
ATOM 2807 O O . ALA A 1 365 ? -5.976 41.100 10.643 1.00 80.56 365 ALA A O 1
ATOM 2808 N N . GLU A 1 366 ? -5.540 41.971 12.659 1.00 83.75 366 GLU A N 1
ATOM 2809 C CA . GLU A 1 366 ? -6.667 42.906 12.669 1.00 83.75 366 GLU A CA 1
ATOM 2810 C C . GLU A 1 366 ? -6.435 44.090 11.719 1.00 83.75 366 GLU A C 1
ATOM 2812 O O . GLU A 1 366 ? -7.354 44.478 11.005 1.00 83.75 366 GLU A O 1
ATOM 2817 N N . GLU A 1 367 ? -5.209 44.618 11.640 1.00 80.81 367 GLU A N 1
ATOM 2818 C CA . GLU A 1 367 ? -4.832 45.653 10.667 1.00 80.81 367 GLU A CA 1
ATOM 2819 C C . GLU A 1 367 ? -4.898 45.142 9.215 1.00 80.81 367 GLU A C 1
ATOM 2821 O O . GLU A 1 367 ? -5.329 45.897 8.347 1.00 80.81 367 GLU A O 1
ATOM 2826 N N . ASP A 1 368 ? -4.550 43.875 8.951 1.00 74.44 368 ASP A N 1
ATOM 2827 C CA . ASP A 1 368 ? -4.628 43.280 7.603 1.00 74.44 368 ASP A CA 1
ATOM 2828 C C . ASP A 1 368 ? -6.083 43.058 7.155 1.00 74.44 368 ASP A C 1
ATOM 2830 O O . ASP A 1 368 ? -6.435 43.348 6.015 1.00 74.44 368 ASP A O 1
ATOM 2834 N N . MET A 1 369 ? -6.966 42.615 8.059 1.00 71.81 369 MET A N 1
ATOM 2835 C CA . MET A 1 369 ? -8.392 42.438 7.741 1.00 71.81 369 MET A CA 1
ATOM 2836 C C . MET A 1 369 ? -9.178 43.757 7.699 1.00 71.81 369 MET A C 1
ATOM 2838 O O . MET A 1 369 ? -10.224 43.826 7.062 1.00 71.81 369 MET A O 1
ATOM 2842 N N . ALA A 1 370 ? -8.707 44.817 8.364 1.00 76.62 370 ALA A N 1
ATOM 2843 C CA . ALA A 1 370 ? -9.360 46.129 8.334 1.00 76.62 370 ALA A CA 1
ATOM 2844 C C . ALA A 1 370 ? -9.139 46.899 7.015 1.00 76.62 370 ALA A C 1
ATOM 2846 O O . ALA A 1 370 ? -9.767 47.937 6.805 1.00 76.62 370 ALA A O 1
ATOM 2847 N N . LEU A 1 371 ? -8.258 46.415 6.134 1.00 63.69 371 LEU A N 1
ATOM 2848 C CA . LEU A 1 371 ? -8.010 46.995 4.810 1.00 63.69 371 LEU A CA 1
ATOM 2849 C C . LEU A 1 371 ? -8.918 46.412 3.707 1.00 63.69 371 LEU A C 1
ATOM 2851 O O . LEU A 1 371 ? -8.863 46.886 2.575 1.00 63.69 371 LEU A O 1
ATOM 2855 N N . ASP A 1 372 ? -9.794 45.458 4.038 1.00 56.94 372 ASP A N 1
ATOM 2856 C CA . ASP A 1 372 ? -10.599 44.671 3.085 1.00 56.94 372 ASP A CA 1
ATOM 2857 C C . ASP A 1 372 ? -11.854 45.401 2.536 1.00 56.94 372 ASP A C 1
ATOM 2859 O O . ASP A 1 372 ? -12.713 44.803 1.892 1.00 56.94 372 ASP A O 1
ATOM 2863 N N . ASP A 1 373 ? -11.972 46.719 2.753 1.00 58.09 373 ASP A N 1
ATOM 2864 C CA . ASP A 1 373 ? -13.058 47.548 2.193 1.00 58.09 373 ASP A CA 1
ATOM 2865 C C . ASP A 1 373 ? -12.714 48.157 0.814 1.00 58.09 373 ASP A C 1
ATOM 2867 O O . ASP A 1 373 ? -13.546 48.838 0.204 1.00 58.09 373 ASP A O 1
ATOM 2871 N N . SER A 1 374 ? -11.506 47.929 0.285 1.00 60.44 374 SER A N 1
ATOM 2872 C CA . SER A 1 374 ? -11.174 48.259 -1.107 1.00 60.44 374 SER A CA 1
ATOM 2873 C C . SER A 1 374 ? -11.118 46.989 -1.945 1.00 60.44 374 SER A C 1
ATOM 2875 O O . SER A 1 374 ? -10.215 46.189 -1.750 1.00 60.44 374 SER A O 1
ATOM 2877 N N . GLU A 1 375 ? -12.071 46.831 -2.871 1.00 57.97 375 GLU A N 1
ATOM 2878 C CA . GLU A 1 375 ? -12.169 45.724 -3.834 1.00 57.97 375 GLU A CA 1
ATOM 2879 C C . GLU A 1 375 ? -10.791 45.259 -4.335 1.00 57.97 375 GLU A C 1
ATOM 2881 O O . GLU A 1 375 ? -10.180 45.888 -5.208 1.00 57.97 375 GLU A O 1
ATOM 2886 N N . ASP A 1 376 ? -10.325 44.133 -3.793 1.00 56.09 376 ASP A N 1
ATOM 2887 C CA . ASP A 1 376 ? -9.106 43.461 -4.222 1.00 56.09 376 ASP A CA 1
ATOM 2888 C C . ASP A 1 376 ? -9.309 42.974 -5.663 1.00 56.09 376 ASP A C 1
ATOM 2890 O O . ASP A 1 376 ? -9.850 41.906 -5.966 1.00 56.09 376 ASP A O 1
ATOM 2894 N N . THR A 1 377 ? -8.932 43.836 -6.603 1.00 53.62 377 THR A N 1
ATOM 2895 C CA . THR A 1 377 ? -9.005 43.560 -8.031 1.00 53.62 377 THR A CA 1
ATOM 2896 C C . THR A 1 377 ? -7.882 42.580 -8.345 1.00 53.62 377 THR A C 1
ATOM 2898 O O . THR A 1 377 ? -6.743 42.983 -8.567 1.00 53.62 377 THR A O 1
ATOM 2901 N N . MET A 1 378 ? -8.179 41.278 -8.342 1.00 53.28 378 MET A N 1
ATOM 2902 C CA . MET A 1 378 ? -7.225 40.247 -8.755 1.00 53.28 378 MET A CA 1
ATOM 2903 C C . MET A 1 378 ? -6.780 40.495 -10.205 1.00 53.28 378 MET A C 1
ATOM 2905 O O . MET A 1 378 ? -7.469 40.129 -11.157 1.00 53.28 378 MET A O 1
ATOM 2909 N N . VAL A 1 379 ? -5.605 41.103 -10.385 1.00 54.16 379 VAL A N 1
ATOM 2910 C CA . VAL A 1 379 ? -5.108 41.563 -11.698 1.00 54.16 379 VAL A CA 1
ATOM 2911 C C . VAL A 1 379 ? -4.732 40.403 -12.642 1.00 54.16 379 VAL A C 1
ATOM 2913 O O . VAL A 1 379 ? -4.488 40.628 -13.820 1.00 54.16 379 VAL A O 1
ATOM 2916 N N . ASN A 1 380 ? -4.772 39.143 -12.188 1.00 55.62 380 ASN A N 1
ATOM 2917 C CA . ASN A 1 380 ? -4.269 37.988 -12.951 1.00 55.62 380 ASN A CA 1
ATOM 2918 C C . ASN A 1 380 ? -5.298 36.865 -13.208 1.00 55.62 380 ASN A C 1
ATOM 2920 O O . ASN A 1 380 ? -4.906 35.714 -13.381 1.00 55.62 380 ASN A O 1
ATOM 2924 N N . GLY A 1 381 ? -6.607 37.149 -13.223 1.00 51.09 381 GLY A N 1
ATOM 2925 C CA . GLY A 1 381 ? -7.629 36.088 -13.346 1.00 51.09 381 GLY A CA 1
ATOM 2926 C C . GLY A 1 381 ? -8.423 36.005 -14.657 1.00 51.09 381 GLY A C 1
ATOM 2927 O O . GLY A 1 381 ? -9.002 34.963 -14.949 1.00 51.09 381 GLY A O 1
ATOM 2928 N N . GLY A 1 382 ? -8.502 37.080 -15.446 1.00 49.00 382 GLY A N 1
ATOM 2929 C CA . GLY A 1 382 ? -9.602 37.249 -16.412 1.00 49.00 382 GLY A CA 1
ATOM 2930 C C . GLY A 1 382 ? -9.422 36.691 -17.830 1.00 49.00 382 GLY A C 1
ATOM 2931 O O . GLY A 1 382 ? -10.364 36.781 -18.610 1.00 49.00 382 GLY A O 1
ATOM 2932 N N . GLY A 1 383 ? -8.252 36.159 -18.203 1.00 51.66 383 GLY A N 1
ATOM 2933 C CA . GLY A 1 383 ? -7.937 35.879 -19.618 1.00 51.66 383 GLY A CA 1
ATOM 2934 C C . GLY A 1 383 ? -7.408 34.484 -19.959 1.00 51.66 383 GLY A C 1
ATOM 2935 O O . GLY A 1 383 ? -7.104 34.236 -21.118 1.00 51.66 383 GLY A O 1
ATOM 2936 N N . ALA A 1 384 ? -7.263 33.574 -18.992 1.00 51.22 384 ALA A N 1
ATOM 2937 C CA . ALA A 1 384 ? -6.462 32.357 -19.187 1.00 51.22 384 ALA A CA 1
ATOM 2938 C C . ALA A 1 384 ? -7.246 31.092 -19.591 1.00 51.22 384 ALA A C 1
ATOM 2940 O O . ALA A 1 384 ? -6.662 30.013 -19.638 1.00 51.22 384 ALA A O 1
ATOM 2941 N N . TYR A 1 385 ? -8.549 31.186 -19.874 1.00 49.03 385 TYR A N 1
ATOM 2942 C CA . TYR A 1 385 ? -9.357 30.020 -20.254 1.00 49.03 385 TYR A CA 1
ATOM 2943 C C . TYR A 1 385 ? -10.157 30.283 -21.536 1.00 49.03 385 TYR A C 1
ATOM 2945 O O . TYR A 1 385 ? -11.383 30.347 -21.523 1.00 49.03 385 TYR A O 1
ATOM 2953 N N . ASP A 1 386 ? -9.446 30.427 -22.657 1.00 56.31 386 ASP A N 1
ATOM 2954 C CA . ASP A 1 386 ? -10.026 30.170 -23.977 1.00 56.31 386 ASP A CA 1
ATOM 2955 C C . ASP A 1 386 ? -9.640 28.737 -24.408 1.00 56.31 386 ASP A C 1
ATOM 2957 O O . ASP A 1 386 ? -8.470 28.470 -24.698 1.00 56.31 386 ASP A O 1
ATOM 2961 N N . PRO A 1 387 ? -10.579 27.772 -24.403 1.00 57.56 387 PRO A N 1
ATOM 2962 C CA . PRO A 1 387 ? -10.291 26.359 -24.661 1.00 57.56 387 PRO A CA 1
ATOM 2963 C C . PRO A 1 387 ? -9.887 26.044 -26.114 1.00 57.56 387 PRO A C 1
ATOM 2965 O O . PRO A 1 387 ? -9.630 24.881 -26.425 1.00 57.56 387 PRO A O 1
ATOM 2968 N N . TYR A 1 388 ? -9.805 27.042 -27.002 1.00 58.75 388 TYR A N 1
ATOM 2969 C CA . TYR A 1 388 ? -9.440 26.855 -28.411 1.00 58.75 388 TYR A CA 1
ATOM 2970 C C . TYR A 1 388 ? -8.014 27.310 -28.790 1.00 58.75 388 TYR A C 1
ATOM 2972 O O . TYR A 1 388 ? -7.626 27.124 -29.942 1.00 58.75 388 TYR A O 1
ATOM 2980 N N . GLU A 1 389 ? -7.195 27.827 -27.861 1.00 51.41 389 GLU A N 1
ATOM 2981 C CA . GLU A 1 389 ? -5.827 28.327 -28.147 1.00 51.41 389 GLU A CA 1
ATOM 2982 C C . GLU A 1 389 ? -4.684 27.477 -27.527 1.00 51.41 389 GLU A C 1
ATOM 2984 O O . GLU A 1 389 ? -3.642 27.991 -27.120 1.00 51.41 389 GLU A O 1
ATOM 2989 N N . LEU A 1 390 ? -4.826 26.143 -27.491 1.00 55.47 390 LEU A N 1
ATOM 2990 C CA . LEU A 1 390 ? -3.841 25.233 -26.867 1.00 55.47 390 LEU A CA 1
ATOM 2991 C C . LEU A 1 390 ? -2.444 25.179 -27.534 1.00 55.47 390 LEU A C 1
ATOM 2993 O O . LEU A 1 390 ? -1.524 24.618 -26.944 1.00 55.47 390 LEU A O 1
ATOM 2997 N N . ASP A 1 391 ? -2.254 25.760 -28.723 1.00 55.91 391 ASP A N 1
ATOM 2998 C CA . ASP A 1 391 ? -0.990 25.662 -29.481 1.00 55.91 391 ASP A CA 1
ATOM 2999 C C . ASP A 1 391 ? -0.090 26.910 -29.405 1.00 55.91 391 ASP A C 1
ATOM 3001 O O . ASP A 1 391 ? 1.015 26.910 -29.952 1.00 55.91 391 ASP A O 1
ATOM 3005 N N . ARG A 1 392 ? -0.508 27.981 -28.713 1.00 50.81 392 ARG A N 1
ATOM 3006 C CA . ARG A 1 392 ? 0.251 29.250 -28.685 1.00 50.81 392 ARG A CA 1
ATOM 3007 C C . ARG A 1 392 ? 1.158 29.443 -27.465 1.00 50.81 392 ARG A C 1
ATOM 3009 O O . ARG A 1 392 ? 1.967 30.363 -27.448 1.00 50.81 392 ARG A O 1
ATOM 3016 N N . TRP A 1 393 ? 1.102 28.538 -26.488 1.00 54.19 393 TRP A N 1
ATOM 3017 C CA . TRP A 1 393 ? 1.927 28.554 -25.267 1.00 54.19 393 TRP A CA 1
ATOM 3018 C C . TRP A 1 393 ? 3.316 27.901 -25.432 1.00 54.19 393 TRP A C 1
ATOM 3020 O O . TRP A 1 393 ? 3.910 27.415 -24.471 1.00 54.19 393 TRP A O 1
ATOM 3030 N N . ARG A 1 394 ? 3.877 27.887 -26.648 1.00 49.97 394 ARG A N 1
ATOM 3031 C CA . ARG A 1 394 ? 5.290 27.543 -26.869 1.00 49.97 394 ARG A CA 1
ATOM 3032 C C . ARG A 1 394 ? 6.125 28.814 -27.035 1.00 49.97 394 ARG A C 1
ATOM 3034 O O . ARG A 1 394 ? 6.370 29.254 -28.149 1.00 49.97 394 ARG A O 1
ATOM 3041 N N . GLY A 1 395 ? 6.627 29.325 -25.912 1.00 52.97 395 GLY A N 1
ATOM 3042 C CA . GLY A 1 395 ? 8.064 29.604 -25.834 1.00 52.97 395 GLY A CA 1
ATOM 3043 C C . GLY A 1 395 ? 8.589 31.037 -25.929 1.00 52.97 395 GLY A C 1
ATOM 3044 O O . GLY A 1 395 ? 9.790 31.141 -26.123 1.00 52.97 395 GLY A O 1
ATOM 3045 N N . ASP A 1 396 ? 7.792 32.099 -25.765 1.00 53.25 396 ASP A N 1
ATOM 3046 C CA . ASP A 1 396 ? 8.317 33.480 -25.924 1.00 53.25 396 ASP A CA 1
ATOM 3047 C C . ASP A 1 396 ? 7.899 34.472 -24.811 1.00 53.25 396 ASP A C 1
ATOM 3049 O O . ASP A 1 396 ? 7.896 35.683 -25.011 1.00 53.25 396 ASP A O 1
ATOM 3053 N N . GLY A 1 397 ? 7.497 33.976 -23.631 1.00 50.38 397 GLY A N 1
ATOM 3054 C CA . GLY A 1 397 ? 6.950 34.815 -22.548 1.00 50.38 397 GLY A CA 1
ATOM 3055 C C . GLY A 1 397 ? 7.408 34.489 -21.122 1.00 50.38 397 GLY A C 1
ATOM 3056 O O . GLY A 1 397 ? 6.819 35.006 -20.180 1.00 50.38 397 GLY A O 1
ATOM 3057 N N . LEU A 1 398 ? 8.425 33.640 -20.929 1.00 54.66 398 LEU A N 1
ATOM 3058 C CA . LEU A 1 398 ? 8.961 33.327 -19.585 1.00 54.66 398 LEU A CA 1
ATOM 3059 C C . LEU A 1 398 ? 10.111 34.259 -19.162 1.00 54.66 398 LEU A C 1
ATOM 3061 O O . LEU A 1 398 ? 10.684 34.113 -18.085 1.00 54.66 398 LEU A O 1
ATOM 3065 N N . ASP A 1 399 ? 10.423 35.236 -20.004 1.00 54.41 399 ASP A N 1
ATOM 3066 C CA . ASP A 1 399 ? 11.545 36.159 -19.883 1.00 54.41 399 ASP A CA 1
ATOM 3067 C C . ASP A 1 399 ? 11.179 37.421 -19.086 1.00 54.41 399 ASP A C 1
ATOM 3069 O O . ASP A 1 399 ? 12.022 38.306 -18.906 1.00 54.41 399 ASP A O 1
ATOM 3073 N N . GLU A 1 400 ? 9.920 37.551 -18.650 1.00 52.44 400 GLU A N 1
ATOM 3074 C CA . GLU A 1 400 ? 9.423 38.764 -18.007 1.00 52.44 400 GLU A CA 1
ATOM 3075 C C . GLU A 1 400 ? 10.047 38.920 -16.611 1.00 52.44 400 GLU A C 1
ATOM 3077 O O . GLU A 1 400 ? 9.634 38.363 -15.593 1.00 52.44 400 GLU A O 1
ATOM 3082 N N . TYR A 1 401 ? 11.152 39.658 -16.608 1.00 54.72 401 TYR A N 1
ATOM 3083 C CA . TYR A 1 401 ? 12.041 39.870 -15.482 1.00 54.72 401 TYR A CA 1
ATOM 3084 C C . TYR A 1 401 ? 11.339 40.738 -14.432 1.00 54.72 401 TYR A C 1
ATOM 3086 O O . TYR A 1 401 ? 11.265 41.954 -14.589 1.00 54.72 401 TYR A O 1
ATOM 3094 N N . ILE A 1 402 ? 10.843 40.145 -13.342 1.00 54.22 402 ILE A N 1
ATOM 3095 C CA . ILE A 1 402 ? 10.282 40.909 -12.217 1.00 54.22 402 ILE A CA 1
ATOM 3096 C C . ILE A 1 402 ? 11.430 41.702 -11.561 1.00 54.22 402 ILE A C 1
ATOM 3098 O O . ILE A 1 402 ? 12.334 41.098 -10.969 1.00 54.22 402 ILE A O 1
ATOM 3102 N N . PRO A 1 403 ? 11.455 43.046 -11.643 1.00 51.38 403 PRO A N 1
ATOM 3103 C CA . PRO A 1 403 ? 12.538 43.824 -11.066 1.00 51.38 403 PRO A CA 1
ATOM 3104 C C . PRO A 1 403 ? 12.406 43.819 -9.540 1.00 51.38 403 PRO A C 1
ATOM 3106 O O . PRO A 1 403 ? 11.553 44.492 -8.967 1.00 51.38 403 PRO A O 1
ATOM 3109 N N . LEU A 1 404 ? 13.273 43.066 -8.862 1.00 53.09 404 LEU A N 1
ATOM 3110 C CA . LEU A 1 404 ? 13.343 43.082 -7.403 1.00 53.09 404 LEU A CA 1
ATOM 3111 C C . LEU A 1 404 ? 13.872 44.443 -6.932 1.00 53.09 404 LEU A C 1
ATOM 3113 O O . LEU A 1 404 ? 15.039 44.791 -7.146 1.00 53.09 404 LEU A O 1
ATOM 3117 N N . THR A 1 405 ? 13.016 45.219 -6.272 1.00 52.94 405 THR A N 1
ATOM 3118 C CA . THR A 1 405 ? 13.422 46.440 -5.578 1.00 52.94 405 THR A CA 1
ATOM 3119 C C . THR A 1 405 ? 14.269 46.071 -4.359 1.00 52.94 405 THR A C 1
ATOM 3121 O O . THR A 1 405 ? 13.965 45.164 -3.586 1.00 52.94 405 THR A O 1
ATOM 3124 N N . ILE A 1 406 ? 15.407 46.746 -4.209 1.00 54.25 406 ILE A N 1
ATOM 3125 C CA . ILE A 1 406 ? 16.363 46.477 -3.132 1.00 54.25 406 ILE A CA 1
ATOM 3126 C C . ILE A 1 406 ? 15.727 46.899 -1.804 1.00 54.25 406 ILE A C 1
ATOM 3128 O O . ILE A 1 406 ? 15.396 48.070 -1.621 1.00 54.25 406 ILE A O 1
ATOM 3132 N N . SER A 1 407 ? 15.596 45.958 -0.866 1.00 46.06 407 SER A N 1
ATOM 3133 C CA . SER A 1 407 ? 15.158 46.259 0.500 1.00 46.06 407 SER A CA 1
ATOM 3134 C C . SER A 1 407 ? 16.087 47.312 1.133 1.00 46.06 407 SER A C 1
ATOM 3136 O O . SER A 1 407 ? 17.305 47.103 1.183 1.00 46.06 407 SER A O 1
ATOM 3138 N N . PRO A 1 408 ? 15.553 48.431 1.658 1.00 51.97 408 PRO A N 1
ATOM 3139 C CA . PRO A 1 408 ? 16.349 49.560 2.146 1.00 51.97 408 PRO A CA 1
ATOM 3140 C C . PRO A 1 408 ? 17.172 49.251 3.409 1.00 51.97 408 PRO A C 1
ATOM 3142 O O . PRO A 1 408 ? 17.961 50.086 3.848 1.00 51.97 408 PRO A O 1
ATOM 3145 N N . LYS A 1 409 ? 17.024 48.059 4.005 1.00 54.81 409 LYS A N 1
ATOM 3146 C CA . LYS A 1 409 ? 17.672 47.700 5.276 1.00 54.81 409 LYS A CA 1
ATOM 3147 C C . LYS A 1 409 ? 19.129 47.242 5.157 1.00 54.81 409 LYS A C 1
ATOM 3149 O O . LYS A 1 409 ? 19.812 47.191 6.177 1.00 54.81 409 LYS A O 1
ATOM 3154 N N . TYR A 1 410 ? 19.632 46.964 3.953 1.00 50.50 410 TYR A N 1
ATOM 3155 C CA . TYR A 1 410 ? 21.023 46.544 3.751 1.00 50.50 410 TYR A CA 1
ATOM 3156 C C . TYR A 1 410 ? 21.800 47.590 2.954 1.00 50.50 410 TYR A C 1
ATOM 3158 O O . TYR A 1 410 ? 21.864 47.586 1.725 1.00 50.50 410 TYR A O 1
ATOM 3166 N N . GLY A 1 411 ? 22.400 48.518 3.698 1.00 48.97 411 GLY A N 1
ATOM 3167 C CA . GLY A 1 411 ? 23.338 49.492 3.166 1.00 48.97 411 GLY A CA 1
ATOM 3168 C C . GLY A 1 411 ? 24.532 48.815 2.487 1.00 48.97 411 GLY A C 1
ATOM 3169 O O . GLY A 1 411 ? 25.164 47.934 3.055 1.00 48.97 411 GLY A O 1
ATOM 3170 N N . ARG A 1 412 ? 24.825 49.283 1.268 1.00 53.84 412 ARG A N 1
ATOM 3171 C CA . ARG A 1 412 ? 26.047 49.076 0.473 1.00 53.84 412 ARG A CA 1
ATOM 3172 C C . ARG A 1 412 ? 26.617 47.651 0.445 1.00 53.84 412 ARG A C 1
ATOM 3174 O O . ARG A 1 412 ? 27.466 47.278 1.244 1.00 53.84 412 ARG A O 1
ATOM 3181 N N . GLY A 1 413 ? 26.335 46.979 -0.670 1.00 55.19 413 GLY A N 1
ATOM 3182 C CA . GLY A 1 413 ? 27.346 46.156 -1.333 1.00 55.19 413 GLY A CA 1
ATOM 3183 C C . GLY A 1 413 ? 27.035 44.671 -1.388 1.00 55.19 413 GLY A C 1
ATOM 3184 O O . GLY A 1 413 ? 27.717 43.884 -0.747 1.00 55.19 413 GLY A O 1
ATOM 3185 N N . ARG A 1 414 ? 26.059 44.300 -2.220 1.00 52.41 414 ARG A N 1
ATOM 3186 C CA . ARG A 1 414 ? 26.092 43.130 -3.116 1.00 52.41 414 ARG A CA 1
ATOM 3187 C C . ARG A 1 414 ? 24.843 43.195 -3.995 1.00 52.41 414 ARG A C 1
ATOM 3189 O O . ARG A 1 414 ? 23.728 43.106 -3.496 1.00 52.41 414 ARG A O 1
ATOM 3196 N N . ARG A 1 415 ? 25.028 43.416 -5.301 1.00 55.78 415 ARG A N 1
ATOM 3197 C CA . ARG A 1 415 ? 23.955 43.214 -6.286 1.00 55.78 415 ARG A CA 1
ATOM 3198 C C . ARG A 1 415 ? 23.636 41.722 -6.270 1.00 55.78 415 ARG A C 1
ATOM 3200 O O . ARG A 1 415 ? 24.496 40.932 -6.648 1.00 55.78 415 ARG A O 1
ATOM 3207 N N . ALA A 1 416 ? 22.444 41.344 -5.823 1.00 51.72 416 ALA A N 1
ATOM 3208 C CA . ALA A 1 416 ? 21.939 40.002 -6.060 1.00 51.72 416 ALA A CA 1
ATOM 3209 C C . ALA A 1 416 ? 21.743 39.851 -7.577 1.00 51.72 416 ALA A C 1
ATOM 3211 O O . ALA A 1 416 ? 20.901 40.527 -8.166 1.00 51.72 416 ALA A O 1
ATOM 3212 N N . ARG A 1 417 ? 22.588 39.044 -8.226 1.00 55.81 417 ARG A N 1
ATOM 3213 C CA . ARG A 1 417 ? 22.298 38.518 -9.563 1.00 55.81 417 ARG A CA 1
ATOM 3214 C C . ARG A 1 417 ? 21.369 37.317 -9.367 1.00 55.81 417 ARG A C 1
ATOM 3216 O O . ARG A 1 417 ? 21.633 36.522 -8.476 1.00 55.81 417 ARG A O 1
ATOM 3223 N N . SER A 1 418 ? 20.276 37.319 -10.130 1.00 50.50 418 SER A N 1
ATOM 3224 C CA . SER A 1 418 ? 19.215 36.309 -10.303 1.00 50.50 418 SER A CA 1
ATOM 3225 C C . SER A 1 418 ? 19.247 35.050 -9.422 1.00 50.50 418 SER A C 1
ATOM 3227 O O . SER A 1 418 ? 20.238 34.320 -9.382 1.00 50.50 418 SER A O 1
ATOM 3229 N N . TYR A 1 419 ? 18.093 34.710 -8.836 1.00 41.53 419 TYR A N 1
ATOM 3230 C CA . TYR A 1 419 ? 17.839 33.350 -8.350 1.00 41.53 419 TYR A CA 1
ATOM 3231 C C . TYR A 1 419 ? 18.101 32.353 -9.491 1.00 41.53 419 TYR A C 1
ATOM 3233 O O . TYR A 1 419 ? 17.526 32.491 -10.565 1.00 41.53 419 TYR A O 1
ATOM 3241 N N . GLY A 1 420 ? 19.017 31.405 -9.274 1.00 48.38 420 GLY A N 1
ATOM 3242 C CA . GLY A 1 420 ? 19.395 30.377 -10.2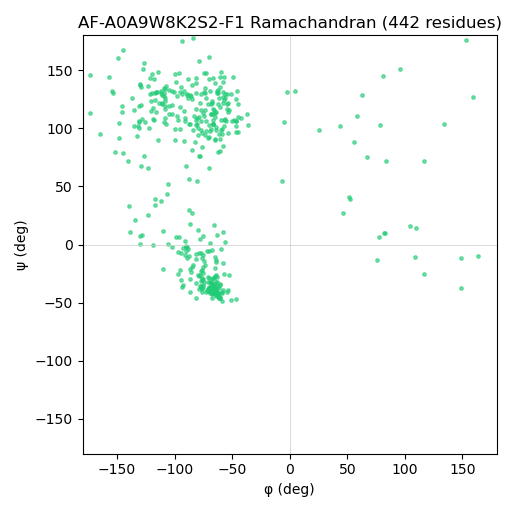53 1.00 48.38 420 GLY A CA 1
ATOM 3243 C C . GLY A 1 420 ? 20.784 30.533 -10.881 1.00 48.38 420 GLY A C 1
ATOM 3244 O O . GLY A 1 420 ? 21.275 29.584 -11.480 1.00 48.38 420 GLY A O 1
ATOM 3245 N N . ALA A 1 421 ? 21.473 31.667 -10.700 1.00 49.81 421 ALA A N 1
ATOM 3246 C CA . ALA A 1 421 ? 22.886 31.752 -11.069 1.00 49.81 421 ALA A CA 1
ATOM 3247 C C . ALA A 1 421 ? 23.721 31.019 -10.009 1.00 49.81 421 ALA A C 1
ATOM 3249 O O . ALA A 1 421 ? 24.038 31.580 -8.956 1.00 49.81 421 ALA A O 1
ATOM 3250 N N . THR A 1 422 ? 24.056 29.751 -10.258 1.00 45.78 422 THR A N 1
ATOM 3251 C CA . THR A 1 422 ? 25.111 29.076 -9.498 1.00 45.78 422 THR A CA 1
ATOM 3252 C C . THR A 1 422 ? 26.373 29.932 -9.594 1.00 45.78 422 THR A C 1
ATOM 3254 O O . THR A 1 422 ? 26.723 30.344 -10.702 1.00 45.78 422 THR A O 1
ATOM 3257 N N . PRO A 1 423 ? 27.040 30.263 -8.474 1.00 47.47 423 PRO A N 1
ATOM 3258 C CA . PRO A 1 423 ? 28.305 30.980 -8.540 1.00 47.47 423 PRO A CA 1
ATOM 3259 C C . PRO A 1 423 ? 29.249 30.159 -9.413 1.00 47.47 423 PRO A C 1
ATOM 3261 O O . PRO A 1 423 ? 29.364 28.956 -9.179 1.00 47.47 423 PRO A O 1
ATOM 3264 N N . ASP A 1 424 ? 29.876 30.793 -10.408 1.00 47.12 424 ASP A N 1
ATOM 3265 C CA . ASP A 1 424 ? 30.950 30.181 -11.185 1.00 47.12 424 ASP A CA 1
ATOM 3266 C C . ASP A 1 424 ? 31.913 29.538 -10.188 1.00 47.12 424 ASP A C 1
ATOM 3268 O O . ASP A 1 424 ? 32.599 30.217 -9.416 1.00 47.12 424 ASP A O 1
ATOM 3272 N N . VAL A 1 425 ? 31.880 28.209 -10.120 1.00 46.06 425 VAL A N 1
ATOM 3273 C CA . VAL A 1 425 ? 32.837 27.451 -9.337 1.00 46.06 425 VAL A CA 1
ATOM 3274 C C . VAL A 1 425 ? 34.134 27.643 -10.094 1.00 46.06 425 VAL A C 1
ATOM 3276 O O . VAL A 1 425 ? 34.350 26.993 -11.113 1.00 46.06 425 VAL A O 1
ATOM 3279 N N . GLU A 1 426 ? 34.956 28.588 -9.631 1.00 45.72 426 GLU A N 1
ATOM 3280 C CA . GLU A 1 426 ? 36.350 28.718 -10.036 1.00 45.72 426 GLU A CA 1
ATOM 3281 C C . GLU A 1 426 ? 36.957 27.317 -9.972 1.00 45.72 426 GLU A C 1
ATOM 3283 O O . GLU A 1 426 ? 37.205 26.753 -8.901 1.00 45.72 426 GLU A O 1
ATOM 3288 N N . THR A 1 427 ? 37.103 26.702 -11.141 1.00 44.44 427 THR A N 1
ATOM 3289 C CA . THR A 1 427 ? 37.658 25.369 -11.265 1.00 44.44 427 THR A CA 1
ATOM 3290 C C . THR A 1 427 ? 39.047 25.400 -10.649 1.00 44.44 427 THR A C 1
ATOM 3292 O O . THR A 1 427 ? 39.893 26.205 -11.038 1.00 44.44 427 THR A O 1
ATOM 3295 N N . PHE A 1 428 ? 39.301 24.488 -9.709 1.00 45.84 428 PHE A N 1
ATOM 3296 C CA . PHE A 1 428 ? 40.577 24.304 -9.005 1.00 45.84 428 PHE A CA 1
ATOM 3297 C C . PHE A 1 428 ? 41.797 24.058 -9.927 1.00 45.84 428 PHE A C 1
ATOM 3299 O O . PHE A 1 428 ? 42.908 23.876 -9.434 1.00 45.84 428 PHE A O 1
ATOM 3306 N N . ALA A 1 429 ? 41.620 24.083 -11.250 1.00 48.31 429 ALA A N 1
ATOM 3307 C CA . ALA A 1 429 ? 42.671 23.997 -12.254 1.00 48.31 429 ALA A CA 1
ATOM 3308 C C . ALA A 1 429 ? 43.522 25.281 -12.390 1.00 48.31 429 ALA A C 1
ATOM 3310 O O . ALA A 1 429 ? 44.637 25.194 -12.897 1.00 48.31 429 ALA A O 1
ATOM 3311 N N . GLU A 1 430 ? 43.073 26.445 -11.897 1.00 45.06 430 GLU A N 1
ATOM 3312 C CA . GLU A 1 430 ? 43.857 27.697 -11.978 1.00 45.06 430 GLU A CA 1
ATOM 3313 C C . GLU A 1 430 ? 44.755 27.993 -10.761 1.00 45.06 430 GLU A C 1
ATOM 3315 O O . GLU A 1 430 ? 45.567 28.917 -10.805 1.00 45.06 430 GLU A O 1
ATOM 3320 N N . ARG A 1 431 ? 44.734 27.174 -9.698 1.00 45.97 431 ARG A N 1
ATOM 3321 C CA . ARG A 1 431 ? 45.763 27.242 -8.638 1.00 45.97 431 ARG A CA 1
ATOM 3322 C C . ARG A 1 431 ? 46.938 26.329 -8.956 1.00 45.97 431 ARG A C 1
ATOM 3324 O O . ARG A 1 431 ? 47.212 25.348 -8.268 1.00 45.97 431 ARG A O 1
ATOM 3331 N N . GLY A 1 432 ? 47.662 26.696 -10.005 1.00 40.03 432 GLY A N 1
ATOM 3332 C CA . GLY A 1 432 ? 49.017 26.216 -10.217 1.00 40.03 432 GLY A CA 1
ATOM 3333 C C . GLY A 1 432 ? 49.954 26.681 -9.094 1.00 40.03 432 GLY A C 1
ATOM 3334 O O . GLY A 1 432 ? 50.033 27.863 -8.783 1.00 40.03 432 GLY A O 1
ATOM 3335 N N . LEU A 1 433 ? 50.698 25.718 -8.545 1.00 49.22 433 LEU A N 1
ATOM 3336 C CA . LEU A 1 433 ? 52.112 25.838 -8.168 1.00 49.22 433 LEU A CA 1
ATOM 3337 C C . LEU A 1 433 ? 52.502 26.976 -7.204 1.00 49.22 433 LEU A C 1
ATOM 3339 O O . LEU A 1 433 ? 53.056 27.997 -7.601 1.00 49.22 433 LEU A O 1
ATOM 3343 N N . ALA A 1 434 ? 52.419 26.686 -5.904 1.00 37.97 434 ALA A N 1
ATOM 3344 C CA . ALA A 1 434 ? 53.390 27.198 -4.939 1.00 37.97 434 ALA A CA 1
ATOM 3345 C C . ALA A 1 434 ? 53.883 26.049 -4.044 1.00 37.97 434 ALA A C 1
ATOM 3347 O O . ALA A 1 434 ? 53.189 25.557 -3.161 1.00 37.97 434 ALA A O 1
ATOM 3348 N N . SER A 1 435 ? 55.086 25.591 -4.380 1.00 47.72 435 SER A N 1
ATOM 3349 C CA . SER A 1 435 ? 56.088 24.901 -3.566 1.00 47.72 435 SER A CA 1
ATOM 3350 C C . SER A 1 435 ? 55.815 24.677 -2.066 1.00 47.72 435 SER A C 1
ATOM 3352 O O . SER A 1 435 ? 55.683 25.637 -1.309 1.00 47.72 435 SER A O 1
ATOM 3354 N N . GLY A 1 436 ? 56.019 23.431 -1.619 1.00 38.66 436 GLY A N 1
ATOM 3355 C CA . GLY A 1 436 ? 56.792 23.169 -0.396 1.00 38.66 436 GLY A CA 1
ATOM 3356 C C . GLY A 1 436 ? 56.190 22.176 0.599 1.00 38.66 436 GLY A C 1
ATOM 3357 O O . GLY A 1 436 ? 55.343 22.571 1.380 1.00 38.66 436 GLY A O 1
ATOM 3358 N N . GLY A 1 437 ? 56.740 20.948 0.626 1.00 40.28 437 GLY A N 1
ATOM 3359 C CA . GLY A 1 437 ? 56.786 20.016 1.776 1.00 40.28 437 GLY A CA 1
ATOM 3360 C C . GLY A 1 437 ? 55.430 19.522 2.301 1.00 40.28 437 GLY A C 1
ATOM 3361 O O . GLY A 1 437 ? 54.553 20.291 2.633 1.00 40.28 437 GLY A O 1
ATOM 3362 N N . VAL A 1 438 ? 55.156 18.237 2.486 1.00 42.22 438 VAL A N 1
ATOM 3363 C CA . VAL A 1 438 ? 55.879 17.296 3.340 1.00 42.22 438 VAL A CA 1
ATOM 3364 C C . VAL A 1 438 ? 55.411 15.903 2.912 1.00 42.22 438 VAL A C 1
ATOM 3366 O O . VAL A 1 438 ? 54.372 15.413 3.340 1.00 42.22 438 VAL A O 1
ATOM 3369 N N . GLY A 1 439 ? 56.166 15.270 2.019 1.00 40.72 439 GLY A N 1
ATOM 3370 C CA . GLY A 1 439 ? 56.072 13.838 1.771 1.00 40.72 439 GLY A CA 1
ATOM 3371 C C . GLY A 1 439 ? 57.132 13.136 2.605 1.00 40.72 439 GLY A C 1
ATOM 3372 O O . GLY A 1 439 ? 58.301 13.149 2.228 1.00 40.72 439 GLY A O 1
ATOM 3373 N N . ARG A 1 440 ? 56.743 12.576 3.752 1.00 45.06 440 ARG A N 1
ATOM 3374 C CA . ARG A 1 440 ? 57.431 11.504 4.496 1.00 45.06 440 ARG A CA 1
ATOM 3375 C C . ARG A 1 440 ? 56.519 11.091 5.652 1.00 45.06 440 ARG A C 1
ATOM 3377 O O . ARG A 1 440 ? 55.862 11.956 6.209 1.00 45.06 440 ARG A O 1
ATOM 3384 N N . PHE A 1 441 ? 56.543 9.802 5.997 1.00 43.78 441 PHE A N 1
ATOM 3385 C CA . PHE A 1 441 ? 55.612 9.076 6.881 1.00 43.78 441 PHE A CA 1
ATOM 3386 C C . PHE A 1 441 ? 54.297 8.733 6.145 1.00 43.78 441 PHE A C 1
ATOM 3388 O O . PHE A 1 441 ? 53.487 9.606 5.900 1.00 43.78 441 PHE A O 1
ATOM 3395 N N . PHE A 1 442 ? 54.012 7.517 5.677 1.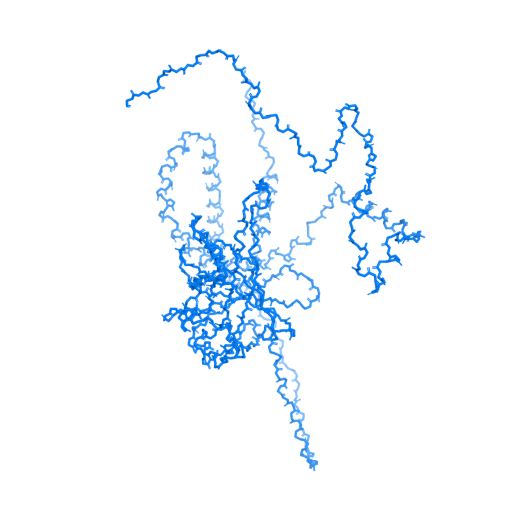00 44.88 442 PHE A N 1
ATOM 3396 C CA . PHE A 1 442 ? 54.360 6.188 6.169 1.00 44.88 442 PHE A CA 1
ATOM 3397 C C . PHE A 1 442 ? 54.358 5.169 5.014 1.00 44.88 442 PHE A C 1
ATOM 3399 O O . PHE A 1 442 ? 53.393 5.078 4.263 1.00 44.88 442 PHE A O 1
ATOM 3406 N N . HIS A 1 443 ? 55.419 4.368 4.925 1.00 36.34 443 HIS A N 1
ATOM 3407 C CA . HIS A 1 443 ? 55.396 3.035 4.322 1.00 36.34 443 HIS A CA 1
ATOM 3408 C C . HIS A 1 443 ? 56.068 2.089 5.322 1.00 36.34 443 HIS A C 1
ATOM 3410 O O . HIS A 1 443 ? 57.296 2.080 5.437 1.00 36.34 443 HIS A O 1
ATOM 3416 N N . LYS A 1 444 ? 55.253 1.349 6.075 1.00 42.34 444 LYS A N 1
ATOM 3417 C CA . LYS A 1 444 ? 55.477 -0.044 6.470 1.00 42.34 444 LYS A CA 1
ATOM 3418 C C . LYS A 1 444 ? 54.211 -0.611 7.084 1.00 42.34 444 LYS A C 1
ATOM 3420 O O . LYS A 1 444 ? 53.636 0.097 7.938 1.00 42.34 444 LYS A O 1
#

Mean predicted aligned error: 19.44 Å

Nearest PDB structures (foldseek):
  1syo-assembly1_B  TM=6.642E-01  e=2.579E-04  Bos taurus
  3tsn-assembly1_A  TM=7.540E-01  e=2.269E+00  Campylobacter jejuni subsp. jejuni NCTC 11168 = ATCC 700819

Secondary structure (DSSP, 8-state):
-------PPPHHHHHHHHHHHHHHHHHTT---EEEEEEEEHHHHHH--EEEETTEEEE-HHHHT--EEEEEE---TTGGG--TT------EEEEEE-TT-GGG---TT---TT-S---S-TTEEEEEEEEEE------S-S----------EEEEEEEEEE--TTPEEEEEEEE-TT---SS-----EEEEES---SSSS-EEEEEEEE-SS-EEEEEEEETTEEEEEEEEGGGSPBP-------------------------------------THHHHHHHHHHHHHHHHHHHHHHHHHH-HHHHHHHHHHHHHHHHHHHHHHHHHHHHHHHHHHHHHHHHHHHHTTT--PPPTTHHHHHHHHHHHHTTTTS----TTSSSS--TT-TTS-SSSSS------PPPTTS-S------TT-------GGG--------------

pLDDT: mean 70.27, std 17.27, range [36.34, 98.06]

InterPro domains:
  IPR009011 Mannose-6-phosphate receptor binding domain superfamily [G3DSA:2.70.130.10] (46-237)

Organism: NCBI:txid84603

Radius of gyration: 35.41 Å; Cα contacts (8 Å, |Δi|>4): 422; chains: 1; bounding box: 114×70×100 Å

Foldseek 3Di:
DDDDDDDDDPPVVVVVVVVVVVVVVVVVDPDQPKFKDKDALVCCQVPVWDDTPNFIFHCVVQQQDKDKEKDWPPPPCPVPDDPDPDDQGKIKIKIAHSNFQLNHPCPVPPPPDDPPPPDDSQARMKIWIWTQPPPPPPPDDDDDDPPDDRDTDTDIDRQFGRDDRAMKMWIFRHNPPDPDPDPDQTWTWIKGHHPDPADGQIEIETEAQAPDQDKYWDDADSNYTYMYTDHNSRDGPDPPPPPPPPVPPDDDDDDDDDDDDDDDDDDPDDPDDPDCPPVVVVVVVVVVVVVVVVVVVVVCVVDPVNVVVCVVVVVVVVVVCVVVVVVVCVVCVVVVVVVVVPPPPPCVVPDDDDDPPVVVVVVVVVVVVVVPPPPPPPPPPDPDDPPPPPPPPPDDPPPPDDDDDDDPPDPDDDDDDDDPPDPPPPPPPPPDDDDDDDPDDDDD